Protein AF-0000000085374608 (afdb_homodimer)

Organism: NCBI:txid359342

Secondary structure (DSSP, 8-state):
-PPP-SPPPPPSEEE-BPPP-B-TTS-B-HHHHHHHHHHHHHTT-S-EEESSTTTTGGG--HHHHHHHHHHHHHHHHHHHHTSTTS-PPPEEEE---SSHHHHHHHHHHHHHHT-SEEEEPPP-TTGGG---HHHHHHHHHHHHHH-SSPEEEEE--TTSBSSS--SPPHHHHHHHHTSTTEEEEEE--S-HHHHHHHHHHHHTSPTT-EEEE--GGGHHHHHHHHHHSSS-EEEE-GGGGT-HHHHHHHHHHHHTT-HHHHHHHHHHHHHHGGGGGTTHHHHHHHHHHHHHS---PPPTT--PPPHHHHHHHHHHHHHHHHHHHHHH-/-PPP-SPPPPPSEEE-BPPP-B-TTS-B-HHHHHHHHHHHHHTT-S-EEESSTTTTGGG--HHHHHHHHHHHHHHHHHHHHTSTTS-PPPEEEE---SSHHHHHHHHHHHHHHT-SEEEEPPP-TTGGG---HHHHHHHHHHHHHH-SSPEEEEE--TTSBSSS--SPPHHHHHHHHTSTTEEEEEE--S-HHHHHHHHHHHHTSPTT-EEEE--GGGHHHHHHHHHHSSS-EEEE-GGGGT-HHHHHHHHHHHHTT-HHHHHHHHHHHHHHGGGGGTTHHHHHHHHHHHHHS---PPPTT--PPPHHHHHHHHHHHHHHHHHHHHHH-

Solvent-accessible surface area (backbone atoms only — not comparable to full-atom values): 33459 Å² total; per-residue (Å²): 125,76,74,52,58,91,61,83,72,66,60,49,38,38,25,27,43,37,67,64,39,27,41,94,87,62,41,81,28,63,67,59,40,42,55,51,49,51,54,37,52,74,40,59,42,33,25,38,31,37,45,36,78,65,17,44,37,74,61,49,51,72,68,54,48,38,52,50,39,33,49,50,36,51,47,46,52,59,62,28,67,74,39,85,86,50,78,62,49,49,36,32,30,48,20,55,36,60,14,39,66,50,21,33,50,38,28,45,46,36,42,77,26,50,32,56,29,25,30,36,41,73,58,53,87,61,34,75,51,54,76,42,61,67,41,56,41,47,34,50,49,59,31,41,73,67,33,88,42,38,31,27,37,38,37,56,45,58,65,49,55,48,38,67,66,70,33,67,48,69,67,44,47,53,57,48,51,67,38,41,37,34,44,29,45,34,40,46,41,90,40,57,69,55,46,49,52,47,51,53,49,47,64,73,41,67,90,60,38,28,43,22,40,46,42,73,83,34,59,66,63,46,46,60,53,30,73,66,34,92,20,39,39,27,31,35,21,62,62,27,73,74,32,27,39,45,52,40,46,35,51,54,27,44,76,69,64,38,51,71,63,24,49,57,55,45,50,28,49,52,48,33,52,52,34,56,77,49,30,40,55,48,40,52,32,50,50,34,25,71,74,69,69,50,70,46,61,65,62,45,47,51,62,79,73,51,73,68,55,46,51,51,45,54,60,36,35,45,62,35,51,54,52,23,56,62,59,71,98,124,74,75,51,58,92,60,84,71,65,61,49,36,39,24,27,43,38,67,63,38,26,42,95,86,62,41,81,27,63,68,60,41,43,55,52,50,52,54,37,52,72,40,59,42,36,26,38,29,38,44,37,76,64,17,44,38,74,62,49,51,73,67,54,49,38,51,50,39,32,50,50,36,51,46,46,52,60,62,28,66,75,39,85,85,49,78,63,49,49,37,30,29,48,19,54,36,60,14,40,67,51,22,34,49,38,30,45,47,35,42,76,27,49,31,56,30,26,29,36,42,72,60,54,89,60,35,76,49,55,76,42,62,66,42,55,40,47,34,51,49,58,32,40,74,66,32,85,39,39,31,27,35,38,38,56,43,58,66,46,51,51,38,66,66,71,33,66,48,68,68,44,46,52,57,48,52,65,39,42,37,33,45,29,45,35,41,48,41,90,40,58,69,56,47,48,52,45,52,53,51,46,64,74,40,68,89,60,38,30,43,22,40,48,43,71,82,33,58,65,62,47,47,62,54,28,73,66,38,92,19,39,38,27,32,34,19,63,62,28,71,71,32,27,39,45,50,40,46,35,52,53,27,44,76,69,65,38,51,70,64,25,48,56,55,45,52,27,49,51,47,33,53,52,33,55,78,49,31,41,56,48,40,52,31,49,51,34,25,71,73,70,71,49,70,46,60,66,61,44,47,50,61,80,73,48,73,70,54,47,51,52,45,54,59,37,36,44,61,35,50,55,53,24,55,62,59,73,98

Structure (mmCIF, N/CA/C/O backbone):
data_AF-0000000085374608-model_v1
#
loop_
_entity.id
_entity.type
_entity.pdbx_description
1 polymer 'Dihydrodipicolinate synthase'
#
loop_
_atom_site.group_PDB
_atom_site.id
_atom_site.type_symbol
_atom_site.label_atom_id
_atom_site.label_alt_id
_atom_site.label_comp_id
_atom_site.label_asym_id
_atom_site.label_entity_id
_atom_site.label_seq_id
_atom_site.pdbx_PDB_ins_code
_atom_site.Cartn_x
_atom_site.Cartn_y
_atom_site.Cartn_z
_atom_site.occupancy
_atom_site.B_iso_or_equiv
_atom_site.auth_seq_id
_atom_site.auth_comp_id
_atom_site.auth_asym_id
_atom_site.auth_atom_id
_atom_site.pdbx_PDB_model_num
ATOM 1 N N . GLY A 1 1 ? -30.375 16.906 11.797 1 30.14 1 GLY A N 1
ATOM 2 C CA . GLY A 1 1 ? -29.453 15.797 11.688 1 30.14 1 GLY A CA 1
ATOM 3 C C . GLY A 1 1 ? -28.891 15.352 13.023 1 30.14 1 GLY A C 1
ATOM 4 O O . GLY A 1 1 ? -29.031 16.047 14.031 1 30.14 1 GLY A O 1
ATOM 5 N N . ALA A 1 2 ? -28.641 14.023 13.164 1 39.88 2 ALA A N 1
ATOM 6 C CA . ALA A 1 2 ? -28.188 13.602 14.484 1 39.88 2 ALA A CA 1
ATOM 7 C C . ALA A 1 2 ? -27.031 14.469 14.977 1 39.88 2 ALA A C 1
ATOM 9 O O . ALA A 1 2 ? -26.156 14.836 14.195 1 39.88 2 ALA A O 1
ATOM 10 N N . PRO A 1 3 ? -27.125 14.969 16.078 1 40.34 3 PRO A N 1
ATOM 11 C CA . PRO A 1 3 ? -26.047 15.781 16.625 1 40.34 3 PRO A CA 1
ATOM 12 C C . PRO A 1 3 ? -24.672 15.109 16.484 1 40.34 3 PRO A C 1
ATOM 14 O O . PRO A 1 3 ? -24.578 13.883 16.562 1 40.34 3 PRO A O 1
ATOM 17 N N . LYS A 1 4 ? -23.703 15.82 15.68 1 49.25 4 LYS A N 1
ATOM 18 C CA . LYS A 1 4 ? -22.328 15.328 15.578 1 49.25 4 LYS A CA 1
ATOM 19 C C . LYS A 1 4 ? -21.734 15.078 16.953 1 49.25 4 LYS A C 1
ATOM 21 O O . LYS A 1 4 ? -22.156 15.68 17.938 1 49.25 4 LYS A O 1
ATOM 26 N N . ALA A 1 5 ? -21.141 13.961 17.25 1 47.59 5 ALA A N 1
ATOM 27 C CA . ALA A 1 5 ? -20.438 13.719 18.5 1 47.59 5 ALA A CA 1
ATOM 28 C C . ALA A 1 5 ? -19.828 15.016 19.031 1 47.59 5 ALA A C 1
ATOM 30 O O . ALA A 1 5 ? -19.453 15.898 18.266 1 47.59 5 ALA A O 1
ATOM 31 N N . THR A 1 6 ? -20.172 15.422 20.141 1 47.25 6 THR A N 1
ATOM 32 C CA . THR A 1 6 ? -19.594 16.578 20.828 1 47.25 6 THR A CA 1
ATOM 33 C C . THR A 1 6 ? -18.094 16.656 20.594 1 47.25 6 THR A C 1
ATOM 35 O O . THR A 1 6 ? -17.312 16.438 21.516 1 47.25 6 THR A O 1
ATOM 38 N N . HIS A 1 7 ? -17.516 16 19.609 1 54.22 7 HIS A N 1
ATOM 39 C CA . HIS A 1 7 ? -16.062 16.031 19.484 1 54.22 7 HIS A CA 1
ATOM 40 C C . HIS A 1 7 ? -15.562 17.422 19.109 1 54.22 7 HIS A C 1
ATOM 42 O O . HIS A 1 7 ? -16.281 18.172 18.438 1 54.22 7 HIS A O 1
ATOM 48 N N . PRO A 1 8 ? -14.5 17.812 19.797 1 57.34 8 PRO A N 1
ATOM 49 C CA . PRO A 1 8 ? -13.945 19.156 19.609 1 57.34 8 PRO A CA 1
ATOM 50 C C . PRO A 1 8 ? -13.719 19.484 18.141 1 57.34 8 PRO A C 1
ATOM 52 O O . PRO A 1 8 ? -13.266 18.641 17.359 1 57.34 8 PRO A O 1
ATOM 55 N N . ARG A 1 9 ? -14.258 20.484 17.688 1 67.62 9 ARG A N 1
ATOM 56 C CA . ARG A 1 9 ? -14.016 21.109 16.391 1 67.62 9 ARG A CA 1
ATOM 57 C C . ARG A 1 9 ? -12.531 21.391 16.172 1 67.62 9 ARG A C 1
ATOM 59 O O . ARG A 1 9 ? -11.82 21.734 17.125 1 67.62 9 ARG A O 1
ATOM 66 N N . LEU A 1 10 ? -12.039 21.031 15.023 1 80.25 10 LEU A N 1
ATOM 67 C CA . LEU A 1 10 ? -10.672 21.375 14.672 1 80.25 10 LEU A CA 1
ATOM 68 C C . LEU A 1 10 ? -10.547 22.875 14.391 1 80.25 10 LEU A C 1
ATOM 70 O O . LEU A 1 10 ? -11.281 23.406 13.562 1 80.25 10 LEU A O 1
ATOM 74 N N . PRO A 1 11 ? -9.758 23.469 15.148 1 80.94 11 PRO A N 1
ATOM 75 C CA . PRO A 1 11 ? -9.602 24.906 14.906 1 80.94 11 PRO A CA 1
ATOM 76 C C . PRO A 1 11 ? -8.992 25.203 13.539 1 80.94 11 PRO A C 1
ATOM 78 O O . PRO A 1 11 ? -8.266 24.375 12.984 1 80.94 11 PRO A O 1
ATOM 81 N N . GLY A 1 12 ? -9.32 26.391 13.039 1 80 12 GLY A N 1
ATOM 82 C CA . GLY A 1 12 ? -8.672 26.828 11.812 1 80 12 GLY A CA 1
ATOM 83 C C . GLY A 1 12 ? -7.203 27.156 12 1 80 12 GLY A C 1
ATOM 84 O O . GLY A 1 12 ? -6.812 27.703 13.031 1 80 12 GLY A O 1
ATOM 85 N N . GLY A 1 13 ? -6.406 26.891 11.008 1 85.44 13 GLY A N 1
ATOM 86 C CA . GLY A 1 13 ? -4.984 27.188 11.086 1 85.44 13 GLY A CA 1
ATOM 87 C C . GLY A 1 13 ? -4.133 26.219 10.281 1 85.44 13 GLY A C 1
ATOM 88 O O . GLY A 1 13 ? -4.598 25.641 9.297 1 85.44 13 GLY A O 1
ATOM 89 N N . ILE A 1 14 ? -2.895 26.219 10.664 1 89.12 14 ILE A N 1
ATOM 90 C CA . ILE A 1 14 ? -1.913 25.406 9.938 1 89.12 14 ILE A CA 1
ATOM 91 C C . ILE A 1 14 ? -1.762 24.047 10.609 1 89.12 14 ILE A C 1
ATOM 93 O O . ILE A 1 14 ? -1.585 23.969 11.828 1 89.12 14 ILE A O 1
ATOM 97 N N . TYR A 1 15 ? -1.862 23.016 9.828 1 90.56 15 TYR A N 1
ATOM 98 C CA . TYR A 1 15 ? -1.708 21.625 10.273 1 90.56 15 TYR A CA 1
ATOM 99 C C . TYR A 1 15 ? -0.542 20.953 9.555 1 90.56 15 TYR A C 1
ATOM 101 O O . TYR A 1 15 ? -0.708 20.406 8.461 1 90.56 15 TYR A O 1
ATOM 109 N N . PRO A 1 16 ? 0.639 20.984 10.133 1 93.25 16 PRO A N 1
ATOM 110 C CA . PRO A 1 16 ? 1.749 20.281 9.477 1 93.25 16 PRO A CA 1
ATOM 111 C C . PRO A 1 16 ? 1.625 18.766 9.57 1 93.25 16 PRO A C 1
ATOM 113 O O . PRO A 1 16 ? 1.433 18.219 10.656 1 93.25 16 PRO A O 1
ATOM 116 N N . PRO A 1 17 ? 1.667 18.078 8.453 1 93.31 17 PRO A N 1
ATOM 117 C CA . PRO A 1 17 ? 1.949 16.641 8.531 1 93.31 17 PRO A CA 1
ATOM 118 C C . PRO A 1 17 ? 3.393 16.344 8.938 1 93.31 17 PRO A C 1
ATOM 120 O O . PRO A 1 17 ? 4.316 16.562 8.148 1 93.31 17 PRO A O 1
ATOM 123 N N . THR A 1 18 ? 3.549 15.883 10.125 1 95.56 18 THR A N 1
ATOM 124 C CA . THR A 1 18 ? 4.887 15.789 10.695 1 95.56 18 THR A CA 1
ATOM 125 C C . THR A 1 18 ? 5.676 14.648 10.055 1 95.56 18 THR A C 1
ATOM 127 O O . THR A 1 18 ? 5.086 13.727 9.492 1 95.56 18 THR A O 1
ATOM 130 N N . LEU A 1 19 ? 6.98 14.688 10.18 1 95.94 19 LEU A N 1
ATOM 131 C CA . LEU A 1 19 ? 7.918 13.719 9.617 1 95.94 19 LEU A CA 1
ATOM 132 C C . LEU A 1 19 ? 8.156 12.57 10.594 1 95.94 19 LEU A C 1
ATOM 134 O O . LEU A 1 19 ? 7.918 12.711 11.797 1 95.94 19 LEU A O 1
ATOM 138 N N . ALA A 1 20 ? 8.578 11.492 10.023 1 96.81 20 ALA A N 1
ATOM 139 C CA . ALA A 1 20 ? 9.211 10.453 10.828 1 96.81 20 ALA A CA 1
ATOM 140 C C . ALA A 1 20 ? 10.727 10.602 10.82 1 96.81 20 ALA A C 1
ATOM 142 O O . ALA A 1 20 ? 11.32 10.938 9.797 1 96.81 20 ALA A O 1
ATOM 143 N N . PHE A 1 21 ? 11.305 10.391 11.992 1 97.19 21 PHE A N 1
ATOM 144 C CA . PHE A 1 21 ? 12.758 10.422 12.109 1 97.19 21 PHE A CA 1
ATOM 145 C C . PHE A 1 21 ? 13.297 9.062 12.539 1 97.19 21 PHE A C 1
ATOM 147 O O . PHE A 1 21 ? 12.648 8.352 13.312 1 97.19 21 PHE A O 1
ATOM 154 N N . PHE A 1 22 ? 14.469 8.75 12.016 1 96.94 22 PHE A N 1
ATOM 155 C CA . PHE A 1 22 ? 15.055 7.441 12.258 1 96.94 22 PHE A CA 1
ATOM 156 C C . PHE A 1 22 ? 16.5 7.578 12.711 1 96.94 22 PHE A C 1
ATOM 158 O O . PHE A 1 22 ? 17.188 8.539 12.352 1 96.94 22 PHE A O 1
ATOM 165 N N . THR A 1 23 ? 16.922 6.594 13.469 1 95.56 23 THR A N 1
ATOM 166 C CA . THR A 1 23 ? 18.328 6.473 13.797 1 95.56 23 THR A CA 1
ATOM 167 C C . THR A 1 23 ? 19.109 5.895 12.617 1 95.56 23 THR A C 1
ATOM 169 O O . THR A 1 23 ? 18.531 5.543 11.594 1 95.56 23 THR A O 1
ATOM 172 N N . GLU A 1 24 ? 20.391 5.773 12.844 1 91.88 24 GLU A N 1
ATOM 173 C CA . GLU A 1 24 ? 21.234 5.195 11.797 1 91.88 24 GLU A CA 1
ATOM 174 C C . GLU A 1 24 ? 20.859 3.742 11.531 1 91.88 24 GLU A C 1
ATOM 176 O O . GLU A 1 24 ? 21.016 3.254 10.406 1 91.88 24 GLU A O 1
ATOM 181 N N . SER A 1 25 ? 20.375 3.084 12.531 1 94.25 25 SER A N 1
ATOM 182 C CA . SER A 1 25 ? 19.938 1.696 12.398 1 94.25 25 SER A CA 1
ATOM 183 C C . SER A 1 25 ? 18.516 1.606 11.867 1 94.25 25 SER A C 1
ATOM 185 O O . SER A 1 25 ? 17.938 0.518 11.797 1 94.25 25 SER A O 1
ATOM 187 N N . GLU A 1 26 ? 17.844 2.785 11.523 1 95.19 26 GLU A N 1
ATOM 188 C CA . GLU A 1 26 ? 16.516 2.918 10.93 1 95.19 26 GLU A CA 1
ATOM 189 C C . GLU A 1 26 ? 15.414 2.623 11.953 1 95.19 26 GLU A C 1
ATOM 191 O O . GLU A 1 26 ? 14.305 2.252 11.578 1 95.19 26 GLU A O 1
ATOM 196 N N . ASP A 1 27 ? 15.852 2.686 13.258 1 96.69 27 ASP A N 1
ATOM 197 C CA . ASP A 1 27 ? 14.82 2.652 14.281 1 96.69 27 ASP A CA 1
ATOM 198 C C . ASP A 1 27 ? 14.172 4.023 14.461 1 96.69 27 ASP A C 1
ATOM 200 O O . ASP A 1 27 ? 14.773 5.047 14.117 1 96.69 27 ASP A O 1
ATOM 204 N N . ILE A 1 28 ? 12.953 4.004 14.992 1 97.31 28 ILE A N 1
ATOM 205 C CA . ILE A 1 28 ? 12.289 5.281 15.234 1 97.31 28 ILE A CA 1
ATOM 206 C C . ILE A 1 28 ? 13.117 6.117 16.203 1 97.31 28 ILE A C 1
ATOM 208 O O . ILE A 1 28 ? 13.531 5.625 17.266 1 97.31 28 ILE A O 1
ATOM 212 N N . ASP A 1 29 ? 13.336 7.352 15.883 1 97.62 29 ASP A N 1
ATOM 213 C CA . ASP A 1 29 ? 14.031 8.312 16.734 1 97.62 29 ASP A CA 1
ATOM 214 C C . ASP A 1 29 ? 13.047 9.266 17.406 1 97.62 29 ASP A C 1
ATOM 216 O O . ASP A 1 29 ? 12.828 10.383 16.938 1 97.62 29 ASP A O 1
ATOM 220 N N . THR A 1 30 ? 12.547 8.859 18.578 1 97.56 30 THR A N 1
ATOM 221 C CA . THR A 1 30 ? 11.523 9.633 19.266 1 97.56 30 THR A CA 1
ATOM 222 C C . THR A 1 30 ? 12.102 10.922 19.828 1 97.56 30 THR A C 1
ATOM 224 O O . THR A 1 30 ? 11.391 11.922 19.969 1 97.56 30 THR A O 1
ATOM 227 N N . ARG A 1 31 ? 13.375 10.938 20.156 1 96.81 31 ARG A N 1
ATOM 228 C CA . ARG A 1 31 ? 13.992 12.148 20.688 1 96.81 31 ARG A CA 1
ATOM 229 C C . ARG A 1 31 ? 13.969 13.266 19.656 1 96.81 31 ARG A C 1
ATOM 231 O O . ARG A 1 31 ? 13.594 14.398 19.969 1 96.81 31 ARG A O 1
ATOM 238 N N . THR A 1 32 ? 14.352 12.898 18.469 1 97.62 32 THR A N 1
ATOM 239 C CA . THR A 1 32 ? 14.328 13.891 17.391 1 97.62 32 THR A CA 1
ATOM 240 C C . THR A 1 32 ? 12.898 14.297 17.062 1 97.62 32 THR A C 1
ATOM 242 O O . THR A 1 32 ? 12.625 15.461 16.766 1 97.62 32 THR A O 1
ATOM 245 N N . LEU A 1 33 ? 12.016 13.359 17.078 1 97.81 33 LEU A N 1
ATOM 246 C CA . LEU A 1 33 ? 10.609 13.672 16.828 1 97.81 33 LEU A CA 1
ATOM 247 C C . LEU A 1 33 ? 10.094 14.672 17.859 1 97.81 33 LEU A C 1
ATOM 249 O O . LEU A 1 33 ? 9.422 15.641 17.5 1 97.81 33 LEU A O 1
ATOM 253 N N . GLU A 1 34 ? 10.422 14.469 19.094 1 97.56 34 GLU A N 1
ATOM 254 C CA . GLU A 1 34 ? 10.016 15.375 20.156 1 97.56 34 GLU A CA 1
ATOM 255 C C . GLU A 1 34 ? 10.547 16.781 19.922 1 97.56 34 GLU A C 1
ATOM 257 O O . GLU A 1 34 ? 9.82 17.766 20.078 1 97.56 34 GLU A O 1
ATOM 262 N N . THR A 1 35 ? 11.812 16.828 19.609 1 97.38 35 THR A N 1
ATOM 263 C CA . THR A 1 35 ? 12.445 18.109 19.328 1 97.38 35 THR A CA 1
ATOM 264 C C . THR A 1 35 ? 11.727 18.844 18.203 1 97.38 35 THR A C 1
ATOM 266 O O . THR A 1 35 ? 11.445 20.031 18.312 1 97.38 35 THR A O 1
ATOM 269 N N . HIS A 1 36 ? 11.422 18.125 17.203 1 97.62 36 HIS A N 1
ATOM 270 C CA . HIS A 1 36 ? 10.75 18.688 16.031 1 97.62 36 HIS A CA 1
ATOM 271 C C . HIS A 1 36 ? 9.352 19.172 16.375 1 97.62 36 HIS A C 1
ATOM 273 O O . HIS A 1 36 ? 8.961 20.281 16.016 1 97.62 36 HIS A O 1
ATOM 279 N N . LEU A 1 37 ? 8.633 18.344 17.078 1 97.38 37 LEU A N 1
ATOM 280 C CA . LEU A 1 37 ? 7.262 18.672 17.453 1 97.38 37 LEU A CA 1
ATOM 281 C C . LEU A 1 37 ? 7.234 19.891 18.375 1 97.38 37 LEU A C 1
ATOM 283 O O . LEU A 1 37 ? 6.367 20.766 18.234 1 97.38 37 LEU A O 1
ATOM 287 N N . THR A 1 38 ? 8.125 19.922 19.297 1 96.19 38 THR A N 1
ATOM 288 C CA . THR A 1 38 ? 8.203 21.078 20.172 1 96.19 38 THR A CA 1
ATOM 289 C C . THR A 1 38 ? 8.367 22.375 19.375 1 96.19 38 THR A C 1
ATOM 291 O O . THR A 1 38 ? 7.688 23.359 19.641 1 96.19 38 THR A O 1
ATOM 294 N N . ARG A 1 39 ? 9.234 22.297 18.422 1 95.12 39 ARG A N 1
ATOM 295 C CA . ARG A 1 39 ? 9.5 23.469 17.594 1 95.12 39 ARG A CA 1
ATOM 296 C C . ARG A 1 39 ? 8.242 23.906 16.844 1 95.12 39 ARG A C 1
ATOM 298 O O . ARG A 1 39 ? 7.906 25.094 16.844 1 95.12 39 ARG A O 1
ATOM 305 N N . ILE A 1 40 ? 7.516 22.969 16.266 1 95.5 40 ILE A N 1
ATOM 306 C CA . ILE A 1 40 ? 6.383 23.375 15.43 1 95.5 40 ILE A CA 1
ATOM 307 C C . ILE A 1 40 ? 5.203 23.766 16.312 1 95.5 40 ILE A C 1
ATOM 309 O O . ILE A 1 40 ? 4.43 24.656 15.969 1 95.5 40 ILE A O 1
ATOM 313 N N . ILE A 1 41 ? 5.062 23.156 17.484 1 95.12 41 ILE A N 1
ATOM 314 C CA . ILE A 1 41 ? 4.008 23.516 18.422 1 95.12 41 ILE A CA 1
ATOM 315 C C . ILE A 1 41 ? 4.227 24.938 18.938 1 95.12 41 ILE A C 1
ATOM 317 O O . ILE A 1 41 ? 3.285 25.734 19 1 95.12 41 ILE A O 1
ATOM 321 N N . LYS A 1 42 ? 5.445 25.281 19.25 1 93.44 42 LYS A N 1
ATOM 322 C CA . LYS A 1 42 ? 5.781 26.609 19.766 1 93.44 42 LYS A CA 1
ATOM 323 C C . LYS A 1 42 ? 5.48 27.703 18.75 1 93.44 42 LYS A C 1
ATOM 325 O O . LYS A 1 42 ? 5.195 28.844 19.109 1 93.44 42 LYS A O 1
ATOM 330 N N . ALA A 1 43 ? 5.484 27.312 17.5 1 94.62 43 ALA A N 1
ATOM 331 C CA . ALA A 1 43 ? 5.23 28.281 16.438 1 94.62 43 ALA A CA 1
ATOM 332 C C . ALA A 1 43 ? 3.742 28.609 16.328 1 94.62 43 ALA A C 1
ATOM 334 O O . ALA A 1 43 ? 3.348 29.5 15.586 1 94.62 43 ALA A O 1
ATOM 335 N N . GLY A 1 44 ? 2.879 27.812 17.031 1 93.31 44 GLY A N 1
ATOM 336 C CA . GLY A 1 44 ? 1.464 28.141 17.094 1 93.31 44 GLY A CA 1
ATOM 337 C C . GLY A 1 44 ? 0.638 27.422 16.047 1 93.31 44 GLY A C 1
ATOM 338 O O . GLY A 1 44 ? -0.378 27.953 15.586 1 93.31 44 GLY A O 1
ATOM 339 N N . VAL A 1 45 ? 1.058 26.266 15.609 1 92.81 45 VAL A N 1
ATOM 340 C CA . VAL A 1 45 ? 0.25 25.5 14.664 1 92.81 45 VAL A CA 1
ATOM 341 C C . VAL A 1 45 ? -1.065 25.094 15.32 1 92.81 45 VAL A C 1
ATOM 343 O O . VAL A 1 45 ? -1.146 24.984 16.547 1 92.81 45 VAL A O 1
ATOM 346 N N . ALA A 1 46 ? -2.102 24.922 14.508 1 90.06 46 ALA A N 1
ATOM 347 C CA . ALA A 1 46 ? -3.451 24.656 15 1 90.06 46 ALA A CA 1
ATOM 348 C C . ALA A 1 46 ? -3.619 23.188 15.367 1 90.06 46 ALA A C 1
ATOM 350 O O . ALA A 1 46 ? -4.504 22.844 16.156 1 90.06 46 ALA A O 1
ATOM 351 N N . GLY A 1 47 ? -2.822 22.359 14.828 1 92.5 47 GLY A N 1
ATOM 352 C CA . GLY A 1 47 ? -2.834 20.922 15.039 1 92.5 47 GLY A CA 1
ATOM 353 C C . GLY A 1 47 ? -1.69 20.203 14.344 1 92.5 47 GLY A C 1
ATOM 354 O O . GLY A 1 47 ? -0.876 20.844 13.672 1 92.5 47 GLY A O 1
ATOM 355 N N . ILE A 1 48 ? -1.625 18.938 14.617 1 95.06 48 ILE A N 1
ATOM 356 C CA . ILE A 1 48 ? -0.567 18.125 14.023 1 95.06 48 ILE A CA 1
ATOM 357 C C . ILE A 1 48 ? -1.173 16.891 13.352 1 95.06 48 ILE A C 1
ATOM 359 O O . ILE A 1 48 ? -2.057 16.234 13.922 1 95.06 48 ILE A O 1
ATOM 363 N N . VAL A 1 49 ? -0.768 16.672 12.141 1 94.56 49 VAL A N 1
ATOM 364 C CA . VAL A 1 49 ? -1.105 15.43 11.453 1 94.56 49 VAL A CA 1
ATOM 365 C C . VAL A 1 49 ? 0.098 14.484 11.461 1 94.56 49 VAL A C 1
ATOM 367 O O . VAL A 1 49 ? 1.226 14.906 11.195 1 94.56 49 VAL A O 1
ATOM 370 N N . ILE A 1 50 ? -0.138 13.242 11.859 1 97.19 50 ILE A N 1
ATOM 371 C CA . ILE A 1 50 ? 0.954 12.281 11.898 1 97.19 50 ILE A CA 1
ATOM 372 C C . ILE A 1 50 ? 0.618 11.078 11.016 1 97.19 50 ILE A C 1
ATOM 374 O O . ILE A 1 50 ? -0.553 10.727 10.859 1 97.19 50 ILE A O 1
ATOM 378 N N . HIS A 1 51 ? 1.625 10.5 10.336 1 95.88 51 HIS A N 1
ATOM 379 C CA . HIS A 1 51 ? 1.565 9.297 9.508 1 95.88 51 HIS A CA 1
ATOM 380 C C . HIS A 1 51 ? 0.965 9.602 8.141 1 95.88 51 HIS A C 1
ATOM 382 O O . HIS A 1 51 ? 0.27 8.766 7.559 1 95.88 51 HIS A O 1
ATOM 388 N N . SER A 1 52 ? 1.167 10.852 7.691 1 87.94 52 SER A N 1
ATOM 389 C CA . SER A 1 52 ? 0.904 11.133 6.281 1 87.94 52 SER A CA 1
ATOM 390 C C . SER A 1 52 ? 2.018 10.586 5.395 1 87.94 52 SER A C 1
ATOM 392 O O . SER A 1 52 ? 2.914 9.891 5.875 1 87.94 52 SER A O 1
ATOM 394 N N . SER A 1 53 ? 1.905 10.828 4.098 1 84.38 53 SER A N 1
ATOM 395 C CA . SER A 1 53 ? 2.916 10.32 3.174 1 84.38 53 SER A CA 1
ATOM 396 C C . SER A 1 53 ? 4.301 10.852 3.523 1 84.38 53 SER A C 1
ATOM 398 O O . SER A 1 53 ? 5.281 10.109 3.52 1 84.38 53 SER A O 1
ATOM 400 N N . ILE A 1 54 ? 4.395 12.125 3.914 1 88.19 54 ILE A N 1
ATOM 401 C CA . ILE A 1 54 ? 5.688 12.727 4.215 1 88.19 54 ILE A CA 1
ATOM 402 C C . ILE A 1 54 ? 6.227 12.164 5.527 1 88.19 54 ILE A C 1
ATOM 404 O O . ILE A 1 54 ? 7.426 12.25 5.805 1 88.19 54 ILE A O 1
ATOM 408 N N . GLY A 1 55 ? 5.316 11.641 6.336 1 92.56 55 GLY A N 1
ATOM 409 C CA . GLY A 1 55 ? 5.695 10.969 7.566 1 92.56 55 GLY A CA 1
ATOM 410 C C . GLY A 1 55 ? 6.125 9.531 7.355 1 92.56 55 GLY A C 1
ATOM 411 O O . GLY A 1 55 ? 6.332 8.789 8.32 1 92.56 55 GLY A O 1
ATOM 412 N N . GLU A 1 56 ? 6.18 9.062 6.109 1 93.5 56 GLU A N 1
ATOM 413 C CA . GLU A 1 56 ? 6.664 7.746 5.715 1 93.5 56 GLU A CA 1
ATOM 414 C C . GLU A 1 56 ? 5.836 6.637 6.363 1 93.5 56 GLU A C 1
ATOM 416 O O . GLU A 1 56 ? 6.383 5.633 6.824 1 93.5 56 GLU A O 1
ATOM 421 N N . ALA A 1 57 ? 4.547 6.84 6.414 1 93.62 57 ALA A N 1
ATOM 422 C CA . ALA A 1 57 ? 3.643 5.902 7.078 1 93.62 57 ALA A CA 1
ATOM 423 C C . ALA A 1 57 ? 3.781 4.5 6.492 1 93.62 57 ALA A C 1
ATOM 425 O O . ALA A 1 57 ? 3.709 3.508 7.223 1 93.62 57 ALA A O 1
ATOM 426 N N . GLU A 1 58 ? 4.039 4.375 5.238 1 91.31 58 GLU A N 1
ATOM 427 C CA . GLU A 1 58 ? 4.086 3.088 4.547 1 91.31 58 GLU A CA 1
ATOM 428 C C . GLU A 1 58 ? 5.34 2.307 4.918 1 91.31 58 GLU A C 1
ATOM 430 O O . GLU A 1 58 ? 5.445 1.113 4.629 1 91.31 58 GLU A O 1
ATOM 435 N N . HIS A 1 59 ? 6.301 2.965 5.547 1 95.06 59 HIS A N 1
ATOM 436 C CA . HIS A 1 59 ? 7.531 2.305 5.973 1 95.06 59 HIS A CA 1
ATOM 437 C C . HIS A 1 59 ? 7.43 1.824 7.414 1 95.06 59 HIS A C 1
ATOM 439 O O . HIS A 1 59 ? 8.305 1.107 7.898 1 95.06 59 HIS A O 1
ATOM 445 N N . LEU A 1 60 ? 6.332 2.156 8.039 1 96.44 60 LEU A N 1
ATOM 446 C CA . LEU A 1 60 ? 6.246 1.932 9.477 1 96.44 60 LEU A CA 1
ATOM 447 C C . LEU A 1 60 ? 5.406 0.696 9.789 1 96.44 60 LEU A C 1
ATOM 449 O O . LEU A 1 60 ? 4.406 0.437 9.117 1 96.44 60 LEU A O 1
ATOM 453 N N . THR A 1 61 ? 5.852 -0.029 10.852 1 94.62 61 THR A N 1
ATOM 454 C CA . THR A 1 61 ? 4.992 -1.058 11.43 1 94.62 61 THR A CA 1
ATOM 455 C C . THR A 1 61 ? 3.914 -0.431 12.305 1 94.62 61 THR A C 1
ATOM 457 O O . THR A 1 61 ? 4.012 0.741 12.68 1 94.62 61 THR A O 1
ATOM 460 N N . ARG A 1 62 ? 2.922 -1.213 12.586 1 95.12 62 ARG A N 1
ATOM 461 C CA . ARG A 1 62 ? 1.873 -0.74 13.484 1 95.12 62 ARG A CA 1
ATOM 462 C C . ARG A 1 62 ? 2.453 -0.31 14.828 1 95.12 62 ARG A C 1
ATOM 464 O O . ARG A 1 62 ? 2.049 0.712 15.383 1 95.12 62 ARG A O 1
ATOM 471 N N . GLU A 1 63 ? 3.352 -1.064 15.32 1 96.69 63 GLU A N 1
ATOM 472 C CA . GLU A 1 63 ? 3.98 -0.755 16.609 1 96.69 63 GLU A CA 1
ATOM 473 C C . GLU A 1 63 ? 4.746 0.565 16.531 1 96.69 63 GLU A C 1
ATOM 475 O O . GLU A 1 63 ? 4.688 1.368 17.469 1 96.69 63 GLU A O 1
ATOM 480 N N . GLU A 1 64 ? 5.438 0.736 15.477 1 97.75 64 GLU A N 1
ATOM 481 C CA . GLU A 1 64 ? 6.176 1.982 15.297 1 97.75 64 GLU A CA 1
ATOM 482 C C . GLU A 1 64 ? 5.23 3.178 15.203 1 97.75 64 GLU A C 1
ATOM 484 O O . GLU A 1 64 ? 5.504 4.234 15.781 1 97.75 64 GLU A O 1
ATOM 489 N N . ARG A 1 65 ? 4.121 3 14.438 1 98.31 65 ARG A N 1
ATOM 490 C CA . ARG A 1 65 ? 3.111 4.051 14.344 1 98.31 65 ARG A CA 1
ATOM 491 C C . ARG A 1 65 ? 2.596 4.441 15.727 1 98.31 65 ARG A C 1
ATOM 493 O O . ARG A 1 65 ? 2.525 5.625 16.062 1 98.31 65 ARG A O 1
ATOM 500 N N . ASN A 1 66 ? 2.291 3.418 16.5 1 98.56 66 ASN A N 1
ATOM 501 C CA . ASN A 1 66 ? 1.765 3.67 17.844 1 98.56 66 ASN A CA 1
ATOM 502 C C . ASN A 1 66 ? 2.775 4.414 18.719 1 98.56 66 ASN A C 1
ATOM 504 O O . ASN A 1 66 ? 2.41 5.336 19.453 1 98.56 66 ASN A O 1
ATOM 508 N N . THR A 1 67 ? 3.996 4.012 18.609 1 98.62 67 THR A N 1
ATOM 509 C CA . THR A 1 67 ? 5.062 4.66 19.375 1 98.62 67 THR A CA 1
ATOM 510 C C . THR A 1 67 ? 5.164 6.137 19 1 98.62 67 THR A C 1
ATOM 512 O O . THR A 1 67 ? 5.309 6.996 19.875 1 98.62 67 THR A O 1
ATOM 515 N N . MET A 1 68 ? 5.059 6.43 17.781 1 98.62 68 MET A N 1
ATOM 516 C CA . MET A 1 68 ? 5.176 7.805 17.312 1 98.62 68 MET A CA 1
ATOM 517 C C . MET A 1 68 ? 3.969 8.633 17.734 1 98.62 68 MET A C 1
ATOM 519 O O . MET A 1 68 ? 4.109 9.805 18.094 1 98.62 68 MET A O 1
ATOM 523 N N . ILE A 1 69 ? 2.779 8.031 17.688 1 98.69 69 ILE A N 1
ATOM 524 C CA . ILE A 1 69 ? 1.58 8.742 18.125 1 98.69 69 ILE A CA 1
ATOM 525 C C . ILE A 1 69 ? 1.69 9.07 19.609 1 98.69 69 ILE A C 1
ATOM 527 O O . ILE A 1 69 ? 1.39 10.195 20.031 1 98.69 69 ILE A O 1
ATOM 531 N N . ARG A 1 70 ? 2.162 8.133 20.406 1 98.62 70 ARG A N 1
ATOM 532 C CA . ARG A 1 70 ? 2.33 8.367 21.844 1 98.62 70 ARG A CA 1
ATOM 533 C C . ARG A 1 70 ? 3.33 9.492 22.094 1 98.62 70 ARG A C 1
ATOM 535 O O . ARG A 1 70 ? 3.094 10.359 22.938 1 98.62 70 ARG A O 1
ATOM 542 N N . CYS A 1 71 ? 4.391 9.422 21.391 1 98.5 71 CYS A N 1
ATOM 543 C CA . CYS A 1 71 ? 5.406 10.461 21.516 1 98.5 71 CYS A CA 1
ATOM 544 C C . CYS A 1 71 ? 4.816 11.828 21.203 1 98.5 71 CYS A C 1
ATOM 546 O O . CYS A 1 71 ? 5.062 12.797 21.938 1 98.5 71 CYS A O 1
ATOM 548 N N . ALA A 1 72 ? 4.059 11.891 20.125 1 98.31 72 ALA A N 1
ATOM 549 C CA . ALA A 1 72 ? 3.447 13.156 19.719 1 98.31 72 ALA A CA 1
ATOM 550 C C . ALA A 1 72 ? 2.445 13.633 20.766 1 98.31 72 ALA A C 1
ATOM 552 O O . ALA A 1 72 ? 2.447 14.812 21.141 1 98.31 72 ALA A O 1
ATOM 553 N N . ALA A 1 73 ? 1.617 12.75 21.219 1 97.38 73 ALA A N 1
ATOM 554 C CA . ALA A 1 73 ? 0.616 13.086 22.219 1 97.38 73 ALA A CA 1
ATOM 555 C C . ALA A 1 73 ? 1.275 13.609 23.5 1 97.38 73 ALA A C 1
ATOM 557 O O . ALA A 1 73 ? 0.856 14.625 24.047 1 97.38 73 ALA A O 1
ATOM 558 N N . ASP A 1 74 ? 2.285 12.922 23.906 1 97.19 74 ASP A N 1
ATOM 559 C CA . ASP A 1 74 ? 3.008 13.32 25.125 1 97.19 74 ASP A CA 1
ATOM 560 C C . ASP A 1 74 ? 3.658 14.688 24.938 1 97.19 74 ASP A C 1
ATOM 562 O O . ASP A 1 74 ? 3.641 15.508 25.859 1 97.19 74 ASP A O 1
ATOM 566 N N . THR A 1 75 ? 4.223 14.875 23.812 1 97.25 75 THR A N 1
ATOM 567 C CA . THR A 1 75 ? 4.883 16.141 23.531 1 97.25 75 THR A CA 1
ATOM 568 C C . THR A 1 75 ? 3.875 17.297 23.531 1 97.25 75 THR A C 1
ATOM 570 O O . THR A 1 75 ? 4.141 18.359 24.094 1 97.25 75 THR A O 1
ATOM 573 N N . ILE A 1 76 ? 2.73 17.062 22.906 1 95.56 76 ILE A N 1
ATOM 574 C CA . ILE A 1 76 ? 1.672 18.062 22.875 1 95.56 76 ILE A CA 1
ATOM 575 C C . ILE A 1 76 ? 1.222 18.375 24.297 1 95.56 76 ILE A C 1
ATOM 577 O O . ILE A 1 76 ? 1.079 19.547 24.656 1 95.56 76 ILE A O 1
ATOM 581 N N . HIS A 1 77 ? 1.047 17.375 25.094 1 93.19 77 HIS A N 1
ATOM 582 C CA . HIS A 1 77 ? 0.611 17.562 26.469 1 93.19 77 HIS A CA 1
ATOM 583 C C . HIS A 1 77 ? 1.635 18.359 27.281 1 93.19 77 HIS A C 1
ATOM 585 O O . HIS A 1 77 ? 1.268 19.234 28.062 1 93.19 77 HIS A O 1
ATOM 591 N N . ARG A 1 78 ? 2.809 18.078 27.094 1 92.75 78 ARG A N 1
ATOM 592 C CA . ARG A 1 78 ? 3.881 18.719 27.844 1 92.75 78 ARG A CA 1
ATOM 593 C C . ARG A 1 78 ? 4 20.203 27.453 1 92.75 78 ARG A C 1
ATOM 595 O O . ARG A 1 78 ? 4.156 21.062 28.312 1 92.75 78 ARG A O 1
ATOM 602 N N . GLU A 1 79 ? 3.918 20.469 26.188 1 90.25 79 GLU A N 1
ATOM 603 C CA . GLU A 1 79 ? 4.129 21.828 25.688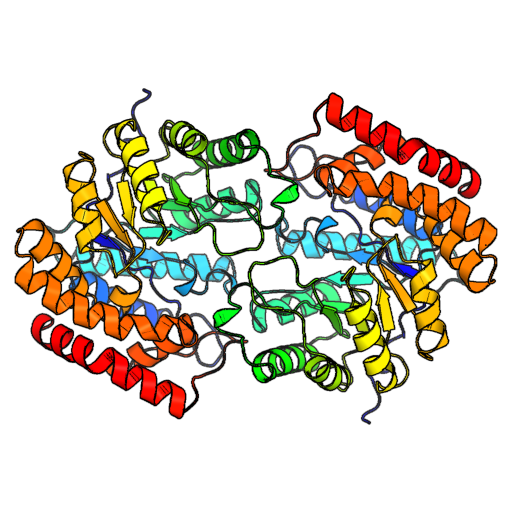 1 90.25 79 GLU A CA 1
ATOM 604 C C . GLU A 1 79 ? 2.922 22.719 25.984 1 90.25 79 GLU A C 1
ATOM 606 O O . GLU A 1 79 ? 3.066 23.938 26.156 1 90.25 79 GLU A O 1
ATOM 611 N N . CYS A 1 80 ? 1.747 22.266 25.938 1 79.12 80 CYS A N 1
ATOM 612 C CA . CYS A 1 80 ? 0.546 23.078 26.125 1 79.12 80 CYS A CA 1
ATOM 613 C C . CYS A 1 80 ? 0.213 23.219 27.609 1 79.12 80 CYS A C 1
ATOM 615 O O . CYS A 1 80 ? -0.442 24.172 28.016 1 79.12 80 CYS A O 1
ATOM 617 N N . HIS A 1 81 ? 0.355 22.312 28.5 1 65.12 81 HIS A N 1
ATOM 618 C CA . HIS A 1 81 ? 0.175 22.516 29.922 1 65.12 81 HIS A CA 1
ATOM 619 C C . HIS A 1 81 ? 1.009 23.688 30.422 1 65.12 81 HIS A C 1
ATOM 621 O O . HIS A 1 81 ? 0.67 24.312 31.438 1 65.12 81 HIS A O 1
ATOM 627 N N . THR A 1 82 ? 1.962 23.953 29.828 1 50.22 82 THR A N 1
ATOM 628 C CA . THR A 1 82 ? 2.791 25.062 30.281 1 50.22 82 THR A CA 1
ATOM 629 C C . THR A 1 82 ? 2.135 26.406 29.953 1 50.22 82 THR A C 1
ATOM 631 O O . THR A 1 82 ? 2.398 27.406 30.625 1 50.22 82 THR A O 1
ATOM 634 N N . ASP A 1 83 ? 1.263 26.391 28.906 1 48.5 83 ASP A N 1
ATOM 635 C CA . ASP A 1 83 ? 0.519 27.609 28.578 1 48.5 83 ASP A CA 1
ATOM 636 C C . ASP A 1 83 ? -0.986 27.375 28.688 1 48.5 83 ASP A C 1
ATOM 638 O O . ASP A 1 83 ? -1.576 26.688 27.859 1 48.5 83 ASP A O 1
ATOM 642 N N . PHE A 1 84 ? -1.622 27.609 29.984 1 43.62 84 PHE A N 1
ATOM 643 C CA . PHE A 1 84 ? -3.008 27.375 30.375 1 43.62 84 PHE A CA 1
ATOM 644 C C . PHE A 1 84 ? -3.967 27.922 29.312 1 43.62 84 PHE A C 1
ATOM 646 O O . PHE A 1 84 ? -5.16 27.609 29.344 1 43.62 84 PHE A O 1
ATOM 653 N N . SER A 1 85 ? -3.619 28.891 28.609 1 43.88 85 SER A N 1
ATOM 654 C CA . SER A 1 85 ? -4.551 29.594 27.734 1 43.88 85 SER A CA 1
ATOM 655 C C . SER A 1 85 ? -4.758 28.844 26.422 1 43.88 85 SER A C 1
ATOM 657 O O . SER A 1 85 ? -5.637 29.188 25.641 1 43.88 85 SER A O 1
ATOM 659 N N . SER A 1 86 ? -3.871 27.875 26.141 1 52.5 86 SER A N 1
ATOM 660 C CA . SER A 1 86 ? -3.773 27.469 24.734 1 52.5 86 SER A CA 1
ATOM 661 C C . SER A 1 86 ? -4.355 26.078 24.516 1 52.5 86 SER A C 1
ATOM 663 O O . SER A 1 86 ? -4.195 25.188 25.359 1 52.5 86 SER A O 1
ATOM 665 N N . HIS A 1 87 ? -5.43 25.969 23.844 1 61.69 87 HIS A N 1
ATOM 666 C CA . HIS A 1 87 ? -5.992 24.703 23.391 1 61.69 87 HIS A CA 1
ATOM 667 C C . HIS A 1 87 ? -4.91 23.781 22.844 1 61.69 87 HIS A C 1
ATOM 669 O O . HIS A 1 87 ? -3.973 24.25 22.188 1 61.69 87 HIS A O 1
ATOM 675 N N . ASN A 1 88 ? -4.773 22.609 23.422 1 80.69 88 ASN A N 1
ATOM 676 C CA . ASN A 1 88 ? -3.883 21.594 22.891 1 80.69 88 ASN A CA 1
ATOM 677 C C . ASN A 1 88 ? -4.176 21.312 21.422 1 80.69 88 ASN A C 1
ATOM 679 O O . ASN A 1 88 ? -5.309 20.984 21.062 1 80.69 88 ASN A O 1
ATOM 683 N N . PRO A 1 89 ? -3.143 21.641 20.609 1 89 89 PRO A N 1
ATOM 684 C CA . PRO A 1 89 ? -3.396 21.281 19.219 1 89 89 PRO A CA 1
ATOM 685 C C . PRO A 1 89 ? -3.812 19.828 19.047 1 89 89 PRO A C 1
ATOM 687 O O . PRO A 1 89 ? -3.174 18.922 19.609 1 89 89 PRO A O 1
ATOM 690 N N . PRO A 1 90 ? -4.887 19.641 18.438 1 91.75 90 PRO A N 1
ATOM 691 C CA . PRO A 1 90 ? -5.316 18.266 18.219 1 91.75 90 PRO A CA 1
ATOM 692 C C . PRO A 1 90 ? -4.309 17.453 17.422 1 91.75 90 PRO A C 1
ATOM 694 O O . PRO A 1 90 ? -3.676 17.984 16.5 1 91.75 90 PRO A O 1
ATOM 697 N N . LEU A 1 91 ? -4.172 16.219 17.844 1 95.44 91 LEU A N 1
ATOM 698 C CA . LEU A 1 91 ? -3.367 15.25 17.109 1 95.44 91 LEU A CA 1
ATOM 699 C C . LEU A 1 91 ? -4.242 14.398 16.203 1 95.44 91 LEU A C 1
ATOM 701 O O . LEU A 1 91 ? -5.141 13.695 16.672 1 95.44 91 LEU A O 1
ATOM 705 N N . ILE A 1 92 ? -4.016 14.523 14.914 1 94.56 92 ILE A N 1
ATOM 706 C CA . ILE A 1 92 ? -4.723 13.742 13.906 1 94.56 92 ILE A CA 1
ATOM 707 C C . ILE A 1 92 ? -3.801 12.648 13.367 1 94.56 92 ILE A C 1
ATOM 709 O O . ILE A 1 92 ? -2.705 12.938 12.875 1 94.56 92 ILE A O 1
ATOM 713 N N . ALA A 1 93 ? -4.227 11.422 13.477 1 97.06 93 ALA A N 1
ATOM 714 C CA . ALA A 1 93 ? -3.414 10.312 12.961 1 97.06 93 ALA A CA 1
ATOM 715 C C . ALA A 1 93 ? -4.02 9.734 11.688 1 97.06 93 ALA A C 1
ATOM 717 O O . ALA A 1 93 ? -5.223 9.461 11.633 1 97.06 93 ALA A O 1
ATOM 718 N N . ALA A 1 94 ? -3.178 9.609 10.68 1 95.62 94 ALA A N 1
ATOM 719 C CA . ALA A 1 94 ? -3.65 8.93 9.477 1 95.62 94 ALA A CA 1
ATOM 720 C C . ALA A 1 94 ? -3.82 7.43 9.719 1 95.62 94 ALA A C 1
ATOM 722 O O . ALA A 1 94 ? -2.883 6.754 10.148 1 95.62 94 ALA A O 1
ATOM 723 N N . CYS A 1 95 ? -4.977 6.965 9.398 1 96.25 95 CYS A N 1
ATOM 724 C CA . CYS A 1 95 ? -5.344 5.59 9.711 1 96.25 95 CYS A CA 1
ATOM 725 C C . CYS A 1 95 ? -5.867 4.867 8.477 1 96.25 95 CYS A C 1
ATOM 727 O O . CYS A 1 95 ? -6.613 3.893 8.594 1 96.25 95 CYS A O 1
ATOM 729 N N . GLY A 1 96 ? -5.516 5.32 7.395 1 90.56 96 GLY A N 1
ATOM 730 C CA . GLY A 1 96 ? -5.965 4.668 6.176 1 90.56 96 GLY A CA 1
ATOM 731 C C . GLY A 1 96 ? -5.367 3.287 5.984 1 90.56 96 GLY A C 1
ATOM 732 O O . GLY A 1 96 ? -4.203 3.059 6.312 1 90.56 96 GLY A O 1
ATOM 733 N N . ALA A 1 97 ? -6.145 2.363 5.535 1 91.94 97 ALA A N 1
ATOM 734 C CA . ALA A 1 97 ? -5.762 1.005 5.16 1 91.94 97 ALA A CA 1
ATOM 735 C C . ALA A 1 97 ? -6.566 0.522 3.955 1 91.94 97 ALA A C 1
ATOM 737 O O . ALA A 1 97 ? -7.449 1.231 3.467 1 91.94 97 ALA A O 1
ATOM 738 N N . GLN A 1 98 ? -6.211 -0.665 3.527 1 91.88 98 GLN A N 1
ATOM 739 C CA . GLN A 1 98 ? -6.848 -1.143 2.305 1 91.88 98 GLN A CA 1
ATOM 740 C C . GLN A 1 98 ? -8.078 -1.993 2.621 1 91.88 98 GLN A C 1
ATOM 742 O O . GLN A 1 98 ? -8.891 -2.271 1.738 1 91.88 98 GLN A O 1
ATOM 747 N N . SER A 1 99 ? -8.211 -2.381 3.873 1 95 99 SER A N 1
ATOM 748 C CA . SER A 1 99 ? -9.414 -3.078 4.312 1 95 99 SER A CA 1
ATOM 749 C C . SER A 1 99 ? -10.148 -2.291 5.395 1 95 99 SER A C 1
ATOM 751 O O . SER A 1 99 ? -9.531 -1.503 6.117 1 95 99 SER A O 1
ATOM 753 N N . THR A 1 100 ? -11.469 -2.5 5.469 1 96.56 100 THR A N 1
ATOM 754 C CA . THR A 1 100 ? -12.258 -1.866 6.516 1 96.56 100 THR A CA 1
ATOM 755 C C . THR A 1 100 ? -11.758 -2.279 7.895 1 96.56 100 THR A C 1
ATOM 757 O O . THR A 1 100 ? -11.578 -1.435 8.773 1 96.56 100 THR A O 1
ATOM 760 N N . ARG A 1 101 ? -11.5 -3.533 8.023 1 96.81 101 ARG A N 1
ATOM 761 C CA . ARG A 1 101 ? -10.977 -4.062 9.281 1 96.81 101 ARG A CA 1
ATOM 762 C C . ARG A 1 101 ? -9.641 -3.42 9.633 1 96.81 101 ARG A C 1
ATOM 764 O O . ARG A 1 101 ? -9.398 -3.076 10.789 1 96.81 101 ARG A O 1
ATOM 771 N N . GLY A 1 102 ? -8.805 -3.312 8.641 1 96.44 102 GLY A N 1
ATOM 772 C CA . GLY A 1 102 ? -7.508 -2.695 8.859 1 96.44 102 GLY A CA 1
ATOM 773 C C . GLY A 1 102 ? -7.598 -1.237 9.266 1 96.44 102 GLY A C 1
ATOM 774 O O . GLY A 1 102 ? -6.895 -0.796 10.172 1 96.44 102 GLY A O 1
ATOM 775 N N . ALA A 1 103 ? -8.438 -0.493 8.602 1 97 103 ALA A N 1
ATOM 776 C CA . ALA A 1 103 ? -8.633 0.917 8.922 1 97 103 ALA A CA 1
ATOM 777 C C . ALA A 1 103 ? -9.164 1.084 10.344 1 97 103 ALA A C 1
ATOM 779 O O . ALA A 1 103 ? -8.703 1.954 11.086 1 97 103 ALA A O 1
ATOM 780 N N . LEU A 1 104 ? -10.117 0.245 10.664 1 97.88 104 LEU A N 1
ATOM 781 C CA . LEU A 1 104 ? -10.703 0.31 12 1 97.88 104 LEU A CA 1
ATOM 782 C C . LEU A 1 104 ? -9.656 0.006 13.062 1 97.88 104 LEU A C 1
ATOM 784 O O . LEU A 1 104 ? -9.609 0.667 14.102 1 97.88 104 LEU A O 1
ATOM 788 N N . GLN A 1 105 ? -8.844 -0.957 12.805 1 97.88 105 GLN A N 1
ATOM 789 C CA . GLN A 1 105 ? -7.785 -1.294 13.758 1 97.88 105 GLN A CA 1
ATOM 790 C C . GLN A 1 105 ? -6.828 -0.122 13.953 1 97.88 105 GLN A C 1
ATOM 792 O O . GLN A 1 105 ? -6.418 0.17 15.078 1 97.88 105 GLN A O 1
ATOM 797 N N . LEU A 1 106 ? -6.488 0.501 12.898 1 98.12 106 LEU A N 1
ATOM 798 C CA . LEU A 1 106 ? -5.594 1.649 12.992 1 98.12 106 LEU A CA 1
ATOM 799 C C . LEU A 1 106 ? -6.254 2.787 13.766 1 98.12 106 LEU A C 1
ATOM 801 O O . LEU A 1 106 ? -5.582 3.5 14.516 1 98.12 106 LEU A O 1
ATOM 805 N N . CYS A 1 107 ? -7.527 2.996 13.562 1 97.94 107 CYS A N 1
ATOM 806 C CA . CYS A 1 107 ? -8.25 4.012 14.32 1 97.94 107 CYS A CA 1
ATOM 807 C C . CYS A 1 107 ? -8.211 3.707 15.82 1 97.94 107 CYS A C 1
ATOM 809 O O . CYS A 1 107 ? -7.992 4.605 16.625 1 97.94 107 CYS A O 1
ATOM 811 N N . LYS A 1 108 ? -8.43 2.439 16.172 1 98.44 108 LYS A N 1
ATOM 812 C CA . LYS A 1 108 ? -8.383 2.025 17.578 1 98.44 108 LYS A CA 1
ATOM 813 C C . LYS A 1 108 ? -6.992 2.23 18.156 1 98.44 108 LYS A C 1
ATOM 815 O O . LYS A 1 108 ? -6.852 2.75 19.266 1 98.44 108 LYS A O 1
ATOM 820 N N . ASP A 1 109 ? -5.984 1.844 17.391 1 98.44 109 ASP A N 1
ATOM 821 C CA . ASP A 1 109 ? -4.602 2.035 17.828 1 98.44 109 ASP A CA 1
ATOM 822 C C . ASP A 1 109 ? -4.297 3.512 18.047 1 98.44 109 ASP A C 1
ATOM 824 O O . ASP A 1 109 ? -3.66 3.873 19.047 1 98.44 109 ASP A O 1
ATOM 828 N N . ALA A 1 110 ? -4.738 4.293 17.109 1 98.38 110 ALA A N 1
ATOM 829 C CA . ALA A 1 110 ? -4.492 5.73 17.203 1 98.38 110 ALA A CA 1
ATOM 830 C C . ALA A 1 110 ? -5.137 6.328 18.453 1 98.38 110 ALA A C 1
ATOM 832 O O . ALA A 1 110 ? -4.504 7.098 19.172 1 98.38 110 ALA A O 1
ATOM 833 N N . ALA A 1 111 ? -6.352 5.953 18.688 1 98 111 ALA A N 1
ATOM 834 C CA . ALA A 1 111 ? -7.066 6.434 19.859 1 98 111 ALA A CA 1
ATOM 835 C C . ALA A 1 111 ? -6.344 6.027 21.141 1 98 111 ALA A C 1
ATOM 837 O O . ALA A 1 111 ? -6.125 6.859 22.031 1 98 111 ALA A O 1
ATOM 838 N N . GLU A 1 112 ? -5.957 4.801 21.203 1 98.31 112 GLU A N 1
ATOM 839 C CA . GLU A 1 112 ? -5.285 4.27 22.391 1 98.31 112 GLU A CA 1
ATOM 840 C C . GLU A 1 112 ? -3.93 4.941 22.594 1 98.31 112 GLU A C 1
ATOM 842 O O . GLU A 1 112 ? -3.457 5.051 23.734 1 98.31 112 GLU A O 1
ATOM 847 N N . SER A 1 113 ? -3.371 5.406 21.531 1 98.44 113 SER A N 1
ATOM 848 C CA . SER A 1 113 ? -2.031 5.984 21.594 1 98.44 113 SER A CA 1
ATOM 849 C C . SER A 1 113 ? -2.09 7.488 21.828 1 98.44 113 SER A C 1
ATOM 851 O O . SER A 1 113 ? -1.056 8.141 22 1 98.44 113 SER A O 1
ATOM 853 N N . GLY A 1 114 ? -3.262 8.117 21.719 1 97.19 114 GLY A N 1
ATOM 854 C CA . GLY A 1 114 ? -3.383 9.5 22.141 1 97.19 114 GLY A CA 1
ATOM 855 C C . GLY A 1 114 ? -3.854 10.43 21.031 1 97.19 114 GLY A C 1
ATOM 856 O O . GLY A 1 114 ? -3.936 11.641 21.234 1 97.19 114 GLY A O 1
ATOM 857 N N . ALA A 1 115 ? -4.223 9.883 19.844 1 96.56 115 ALA A N 1
ATOM 858 C CA . ALA A 1 115 ? -4.766 10.727 18.797 1 96.56 115 ALA A CA 1
ATOM 859 C C . ALA A 1 115 ? -6.211 11.117 19.094 1 96.56 115 ALA A C 1
ATOM 861 O O . ALA A 1 115 ? -6.957 10.344 19.703 1 96.56 115 ALA A O 1
ATOM 862 N N . TYR A 1 116 ? -6.551 12.266 18.594 1 93.06 116 TYR A N 1
ATOM 863 C CA . TYR A 1 116 ? -7.895 12.781 18.812 1 93.06 116 TYR A CA 1
ATOM 864 C C . TYR A 1 116 ? -8.781 12.539 17.594 1 93.06 116 TYR A C 1
ATOM 866 O O . TYR A 1 116 ? -10.008 12.477 17.703 1 93.06 116 TYR A O 1
ATOM 874 N N . HIS A 1 117 ? -8.211 12.516 16.5 1 93.31 117 HIS A N 1
ATOM 875 C CA . HIS A 1 117 ? -8.898 12.266 15.234 1 93.31 117 HIS A CA 1
ATOM 876 C C . HIS A 1 117 ? -8.133 11.266 14.375 1 93.31 117 HIS A C 1
ATOM 878 O O . HIS A 1 117 ? -6.918 11.117 14.516 1 93.31 117 HIS A O 1
ATOM 884 N N . ALA A 1 118 ? -8.922 10.555 13.562 1 95.12 118 ALA A N 1
ATOM 885 C CA . ALA A 1 118 ? -8.344 9.633 12.594 1 95.12 118 ALA A CA 1
ATOM 886 C C . ALA A 1 118 ? -8.594 10.109 11.164 1 95.12 118 ALA A C 1
ATOM 888 O O . ALA A 1 118 ? -9.742 10.344 10.773 1 95.12 118 ALA A O 1
ATOM 889 N N . LEU A 1 119 ? -7.531 10.359 10.492 1 93.12 119 LEU A N 1
ATOM 890 C CA . LEU A 1 119 ? -7.617 10.688 9.078 1 93.12 119 LEU A CA 1
ATOM 891 C C . LEU A 1 119 ? -7.652 9.422 8.227 1 93.12 119 LEU A C 1
ATOM 893 O O . LEU A 1 119 ? -6.75 8.594 8.305 1 93.12 119 LEU A O 1
ATOM 897 N N . VAL A 1 120 ? -8.688 9.258 7.438 1 92.19 120 VAL A N 1
ATOM 898 C CA . VAL A 1 120 ? -8.852 8.023 6.684 1 92.19 120 VAL A CA 1
ATOM 899 C C . VAL A 1 120 ? -9.008 8.336 5.195 1 92.19 120 VAL A C 1
ATOM 901 O O . VAL A 1 120 ? -9.867 9.125 4.809 1 92.19 120 VAL A O 1
ATOM 904 N N . LEU A 1 121 ? -8.156 7.734 4.383 1 88.31 121 LEU A N 1
ATOM 905 C CA . LEU A 1 121 ? -8.258 7.758 2.926 1 88.31 121 LEU A CA 1
ATOM 906 C C . LEU A 1 121 ? -9.07 6.574 2.418 1 88.31 121 LEU A C 1
ATOM 908 O O . LEU A 1 121 ? -9.078 5.508 3.041 1 88.31 121 LEU A O 1
ATOM 912 N N . PRO A 1 122 ? -9.75 6.816 1.312 1 87.25 122 PRO A N 1
ATOM 913 C CA . PRO A 1 122 ? -10.375 5.637 0.712 1 87.25 122 PRO A CA 1
ATOM 914 C C . PRO A 1 122 ? -9.359 4.582 0.287 1 87.25 122 PRO A C 1
ATOM 916 O O . PRO A 1 122 ? -8.281 4.922 -0.205 1 87.25 122 PRO A O 1
ATOM 919 N N . PRO A 1 123 ? -9.758 3.289 0.549 1 88.06 123 PRO A N 1
ATOM 920 C CA . PRO A 1 123 ? -8.898 2.256 -0.035 1 88.06 123 PRO A CA 1
ATOM 921 C C . PRO A 1 123 ? -8.789 2.365 -1.554 1 88.06 123 PRO A C 1
ATOM 923 O O . PRO A 1 123 ? -9.773 2.695 -2.223 1 88.06 123 PRO A O 1
ATOM 926 N N . SER A 1 124 ? -7.516 2.133 -2.066 1 79.69 124 SER A N 1
ATOM 927 C CA . SER A 1 124 ? -7.34 2.43 -3.484 1 79.69 124 SER A CA 1
ATOM 928 C C . SER A 1 124 ? -6.547 1.332 -4.184 1 79.69 124 SER A C 1
ATOM 930 O O . SER A 1 124 ? -6.461 1.308 -5.414 1 79.69 124 SER A O 1
ATOM 932 N N . TYR A 1 125 ? -6.016 0.438 -3.533 1 76.75 125 TYR A N 1
ATOM 933 C CA . TYR A 1 125 ? -5.164 -0.568 -4.156 1 76.75 125 TYR A CA 1
ATOM 934 C C . TYR A 1 125 ? -5.953 -1.414 -5.148 1 76.75 125 TYR A C 1
ATOM 936 O O . TYR A 1 125 ? -5.445 -1.761 -6.219 1 76.75 125 TYR A O 1
ATOM 944 N N . TYR A 1 126 ? -7.16 -1.756 -4.781 1 77.62 126 TYR A N 1
ATOM 945 C CA . TYR A 1 126 ? -8.031 -2.572 -5.625 1 77.62 126 TYR A CA 1
ATOM 946 C C . TYR A 1 126 ? -9.133 -1.73 -6.25 1 77.62 126 TYR A C 1
ATOM 948 O O . TYR A 1 126 ? -10.305 -2.109 -6.215 1 77.62 126 TYR A O 1
ATOM 956 N N . ALA A 1 127 ? -8.781 -0.637 -6.82 1 71.12 127 ALA A N 1
ATOM 957 C CA . ALA A 1 127 ? -9.711 0.398 -7.273 1 71.12 127 ALA A CA 1
ATOM 958 C C . ALA A 1 127 ? -10.727 -0.168 -8.258 1 71.12 127 ALA A C 1
ATOM 960 O O . ALA A 1 127 ? -11.906 0.202 -8.227 1 71.12 127 ALA A O 1
ATOM 961 N N . SER A 1 128 ? -10.328 -1.146 -9.094 1 70.25 128 SER A N 1
ATOM 962 C CA . SER A 1 128 ? -11.219 -1.704 -10.109 1 70.25 128 SER A CA 1
ATOM 963 C C . SER A 1 128 ? -12.375 -2.463 -9.469 1 70.25 128 SER A C 1
ATOM 965 O O . SER A 1 128 ? -13.445 -2.594 -10.07 1 70.25 128 SER A O 1
ATOM 967 N N . SER A 1 129 ? -12.148 -2.838 -8.258 1 74.19 129 SER A N 1
ATOM 968 C CA . SER A 1 129 ? -13.188 -3.592 -7.566 1 74.19 129 SER A CA 1
ATOM 969 C C . SER A 1 129 ? -14.023 -2.688 -6.664 1 74.19 129 SER A C 1
ATOM 971 O O . SER A 1 129 ? -14.984 -3.141 -6.039 1 74.19 129 SER A O 1
ATOM 973 N N . LEU A 1 130 ? -13.641 -1.423 -6.652 1 75 130 LEU A N 1
ATOM 974 C CA . LEU A 1 130 ? -14.297 -0.455 -5.777 1 75 130 LEU A CA 1
ATOM 975 C C . LEU A 1 130 ? -14.922 0.673 -6.59 1 75 130 LEU A C 1
ATOM 977 O O . LEU A 1 130 ? -14.922 1.828 -6.16 1 75 130 LEU A O 1
ATOM 981 N N . ASP A 1 131 ? -15.453 0.346 -7.711 1 72.94 131 ASP A N 1
ATOM 982 C CA . ASP A 1 131 ? -15.906 1.346 -8.672 1 72.94 131 ASP A CA 1
ATOM 983 C C . ASP A 1 131 ? -17.312 1.854 -8.32 1 72.94 131 ASP A C 1
ATOM 985 O O . ASP A 1 131 ? -17.828 2.754 -8.977 1 72.94 131 ASP A O 1
ATOM 989 N N . ASP A 1 132 ? -17.812 1.391 -7.305 1 81.38 132 ASP A N 1
ATOM 990 C CA . ASP A 1 132 ? -19.141 1.798 -6.824 1 81.38 132 ASP A CA 1
ATOM 991 C C . ASP A 1 132 ? -19.016 2.691 -5.594 1 81.38 132 ASP A C 1
ATOM 993 O O . ASP A 1 132 ? -18.516 2.266 -4.555 1 81.38 132 ASP A O 1
ATOM 997 N N . ASP A 1 133 ? -19.672 3.896 -5.719 1 86.19 133 ASP A N 1
ATOM 998 C CA . ASP A 1 133 ? -19.609 4.855 -4.617 1 86.19 133 ASP A CA 1
ATOM 999 C C . ASP A 1 133 ? -20.219 4.27 -3.344 1 86.19 133 ASP A C 1
ATOM 1001 O O . ASP A 1 133 ? -19.766 4.574 -2.238 1 86.19 133 ASP A O 1
ATOM 1005 N N . ASP A 1 134 ? -21.141 3.432 -3.576 1 91.25 134 ASP A N 1
ATOM 1006 C CA . ASP A 1 134 ? -21.844 2.879 -2.414 1 91.25 134 ASP A CA 1
ATOM 1007 C C . ASP A 1 134 ? -20.906 2.008 -1.581 1 91.25 134 ASP A C 1
ATOM 1009 O O . ASP A 1 134 ? -21.031 1.947 -0.356 1 91.25 134 ASP A O 1
ATOM 1013 N N . ILE A 1 135 ? -20.016 1.371 -2.219 1 90.94 135 ILE A N 1
ATOM 1014 C CA . ILE A 1 135 ? -19.062 0.511 -1.528 1 90.94 135 ILE A CA 1
ATOM 1015 C C . ILE A 1 135 ? -18.125 1.361 -0.667 1 90.94 135 ILE A C 1
ATOM 1017 O O . ILE A 1 135 ? -17.875 1.04 0.499 1 90.94 135 ILE A O 1
ATOM 1021 N N . ILE A 1 136 ? -17.688 2.428 -1.236 1 90.81 136 ILE A N 1
ATOM 1022 C CA . ILE A 1 136 ? -16.766 3.316 -0.542 1 90.81 136 ILE A CA 1
ATOM 1023 C C . ILE A 1 136 ? -17.484 4.02 0.605 1 90.81 136 ILE A C 1
ATOM 1025 O O . ILE A 1 136 ? -16.938 4.176 1.694 1 90.81 136 ILE A O 1
ATOM 1029 N N . ILE A 1 137 ? -18.734 4.465 0.358 1 92.56 137 ILE A N 1
ATOM 1030 C CA . ILE A 1 137 ? -19.531 5.109 1.393 1 92.56 137 ILE A CA 1
ATOM 1031 C C . ILE A 1 137 ? -19.734 4.152 2.564 1 92.56 137 ILE A C 1
ATOM 1033 O O . ILE A 1 137 ? -19.562 4.531 3.723 1 92.56 137 ILE A O 1
ATOM 1037 N N . GLN A 1 138 ? -20.047 2.926 2.227 1 94.81 138 GLN A N 1
ATOM 1038 C CA . GLN A 1 138 ? -20.266 1.935 3.273 1 94.81 138 GLN A CA 1
ATOM 1039 C C . GLN A 1 138 ? -18.984 1.673 4.062 1 94.81 138 GLN A C 1
ATOM 1041 O O . GLN A 1 138 ? -19.031 1.464 5.277 1 94.81 138 GLN A O 1
ATOM 1046 N N . HIS A 1 139 ? -17.875 1.654 3.379 1 94.88 139 HIS A N 1
ATOM 1047 C CA . HIS A 1 139 ? -16.594 1.537 4.051 1 94.88 139 HIS A CA 1
ATOM 1048 C C . HIS A 1 139 ? -16.422 2.615 5.113 1 94.88 139 HIS A C 1
ATOM 1050 O O . HIS A 1 139 ? -16.109 2.311 6.27 1 94.88 139 HIS A O 1
ATOM 1056 N N . PHE A 1 140 ? -16.719 3.832 4.801 1 94.44 140 PHE A N 1
ATOM 1057 C CA . PHE A 1 140 ? -16.562 4.945 5.73 1 94.44 140 PHE A CA 1
ATOM 1058 C C . PHE A 1 140 ? -17.578 4.852 6.859 1 94.44 140 PHE A C 1
ATOM 1060 O O . PHE A 1 140 ? -17.266 5.16 8.008 1 94.44 140 PHE A O 1
ATOM 1067 N N . TYR A 1 141 ? -18.75 4.422 6.539 1 96.12 141 TYR A N 1
ATOM 1068 C CA . TYR A 1 141 ? -19.75 4.238 7.578 1 96.12 141 TYR A CA 1
ATOM 1069 C C . TYR A 1 141 ? -19.312 3.17 8.578 1 96.12 141 TYR A C 1
ATOM 1071 O O . TYR A 1 141 ? -19.406 3.371 9.789 1 96.12 141 TYR A O 1
ATOM 1079 N N . ASP A 1 142 ? -18.828 2.043 8.047 1 97 142 ASP A N 1
ATOM 1080 C CA . ASP A 1 142 ? -18.375 0.946 8.906 1 97 142 ASP A CA 1
ATOM 1081 C C . ASP A 1 142 ? -17.266 1.397 9.852 1 97 142 ASP A C 1
ATOM 1083 O O . ASP A 1 142 ? -17.281 1.047 11.031 1 97 142 ASP A O 1
ATOM 1087 N N . VAL A 1 143 ? -16.344 2.168 9.359 1 97.44 143 VAL A N 1
ATOM 1088 C CA . VAL A 1 143 ? -15.227 2.643 10.172 1 97.44 143 VAL A CA 1
ATOM 1089 C C . VAL A 1 143 ? -15.719 3.688 11.164 1 97.44 143 VAL A C 1
ATOM 1091 O O . VAL A 1 143 ? -15.406 3.621 12.359 1 97.44 143 VAL A O 1
ATOM 1094 N N . ALA A 1 144 ? -16.547 4.648 10.688 1 95.44 144 ALA A N 1
ATOM 1095 C CA . ALA A 1 144 ? -17.031 5.738 11.531 1 95.44 144 ALA A CA 1
ATOM 1096 C C . ALA A 1 144 ? -17.891 5.211 12.672 1 95.44 144 ALA A C 1
ATOM 1098 O O . ALA A 1 144 ? -17.844 5.734 13.789 1 95.44 144 ALA A O 1
ATOM 1099 N N . ASP A 1 145 ? -18.656 4.172 12.383 1 96.88 145 ASP A N 1
ATOM 1100 C CA . ASP A 1 145 ? -19.562 3.6 13.375 1 96.88 145 ASP A CA 1
ATOM 1101 C C . ASP A 1 145 ? -18.781 3.037 14.562 1 96.88 145 ASP A C 1
ATOM 1103 O O . ASP A 1 145 ? -19.266 3.066 15.695 1 96.88 145 ASP A O 1
ATOM 1107 N N . LYS A 1 146 ? -17.625 2.557 14.281 1 97.5 146 LYS A N 1
ATOM 1108 C CA . LYS A 1 146 ? -16.938 1.774 15.312 1 97.5 146 LYS A CA 1
ATOM 1109 C C . LYS A 1 146 ? -15.688 2.492 15.797 1 97.5 146 LYS A C 1
ATOM 1111 O O . LYS A 1 146 ? -15.109 2.119 16.828 1 97.5 146 LYS A O 1
ATOM 1116 N N . SER A 1 147 ? -15.266 3.496 15.094 1 96.75 147 SER A N 1
ATOM 1117 C CA . SER A 1 147 ? -14.07 4.23 15.516 1 96.75 147 SER A CA 1
ATOM 1118 C C . SER A 1 147 ? -14.297 4.93 16.844 1 96.75 147 SER A C 1
ATOM 1120 O O . SER A 1 147 ? -15.32 5.598 17.047 1 96.75 147 SER A O 1
ATOM 1122 N N . PRO A 1 148 ? -13.375 4.84 17.781 1 96.81 148 PRO A N 1
ATOM 1123 C CA . PRO A 1 148 ? -13.492 5.535 19.062 1 96.81 148 PRO A CA 1
ATOM 1124 C C . PRO A 1 148 ? -13.25 7.035 18.953 1 96.81 148 PRO A C 1
ATOM 1126 O O . PRO A 1 148 ? -13.539 7.789 19.891 1 96.81 148 PRO A O 1
ATOM 1129 N N . ILE A 1 149 ? -12.656 7.465 17.859 1 94.12 149 ILE A N 1
ATOM 1130 C CA . ILE A 1 149 ? -12.406 8.883 17.641 1 94.12 149 ILE A CA 1
ATOM 1131 C C . ILE A 1 149 ? -12.992 9.305 16.297 1 94.12 149 ILE A C 1
ATOM 1133 O O . ILE A 1 149 ? -13.133 8.484 15.383 1 94.12 149 ILE A O 1
ATOM 1137 N N . PRO A 1 150 ? -13.289 10.578 16.094 1 92.12 150 PRO A N 1
ATOM 1138 C CA . PRO A 1 150 ? -13.922 11.047 14.859 1 92.12 150 PRO A CA 1
ATOM 1139 C C . PRO A 1 150 ? -13 10.914 13.648 1 92.12 150 PRO A C 1
ATOM 1141 O O . PRO A 1 150 ? -11.781 11 13.781 1 92.12 150 PRO A O 1
ATOM 1144 N N . LEU A 1 151 ? -13.672 10.805 12.492 1 91.88 151 LEU A N 1
ATOM 1145 C CA . LEU A 1 151 ? -12.945 10.617 11.242 1 91.88 151 LEU A CA 1
ATOM 1146 C C . LEU A 1 151 ? -12.805 11.938 10.492 1 91.88 151 LEU A C 1
ATOM 1148 O O . LEU A 1 151 ? -13.75 12.719 10.43 1 91.88 151 LEU A O 1
ATOM 1152 N N . VAL A 1 152 ? -11.602 12.109 10.023 1 87.38 152 VAL A N 1
ATOM 1153 C CA . VAL A 1 152 ? -11.328 13.094 8.992 1 87.38 152 VAL A CA 1
ATOM 1154 C C . VAL A 1 152 ? -11.148 12.398 7.645 1 87.38 152 VAL A C 1
ATOM 1156 O O . VAL A 1 152 ? -10.312 11.5 7.512 1 87.38 152 VAL A O 1
ATOM 1159 N N . ILE A 1 153 ? -11.922 12.805 6.656 1 84.44 153 ILE A N 1
ATOM 1160 C CA . ILE A 1 153 ? -11.812 12.172 5.344 1 84.44 153 ILE A CA 1
ATOM 1161 C C . ILE A 1 153 ? -10.797 12.93 4.488 1 84.44 153 ILE A C 1
ATOM 1163 O O . ILE A 1 153 ? -10.883 14.156 4.352 1 84.44 153 ILE A O 1
ATOM 1167 N N . GLN A 1 154 ? -9.898 12.18 4.047 1 79.81 154 GLN A N 1
ATOM 1168 C CA . GLN A 1 154 ? -8.945 12.75 3.104 1 79.81 154 GLN A CA 1
ATOM 1169 C C . GLN A 1 154 ? -9.188 12.227 1.691 1 79.81 154 GLN A C 1
ATOM 1171 O O . GLN A 1 154 ? -9.195 11.016 1.464 1 79.81 154 GLN A O 1
ATOM 1176 N N . ASN A 1 155 ? -9.453 13.172 0.813 1 71.25 155 ASN A N 1
ATOM 1177 C CA . ASN A 1 155 ? -9.617 12.828 -0.594 1 71.25 155 ASN A CA 1
ATOM 1178 C C . ASN A 1 155 ? -8.305 12.977 -1.365 1 71.25 155 ASN A C 1
ATOM 1180 O O . ASN A 1 155 ? -7.766 14.086 -1.467 1 71.25 155 ASN A O 1
ATOM 1184 N N . PRO A 1 156 ? -7.66 11.836 -1.724 1 60.59 156 PRO A N 1
ATOM 1185 C CA . PRO A 1 156 ? -6.398 11.984 -2.447 1 60.59 156 PRO A CA 1
ATOM 1186 C C . PRO A 1 156 ? -6.578 12.617 -3.824 1 60.59 156 PRO A C 1
ATOM 1188 O O . PRO A 1 156 ? -7.672 12.578 -4.391 1 60.59 156 PRO A O 1
ATOM 1191 N N . PRO A 1 157 ? -5.414 13.523 -4.199 1 51.94 157 PRO A N 1
ATOM 1192 C CA . PRO A 1 157 ? -5.535 14.055 -5.559 1 51.94 157 PRO A CA 1
ATOM 1193 C C . PRO A 1 157 ? -5.75 12.969 -6.605 1 51.94 157 PRO A C 1
ATOM 1195 O O . PRO A 1 157 ? -5.391 11.812 -6.379 1 51.94 157 PRO A O 1
ATOM 1198 N N . MET A 1 158 ? -6.59 13.312 -7.605 1 43.34 158 MET A N 1
ATOM 1199 C CA . MET A 1 158 ? -6.77 12.43 -8.758 1 43.34 158 MET A CA 1
ATOM 1200 C C . MET A 1 158 ? -5.438 11.844 -9.211 1 43.34 158 MET A C 1
ATOM 1202 O O . MET A 1 158 ? -5.402 10.922 -10.023 1 43.34 158 MET A O 1
ATOM 1206 N N . VAL A 1 159 ? -4.406 12.578 -9 1 37.06 159 VAL A N 1
ATOM 1207 C CA . VAL A 1 159 ? -3.25 12.148 -9.781 1 37.06 159 VAL A CA 1
ATOM 1208 C C . VAL A 1 159 ? -2.885 10.711 -9.422 1 37.06 159 VAL A C 1
ATOM 1210 O O . VAL A 1 159 ? -2.109 10.062 -10.125 1 37.06 159 VAL A O 1
ATOM 1213 N N . ALA A 1 160 ? -2.615 10.703 -8.219 1 34.56 160 ALA A N 1
ATOM 1214 C CA . ALA A 1 160 ? -1.64 9.656 -7.91 1 34.56 160 ALA A CA 1
ATOM 1215 C C . ALA A 1 160 ? -2.02 8.336 -8.57 1 34.56 160 ALA A C 1
ATOM 1217 O O . ALA A 1 160 ? -1.189 7.703 -9.227 1 34.56 160 ALA A O 1
ATOM 1218 N N . ALA A 1 161 ? -2.541 7.367 -7.762 1 33.16 161 ALA A N 1
ATOM 1219 C CA . ALA A 1 161 ? -2.434 5.98 -8.203 1 33.16 161 ALA A CA 1
ATOM 1220 C C . ALA A 1 161 ? -3.32 5.727 -9.422 1 33.16 161 ALA A C 1
ATOM 1222 O O . ALA A 1 161 ? -4.422 6.273 -9.516 1 33.16 161 ALA A O 1
ATOM 1223 N N . GLY A 1 162 ? -2.752 5.641 -10.703 1 33.06 162 GLY A N 1
ATOM 1224 C CA . GLY A 1 162 ? -3.4 5.031 -11.859 1 33.06 162 GLY A CA 1
ATOM 1225 C C . GLY A 1 162 ? -4.867 4.723 -11.617 1 33.06 162 GLY A C 1
ATOM 1226 O O . GLY A 1 162 ? -5.5 4.039 -12.422 1 33.06 162 GLY A O 1
ATOM 1227 N N . 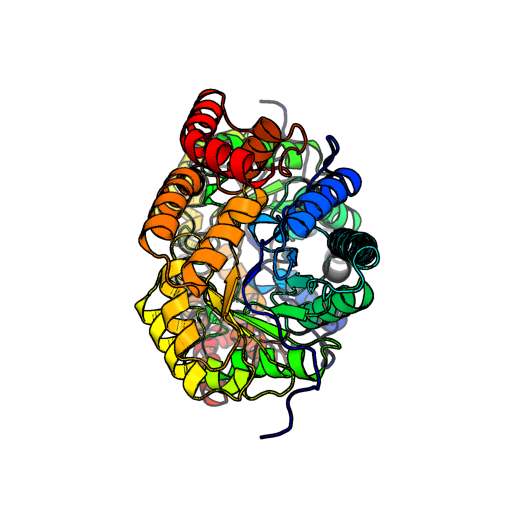LEU A 1 163 ? -5.168 4.648 -10.445 1 36.78 163 LEU A N 1
ATOM 1228 C CA . LEU A 1 163 ? -6.543 4.195 -10.266 1 36.78 163 LEU A CA 1
ATOM 1229 C C . LEU A 1 163 ? -7.531 5.246 -10.758 1 36.78 163 LEU A C 1
ATOM 1231 O O . LEU A 1 163 ? -7.227 6.441 -10.758 1 36.78 163 LEU A O 1
ATOM 1235 N N . LYS A 1 164 ? -8.5 4.984 -11.383 1 41.75 164 LYS A N 1
ATOM 1236 C CA . LYS A 1 164 ? -9.703 5.812 -11.461 1 41.75 164 LYS A CA 1
ATOM 1237 C C . LYS A 1 164 ? -9.742 6.836 -10.328 1 41.75 164 LYS A C 1
ATOM 1239 O O . LYS A 1 164 ? -9.148 6.621 -9.273 1 41.75 164 LYS A O 1
ATOM 1244 N N . PRO A 1 165 ? -10.25 8.117 -10.711 1 43.94 165 PRO A N 1
ATOM 1245 C CA . PRO A 1 165 ? -10.445 9.219 -9.766 1 43.94 165 PRO A CA 1
ATOM 1246 C C . PRO A 1 165 ? -10.836 8.734 -8.367 1 43.94 165 PRO A C 1
ATOM 1248 O O . PRO A 1 165 ? -11.938 8.211 -8.18 1 43.94 165 PRO A O 1
ATOM 1251 N N . THR A 1 166 ? -9.953 7.895 -7.727 1 53.38 166 THR A N 1
ATOM 1252 C CA . THR A 1 166 ? -10.336 7.449 -6.391 1 53.38 166 THR A CA 1
ATOM 1253 C C . THR A 1 166 ? -10.812 8.625 -5.543 1 53.38 166 THR A C 1
ATOM 1255 O O . THR A 1 166 ? -11.062 8.477 -4.348 1 53.38 166 THR A O 1
ATOM 1258 N N . ALA A 1 167 ? -10.859 9.625 -6.262 1 66.06 167 ALA A N 1
ATOM 1259 C CA . ALA A 1 167 ? -11.414 10.742 -5.504 1 66.06 167 ALA A CA 1
ATOM 1260 C C . ALA A 1 167 ? -12.906 10.547 -5.258 1 66.06 167 ALA A C 1
ATOM 1262 O O . ALA A 1 167 ? -13.625 10.047 -6.121 1 66.06 167 ALA A O 1
ATOM 1263 N N . LEU A 1 168 ? -13.164 10.688 -4.109 1 77.44 168 LEU A N 1
ATOM 1264 C CA . LEU A 1 168 ? -14.578 10.625 -3.748 1 77.44 168 LEU A CA 1
ATOM 1265 C C . LEU A 1 168 ? -15.398 11.617 -4.562 1 77.44 168 LEU A C 1
ATOM 1267 O O . LEU A 1 168 ? -14.961 12.758 -4.777 1 77.44 168 LEU A O 1
ATOM 1271 N N . THR A 1 169 ? -16.453 11.18 -5.094 1 77.44 169 THR A N 1
ATOM 1272 C CA . THR A 1 169 ? -17.375 12.102 -5.742 1 77.44 169 THR A CA 1
ATOM 1273 C C . THR A 1 169 ? -17.984 13.062 -4.727 1 77.44 169 THR A C 1
ATOM 1275 O O . THR A 1 169 ? -17.984 12.789 -3.525 1 77.44 169 THR A O 1
ATOM 1278 N N . SER A 1 170 ? -18.469 14.195 -5.25 1 75.44 170 SER A N 1
ATOM 1279 C CA . SER A 1 170 ? -19.141 15.148 -4.383 1 75.44 170 SER A CA 1
ATOM 1280 C C . SER A 1 170 ? -20.312 14.5 -3.656 1 75.44 170 SER A C 1
ATOM 1282 O O . SER A 1 170 ? -20.562 14.789 -2.482 1 75.44 170 SER A O 1
ATOM 1284 N N . ASP A 1 171 ? -21.016 13.68 -4.375 1 80.38 171 ASP A N 1
ATOM 1285 C CA . ASP A 1 171 ? -22.172 13.008 -3.783 1 80.38 171 ASP A CA 1
ATOM 1286 C C . ASP A 1 171 ? -21.734 12.055 -2.674 1 80.38 171 ASP A C 1
ATOM 1288 O O . ASP A 1 171 ? -22.344 12.016 -1.604 1 80.38 171 ASP A O 1
ATOM 1292 N N . ALA A 1 172 ? -20.688 11.312 -2.881 1 83.88 172 ALA A N 1
ATOM 1293 C CA . ALA A 1 172 ? -20.172 10.406 -1.862 1 83.88 172 ALA A CA 1
ATOM 1294 C C . ALA A 1 172 ? -19.719 11.172 -0.625 1 83.88 172 ALA A C 1
ATOM 1296 O O . ALA A 1 172 ? -20.016 10.773 0.504 1 83.88 172 ALA A O 1
ATOM 1297 N N . LEU A 1 173 ? -19.062 12.211 -0.909 1 80.44 173 LEU A N 1
ATOM 1298 C CA . LEU A 1 173 ? -18.578 13.031 0.192 1 80.44 173 LEU A CA 1
ATOM 1299 C C . LEU A 1 173 ? -19.719 13.586 1.021 1 80.44 173 LEU A C 1
ATOM 1301 O O . LEU A 1 173 ? -19.656 13.602 2.252 1 80.44 173 LEU A O 1
ATOM 1305 N N . ARG A 1 174 ? -20.703 14.055 0.361 1 80.12 174 ARG A N 1
ATOM 1306 C CA . ARG A 1 174 ? -21.875 14.602 1.047 1 80.12 174 ARG A CA 1
ATOM 1307 C C . ARG A 1 174 ? -22.547 13.539 1.922 1 80.12 174 ARG A C 1
ATOM 1309 O O . ARG A 1 174 ? -22.969 13.836 3.039 1 80.12 174 ARG A O 1
ATOM 1316 N N . ARG A 1 175 ? -22.625 12.438 1.438 1 86 175 ARG A N 1
ATOM 1317 C CA . ARG A 1 175 ? -23.266 11.352 2.18 1 86 175 ARG A CA 1
ATOM 1318 C C . ARG A 1 175 ? -22.422 10.945 3.385 1 86 175 ARG A C 1
ATOM 1320 O O . ARG A 1 175 ? -22.938 10.797 4.492 1 86 175 ARG A O 1
ATOM 1327 N N . ILE A 1 176 ? -21.172 10.82 3.176 1 87.94 176 ILE A N 1
ATOM 1328 C CA . ILE A 1 176 ? -20.266 10.43 4.25 1 87.94 176 ILE A CA 1
ATOM 1329 C C . ILE A 1 176 ? -20.266 11.5 5.34 1 87.94 176 ILE A C 1
ATOM 1331 O O . ILE A 1 176 ? -20.25 11.18 6.531 1 87.94 176 ILE A O 1
ATOM 1335 N N . ALA A 1 177 ? -20.312 12.711 4.922 1 80.38 177 ALA A N 1
ATOM 1336 C CA . ALA A 1 177 ? -20.203 13.844 5.836 1 80.38 177 ALA A CA 1
ATOM 1337 C C . ALA A 1 177 ? -21.406 13.898 6.777 1 80.38 177 ALA A C 1
ATOM 1339 O O . ALA A 1 177 ? -21.359 14.531 7.832 1 80.38 177 ALA A O 1
ATOM 1340 N N . LYS A 1 178 ? -22.469 13.273 6.398 1 82.44 178 LYS A N 1
ATOM 1341 C CA . LYS A 1 178 ? -23.688 13.289 7.219 1 82.44 178 LYS A CA 1
ATOM 1342 C C . LYS A 1 178 ? -23.516 12.383 8.438 1 82.44 178 LYS A C 1
ATOM 1344 O O . LYS A 1 178 ? -24.281 12.492 9.398 1 82.44 178 LYS A O 1
ATOM 1349 N N . HIS A 1 179 ? -22.594 11.516 8.391 1 88.12 179 HIS A N 1
ATOM 1350 C CA . HIS A 1 179 ? -22.375 10.641 9.531 1 88.12 179 HIS A CA 1
ATOM 1351 C C . HIS A 1 179 ? -21.906 11.422 10.75 1 88.12 179 HIS A C 1
ATOM 1353 O O . HIS A 1 179 ? -20.984 12.242 10.656 1 88.12 179 HIS A O 1
ATOM 1359 N N . PRO A 1 180 ? -22.391 11.25 11.875 1 84.69 180 PRO A N 1
ATOM 1360 C CA . PRO A 1 180 ? -22.078 12.07 13.047 1 84.69 180 PRO A CA 1
ATOM 1361 C C . PRO A 1 180 ? -20.625 11.953 13.484 1 84.69 180 PRO A C 1
ATOM 1363 O O . PRO A 1 180 ? -20.078 12.867 14.109 1 84.69 180 PRO A O 1
ATOM 1366 N N . ASN A 1 181 ? -19.984 10.883 13.125 1 89.44 181 ASN A N 1
ATOM 1367 C CA . ASN A 1 181 ? -18.594 10.672 13.547 1 89.44 181 ASN A CA 1
ATOM 1368 C C . ASN A 1 181 ? -17.609 11.117 12.469 1 89.44 181 ASN A C 1
ATOM 1370 O O . ASN A 1 181 ? -16.422 10.781 12.531 1 89.44 181 ASN A O 1
ATOM 1374 N N . VAL A 1 182 ? -18.125 11.812 11.492 1 86.25 182 VAL A N 1
ATOM 1375 C CA . VAL A 1 182 ? -17.266 12.352 10.438 1 86.25 182 VAL A CA 1
ATOM 1376 C C . VAL A 1 182 ? -17.219 13.875 10.531 1 86.25 182 VAL A C 1
ATOM 1378 O O . VAL A 1 182 ? -18.266 14.531 10.594 1 86.25 182 VAL A O 1
ATOM 1381 N N . VAL A 1 183 ? -16.125 14.461 10.594 1 72.38 183 VAL A N 1
ATOM 1382 C CA . VAL A 1 183 ? -16.062 15.898 10.844 1 72.38 183 VAL A CA 1
ATOM 1383 C C . VAL A 1 183 ? -15.398 16.594 9.664 1 72.38 183 VAL A C 1
ATOM 1385 O O . VAL A 1 183 ? -15.602 17.797 9.453 1 72.38 183 VAL A O 1
ATOM 1388 N N . VAL A 1 184 ? -14.359 15.906 8.969 1 62.69 184 VAL A N 1
ATOM 1389 C CA . VAL A 1 184 ? -13.445 16.734 8.18 1 62.69 184 VAL A CA 1
ATOM 1390 C C . VAL A 1 184 ? -13.195 16.078 6.824 1 62.69 184 VAL A C 1
ATOM 1392 O O . VAL A 1 184 ? -13.172 14.844 6.715 1 62.69 184 VAL A O 1
ATOM 1395 N N . VAL A 1 185 ? -13.203 17.141 5.785 1 59.66 185 VAL A N 1
ATOM 1396 C CA . VAL A 1 185 ? -12.68 16.672 4.504 1 59.66 185 VAL A CA 1
ATOM 1397 C C . VAL A 1 185 ? -11.422 17.453 4.137 1 59.66 185 VAL A C 1
ATOM 1399 O O . VAL A 1 185 ? -11.375 18.672 4.305 1 59.66 185 VAL A O 1
ATOM 1402 N N . THR A 1 186 ? -10.352 16.797 4.125 1 61.09 186 THR A N 1
ATOM 1403 C CA . THR A 1 186 ? -9.148 17.438 3.604 1 61.09 186 THR A CA 1
ATOM 1404 C C . THR A 1 186 ? -9.031 17.219 2.096 1 61.09 186 THR A C 1
ATOM 1406 O O . THR A 1 186 ? -9.203 16.094 1.608 1 61.09 186 THR A O 1
ATOM 1409 N N . LEU A 1 187 ? -8.977 18.375 1.438 1 55.5 187 LEU A N 1
ATOM 1410 C CA . LEU A 1 187 ? -8.867 18.344 -0.016 1 55.5 187 LEU A CA 1
ATOM 1411 C C . LEU A 1 187 ? -7.418 18.516 -0.458 1 55.5 187 LEU A 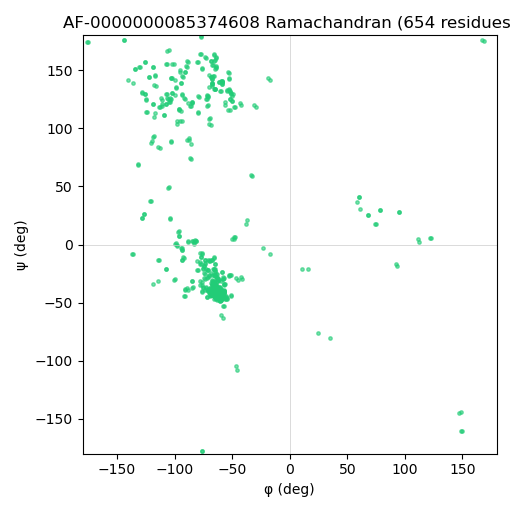C 1
ATOM 1413 O O . LEU A 1 187 ? -6.746 19.453 -0.023 1 55.5 187 LEU A O 1
ATOM 1417 N N . GLU A 1 188 ? -6.777 17.422 -0.867 1 51.03 188 GLU A N 1
ATOM 1418 C CA . GLU A 1 188 ? -5.371 17.516 -1.254 1 51.03 188 GLU A CA 1
ATOM 1419 C C . GLU A 1 188 ? -5.223 18.109 -2.652 1 51.03 188 GLU A C 1
ATOM 1421 O O . GLU A 1 188 ? -4.105 18.391 -3.098 1 51.03 188 GLU A O 1
ATOM 1426 N N . ASP A 1 189 ? -6.234 18.359 -3.453 1 51.66 189 ASP A N 1
ATOM 1427 C CA . ASP A 1 189 ? -5.844 18.469 -4.855 1 51.66 189 ASP A CA 1
ATOM 1428 C C . ASP A 1 189 ? -5.715 19.922 -5.281 1 51.66 189 ASP A C 1
ATOM 1430 O O . ASP A 1 189 ? -6.363 20.797 -4.707 1 51.66 189 ASP A O 1
ATOM 1434 N N . ASP A 1 190 ? -4.516 20.141 -5.875 1 48.88 190 ASP A N 1
ATOM 1435 C CA . ASP A 1 190 ? -4.281 21.344 -6.66 1 48.88 190 ASP A CA 1
ATOM 1436 C C . ASP A 1 190 ? -5.414 21.578 -7.656 1 48.88 190 ASP A C 1
ATOM 1438 O O . ASP A 1 190 ? -5.34 22.484 -8.484 1 48.88 190 ASP A O 1
ATOM 1442 N N . ASN A 1 191 ? -6.324 20.719 -7.473 1 52.22 191 ASN A N 1
ATOM 1443 C CA . ASN A 1 191 ? -7.41 20.922 -8.422 1 52.22 191 ASN A CA 1
ATOM 1444 C C . ASN A 1 191 ? -8.453 21.891 -7.879 1 52.22 191 ASN A C 1
ATOM 1446 O O . ASN A 1 191 ? -9.406 21.469 -7.219 1 52.22 191 ASN A O 1
ATOM 1450 N N . LEU A 1 192 ? -8.195 23.109 -8.188 1 54.88 192 LEU A N 1
ATOM 1451 C CA . LEU A 1 192 ? -9.023 24.203 -7.695 1 54.88 192 LEU A CA 1
ATOM 1452 C C . LEU A 1 192 ? -10.5 23.938 -7.969 1 54.88 192 LEU A C 1
ATOM 1454 O O . LEU A 1 192 ? -11.344 24.141 -7.09 1 54.88 192 LEU A O 1
ATOM 1458 N N . PRO A 1 193 ? -10.766 23.453 -9.203 1 56.88 193 PRO A N 1
ATOM 1459 C CA . PRO A 1 193 ? -12.188 23.203 -9.453 1 56.88 193 PRO A CA 1
ATOM 1460 C C . PRO A 1 193 ? -12.781 22.156 -8.508 1 56.88 193 PRO A C 1
ATOM 1462 O O . PRO A 1 193 ? -13.914 22.312 -8.047 1 56.88 193 PRO A O 1
ATOM 1465 N N . TYR A 1 194 ? -11.938 21.266 -8.289 1 59.78 194 TYR A N 1
ATOM 1466 C CA . TYR A 1 194 ? -12.43 20.219 -7.406 1 59.78 194 TYR A CA 1
ATOM 1467 C C . TYR A 1 194 ? -12.562 20.734 -5.977 1 59.78 194 TYR A C 1
ATOM 1469 O O . TYR A 1 194 ? -13.555 20.438 -5.301 1 59.78 194 TYR A O 1
ATOM 1477 N N . THR A 1 195 ? -11.625 21.5 -5.629 1 59.56 195 THR A N 1
ATOM 1478 C CA . THR A 1 195 ? -11.664 22.078 -4.293 1 59.56 195 THR A CA 1
ATOM 1479 C C . THR A 1 195 ? -12.906 22.953 -4.129 1 59.56 195 THR A C 1
ATOM 1481 O O . THR A 1 195 ? -13.539 22.938 -3.074 1 59.56 195 THR A O 1
ATOM 1484 N N . CYS A 1 196 ? -13.188 23.594 -5.184 1 59.81 196 CYS A N 1
ATOM 1485 C CA . CYS A 1 196 ? -14.359 24.469 -5.145 1 59.81 196 CYS A CA 1
ATOM 1486 C C . CYS A 1 196 ? -15.641 23.656 -5.047 1 59.81 196 CYS A C 1
ATOM 1488 O O . CYS A 1 196 ? -16.578 24.031 -4.336 1 59.81 196 CYS A O 1
ATOM 1490 N N . THR A 1 197 ? -15.602 22.656 -5.785 1 62.25 197 THR A N 1
ATOM 1491 C CA . THR A 1 197 ? -16.781 21.797 -5.785 1 62.25 197 THR A CA 1
ATOM 1492 C C . THR A 1 197 ? -17 21.188 -4.402 1 62.25 197 THR A C 1
ATOM 1494 O O . THR A 1 197 ? -18.141 21.156 -3.916 1 62.25 197 THR A O 1
ATOM 1497 N N . ILE A 1 198 ? -15.961 20.859 -3.848 1 61.28 198 ILE A N 1
ATOM 1498 C CA . ILE A 1 198 ? -16.062 20.234 -2.529 1 61.28 198 ILE A CA 1
ATOM 1499 C C . ILE A 1 198 ? -16.438 21.297 -1.494 1 61.28 198 ILE A C 1
ATOM 1501 O O . ILE A 1 198 ? -17.25 21.047 -0.599 1 61.28 198 ILE A O 1
ATOM 1505 N N . ALA A 1 199 ? -15.867 22.453 -1.723 1 60.19 199 ALA A N 1
ATOM 1506 C CA . ALA A 1 199 ? -16.203 23.562 -0.821 1 60.19 199 ALA A CA 1
ATOM 1507 C C . ALA A 1 199 ? -17.688 23.891 -0.88 1 60.19 199 ALA A C 1
ATOM 1509 O O . ALA A 1 199 ? -18.312 24.172 0.148 1 60.19 199 ALA A O 1
ATOM 1510 N N . ARG A 1 200 ? -18.188 23.797 -2.029 1 62.03 200 ARG A N 1
ATOM 1511 C CA . ARG A 1 200 ? -19.609 24.047 -2.195 1 62.03 200 ARG A CA 1
ATOM 1512 C C . ARG A 1 200 ? -20.453 22.969 -1.531 1 62.03 200 ARG A C 1
ATOM 1514 O O . ARG A 1 200 ? -21.484 23.25 -0.931 1 62.03 200 ARG A O 1
ATOM 1521 N N . ALA A 1 201 ? -19.938 21.797 -1.749 1 61.31 201 ALA A N 1
ATOM 1522 C CA . ALA A 1 201 ? -20.641 20.688 -1.116 1 61.31 201 ALA A CA 1
ATOM 1523 C C . ALA A 1 201 ? -20.625 20.828 0.404 1 61.31 201 ALA A C 1
ATOM 1525 O O . ALA A 1 201 ? -21.578 20.422 1.078 1 61.31 201 ALA A O 1
ATOM 1526 N N . ALA A 1 202 ? -19.594 21.422 0.799 1 58.12 202 ALA A N 1
ATOM 1527 C CA . ALA A 1 202 ? -19.438 21.625 2.238 1 58.12 202 ALA A CA 1
ATOM 1528 C C . ALA A 1 202 ? -20.484 22.609 2.768 1 58.12 202 ALA A C 1
ATOM 1530 O O . ALA A 1 202 ? -20.859 22.547 3.943 1 58.12 202 ALA A O 1
ATOM 1531 N N . TYR A 1 203 ? -20.922 23.453 1.862 1 58.94 203 TYR A N 1
ATOM 1532 C CA . TYR A 1 203 ? -21.953 24.406 2.27 1 58.94 203 TYR A CA 1
ATOM 1533 C C . TYR A 1 203 ? -23.234 23.672 2.668 1 58.94 203 TYR A C 1
ATOM 1535 O O . TYR A 1 203 ? -24 24.172 3.496 1 58.94 203 TYR A O 1
ATOM 1543 N N . ASP A 1 204 ? -23.266 22.578 2.012 1 61.59 204 ASP A N 1
ATOM 1544 C CA . ASP A 1 204 ? -24.469 21.812 2.311 1 61.59 204 ASP A CA 1
ATOM 1545 C C . ASP A 1 204 ? -24.25 20.891 3.504 1 61.59 204 ASP A C 1
ATOM 1547 O O . ASP A 1 204 ? -25.172 20.172 3.912 1 61.59 204 ASP A O 1
ATOM 1551 N N . LEU A 1 205 ? -23.047 21.062 3.975 1 61 205 LEU A N 1
ATOM 1552 C CA . LEU A 1 205 ? -22.703 20.141 5.066 1 61 205 LEU A CA 1
ATOM 1553 C C . LEU A 1 205 ? -23.094 20.75 6.41 1 61 205 LEU A C 1
ATOM 1555 O O . LEU A 1 205 ? -23.266 21.969 6.527 1 61 205 LEU A O 1
ATOM 1559 N N . PRO A 1 206 ? -23.359 19.859 7.391 1 59.5 206 PRO A N 1
ATOM 1560 C CA . PRO A 1 206 ? -23.672 20.359 8.734 1 59.5 206 PRO A CA 1
ATOM 1561 C C . PRO A 1 206 ? -22.609 21.312 9.266 1 59.5 206 PRO A C 1
ATOM 1563 O O . PRO A 1 206 ? -21.469 21.297 8.812 1 59.5 206 PRO A O 1
ATOM 1566 N N . LYS A 1 207 ? -23.047 22.25 10.055 1 59.59 207 LYS A N 1
ATOM 1567 C CA . LYS A 1 207 ? -22.141 23.172 10.727 1 59.59 207 LYS A CA 1
ATOM 1568 C C . LYS A 1 207 ? -21.047 22.422 11.469 1 59.59 207 LYS A C 1
ATOM 1570 O O . LYS A 1 207 ? -21.281 21.359 12.047 1 59.59 207 LYS A O 1
ATOM 1575 N N . GLY A 1 208 ? -19.797 22.844 11.273 1 60.31 208 GLY A N 1
ATOM 1576 C CA . GLY A 1 208 ? -18.703 22.25 12.031 1 60.31 208 GLY A CA 1
ATOM 1577 C C . GLY A 1 208 ? -17.766 21.438 11.18 1 60.31 208 GLY A C 1
ATOM 1578 O O . GLY A 1 208 ? -16.812 20.844 11.688 1 60.31 208 GLY A O 1
ATOM 1579 N N . PHE A 1 209 ? -18 21.406 9.938 1 64.69 209 PHE A N 1
ATOM 1580 C CA . PHE A 1 209 ? -17.109 20.625 9.078 1 64.69 209 PHE A CA 1
ATOM 1581 C C . PHE A 1 209 ? -15.82 21.391 8.805 1 64.69 209 PHE A C 1
ATOM 1583 O O . PHE A 1 209 ? -15.844 22.594 8.547 1 64.69 209 PHE A O 1
ATOM 1590 N N . PHE A 1 210 ? -14.789 20.688 9.094 1 68.69 210 PHE A N 1
ATOM 1591 C CA . PHE A 1 210 ? -13.445 21.203 8.844 1 68.69 210 PHE A CA 1
ATOM 1592 C C . PHE A 1 210 ? -13.016 20.906 7.414 1 68.69 210 PHE A C 1
ATOM 1594 O O . PHE A 1 210 ? -13.133 19.766 6.949 1 68.69 210 PHE A O 1
ATOM 1601 N N . VAL A 1 211 ? -12.758 21.969 6.719 1 68.31 211 VAL A N 1
ATOM 1602 C CA . VAL A 1 211 ? -12.195 21.797 5.379 1 68.31 211 VAL A CA 1
ATOM 1603 C C . VAL A 1 211 ? -10.75 22.281 5.352 1 68.31 211 VAL A C 1
ATOM 1605 O O . VAL A 1 211 ? -10.453 23.391 5.793 1 68.31 211 VAL A O 1
ATOM 1608 N N . ALA A 1 212 ? -9.93 21.344 5.031 1 70.25 212 ALA A N 1
ATOM 1609 C CA . ALA A 1 212 ? -8.516 21.703 4.969 1 70.25 212 ALA A CA 1
ATOM 1610 C C . ALA A 1 212 ? -7.965 21.547 3.555 1 70.25 212 ALA A C 1
ATOM 1612 O O . ALA A 1 212 ? -8.328 20.609 2.848 1 70.25 212 ALA A O 1
ATOM 1613 N N . SER A 1 213 ? -7.203 22.531 3.178 1 66.62 213 SER A N 1
ATOM 1614 C CA . SER A 1 213 ? -6.477 22.422 1.916 1 66.62 213 SER A CA 1
ATOM 1615 C C . SER A 1 213 ? -5.055 21.922 2.139 1 66.62 213 SER A C 1
ATOM 1617 O O . SER A 1 213 ? -4.492 22.094 3.223 1 66.62 213 SER A O 1
ATOM 1619 N N . SER A 1 214 ? -4.469 21.141 1.131 1 62.88 214 SER A N 1
ATOM 1620 C CA . SER A 1 214 ? -3.148 20.547 1.323 1 62.88 214 SER A CA 1
ATOM 1621 C C . SER A 1 214 ? -2.08 21.297 0.549 1 62.88 214 SER A C 1
ATOM 1623 O O . SER A 1 214 ? -0.969 20.797 0.357 1 62.88 214 SER A O 1
ATOM 1625 N N . SER A 1 215 ? -2.297 22.562 0.202 1 59.34 215 SER A N 1
ATOM 1626 C CA . SER A 1 215 ? -1.195 23.188 -0.526 1 59.34 215 SER A CA 1
ATOM 1627 C C . SER A 1 215 ? -0.751 24.484 0.145 1 59.34 215 SER A C 1
ATOM 1629 O O . SER A 1 215 ? -1.584 25.281 0.582 1 59.34 215 SER A O 1
ATOM 1631 N N . ALA A 1 216 ? 0.636 24.406 0.285 1 56.69 216 ALA A N 1
ATOM 1632 C CA . ALA A 1 216 ? 1.224 25.641 0.815 1 56.69 216 ALA A CA 1
ATOM 1633 C C . ALA A 1 216 ? 0.907 26.828 -0.082 1 56.69 216 ALA A C 1
ATOM 1635 O O . ALA A 1 216 ? 0.88 27.969 0.381 1 56.69 216 ALA A O 1
ATOM 1636 N N . ARG A 1 217 ? 0.638 26.438 -1.31 1 58.34 217 ARG A N 1
ATOM 1637 C CA . ARG A 1 217 ? 0.455 27.484 -2.301 1 58.34 217 ARG A CA 1
ATOM 1638 C C . ARG A 1 217 ? -0.913 28.141 -2.154 1 58.34 217 ARG A C 1
ATOM 1640 O O . ARG A 1 217 ? -1.15 29.219 -2.697 1 58.34 217 ARG A O 1
ATOM 1647 N N . TYR A 1 218 ? -1.577 27.5 -1.312 1 60 218 TYR A N 1
ATOM 1648 C CA . TYR A 1 218 ? -2.943 28.016 -1.353 1 60 218 TYR A CA 1
ATOM 1649 C C . TYR A 1 218 ? -3.414 28.422 0.038 1 60 218 TYR A C 1
ATOM 1651 O O . TYR A 1 218 ? -4.613 28.406 0.322 1 60 218 TYR A O 1
ATOM 1659 N N . ILE A 1 219 ? -2.502 28.734 0.79 1 60.62 219 ILE A N 1
ATOM 1660 C CA . ILE A 1 219 ? -2.896 29.141 2.133 1 60.62 219 ILE A CA 1
ATOM 1661 C C . ILE A 1 219 ? -3.82 30.344 2.053 1 60.62 219 ILE A C 1
ATOM 1663 O O . ILE A 1 219 ? -4.828 30.422 2.764 1 60.62 219 ILE A O 1
ATOM 1667 N N . LEU A 1 220 ? -3.459 31.188 1.109 1 60.78 220 LEU A N 1
ATOM 1668 C CA . LEU A 1 220 ? -4.254 32.406 0.949 1 60.78 220 LEU A CA 1
ATOM 1669 C C . LEU A 1 220 ? -5.57 32.094 0.243 1 60.78 220 LEU A C 1
ATOM 1671 O O . LEU A 1 220 ? -6.613 32.625 0.607 1 60.78 220 LEU A O 1
ATOM 1675 N N . GLN A 1 221 ? -5.453 31.234 -0.733 1 57.12 221 GLN A N 1
ATOM 1676 C CA . GLN A 1 221 ? -6.625 30.969 -1.562 1 57.12 221 GLN A CA 1
ATOM 1677 C C . GLN A 1 221 ? -7.711 30.266 -0.763 1 57.12 221 GLN A C 1
ATOM 1679 O O . GLN A 1 221 ? -8.906 30.453 -1.025 1 57.12 221 GLN A O 1
ATOM 1684 N N . HIS A 1 222 ? -7.254 29.562 0.094 1 56.72 222 HIS A N 1
ATOM 1685 C CA . HIS A 1 222 ? -8.234 28.781 0.825 1 56.72 222 HIS A CA 1
ATOM 1686 C C . HIS A 1 222 ? -9.008 29.641 1.817 1 56.72 222 HIS A C 1
ATOM 1688 O O . HIS A 1 222 ? -10.102 29.25 2.256 1 56.72 222 HIS A O 1
ATOM 1694 N N . GLN A 1 223 ? -8.445 30.75 2.158 1 52.84 223 GLN A N 1
ATOM 1695 C CA . GLN A 1 223 ? -9.18 31.656 3.027 1 52.84 223 GLN A CA 1
ATOM 1696 C C . GLN A 1 223 ? -10.508 32.062 2.406 1 52.84 223 GLN A C 1
ATOM 1698 O O . GLN A 1 223 ? -11.484 32.312 3.119 1 52.84 223 GLN A O 1
ATOM 1703 N N . VAL A 1 224 ? -10.422 32.062 1.175 1 46.72 224 VAL A N 1
ATOM 1704 C CA . VAL A 1 224 ? -11.648 32.438 0.501 1 46.72 224 VAL A CA 1
ATOM 1705 C C . VAL A 1 224 ? -12.742 31.422 0.769 1 46.72 224 VAL A C 1
ATOM 1707 O O . VAL A 1 224 ? -13.914 31.781 0.944 1 46.72 224 VAL A O 1
ATOM 1710 N N . PHE A 1 225 ? -12.266 30.234 0.848 1 50.44 225 PHE A N 1
ATOM 1711 C CA . PHE A 1 225 ? -13.258 29.203 1.118 1 50.44 225 PHE A CA 1
ATOM 1712 C C . PHE A 1 225 ? -13.734 29.266 2.564 1 50.44 225 PHE A C 1
ATOM 1714 O O . PHE A 1 225 ? -14.883 28.938 2.863 1 50.44 225 PHE A O 1
ATOM 1721 N N . GLU A 1 226 ? -12.828 29.734 3.424 1 52.03 226 GLU A N 1
ATOM 1722 C CA . GLU A 1 226 ? -13.133 29.891 4.84 1 52.03 226 GLU A CA 1
ATOM 1723 C C . GLU A 1 226 ? -14.312 30.844 5.047 1 52.03 226 GLU A C 1
ATOM 1725 O O . GLU A 1 226 ? -15.133 30.641 5.938 1 52.03 226 GLU A O 1
ATOM 1730 N N . ALA A 1 227 ? -14.188 31.875 4.359 1 47.19 227 ALA A N 1
ATOM 1731 C CA . ALA A 1 227 ? -15.203 32.906 4.539 1 47.19 227 ALA A CA 1
ATOM 1732 C C . ALA A 1 227 ? -16.594 32.375 4.258 1 47.19 227 ALA A C 1
ATOM 1734 O O . ALA A 1 227 ? -17.594 32.875 4.812 1 47.19 227 ALA A O 1
ATOM 1735 N N . LYS A 1 228 ? -16.547 31.469 3.457 1 47.16 228 LYS A N 1
ATOM 1736 C CA . LYS A 1 228 ? -17.891 31.031 3.092 1 47.16 228 LYS A CA 1
ATOM 1737 C C . LYS A 1 228 ? -18.375 29.906 4.012 1 47.16 228 LYS A C 1
ATOM 1739 O O . LYS A 1 228 ? -19.562 29.781 4.281 1 47.16 228 LYS A O 1
ATOM 1744 N N . ALA A 1 229 ? -17.438 29.016 4.34 1 48.56 229 ALA A N 1
ATOM 1745 C CA . ALA A 1 229 ? -17.906 27.875 5.121 1 48.56 229 ALA A CA 1
ATOM 1746 C C . ALA A 1 229 ? -17.875 28.188 6.613 1 48.56 229 ALA A C 1
ATOM 1748 O O . ALA A 1 229 ? -17.016 28.938 7.086 1 48.56 229 ALA A O 1
ATOM 1749 N N . ASP A 1 230 ? -18.891 28.688 7.277 1 47.28 230 ASP A N 1
ATOM 1750 C CA . ASP A 1 230 ? -18.953 28.844 8.727 1 47.28 230 ASP A CA 1
ATOM 1751 C C . ASP A 1 230 ? -18 27.891 9.43 1 47.28 230 ASP A C 1
ATOM 1753 O O . ASP A 1 230 ? -17.984 27.812 10.664 1 47.28 230 ASP A O 1
ATOM 1757 N N . GLY A 1 231 ? -17.312 27.047 8.727 1 50.56 231 GLY A N 1
ATOM 1758 C CA . GLY A 1 231 ? -16.422 26.109 9.391 1 50.56 231 GLY A CA 1
ATOM 1759 C C . GLY A 1 231 ? -14.961 26.5 9.32 1 50.56 231 GLY A C 1
ATOM 1760 O O . GLY A 1 231 ? -14.594 27.406 8.562 1 50.56 231 GLY A O 1
ATOM 1761 N N . SER A 1 232 ? -14.273 26.188 10.508 1 55.53 232 SER A N 1
ATOM 1762 C CA . SER A 1 232 ? -12.852 26.5 10.578 1 55.53 232 SER A CA 1
ATOM 1763 C C . SER A 1 232 ? -12.086 25.828 9.445 1 55.53 232 SER A C 1
ATOM 1765 O O . SER A 1 232 ? -12.43 24.719 9.023 1 55.53 232 SER A O 1
ATOM 1767 N N . ASN A 1 233 ? -11.359 26.531 8.578 1 66.88 233 ASN A N 1
ATOM 1768 C CA . ASN A 1 233 ? -10.57 26.016 7.465 1 66.88 233 ASN A CA 1
ATOM 1769 C C . ASN A 1 233 ? -9.102 25.859 7.852 1 66.88 233 ASN A C 1
ATOM 1771 O O . ASN A 1 233 ? -8.539 26.688 8.562 1 66.88 233 ASN A O 1
ATOM 1775 N N . GLY A 1 234 ? -8.68 24.703 7.852 1 75.94 234 GLY A N 1
ATOM 1776 C CA . GLY A 1 234 ? -7.262 24.438 8.062 1 75.94 234 GLY A CA 1
ATOM 1777 C C . GLY A 1 234 ? -6.516 24.125 6.781 1 75.94 234 GLY A C 1
ATOM 1778 O O . GLY A 1 234 ? -7.121 24.047 5.711 1 75.94 234 GLY A O 1
ATOM 1779 N N . SER A 1 235 ? -5.254 24.391 6.859 1 79.25 235 SER A N 1
ATOM 1780 C CA . SER A 1 235 ? -4.375 23.984 5.766 1 79.25 235 SER A CA 1
ATOM 1781 C C . SER A 1 235 ? -3.312 23 6.234 1 79.25 235 SER A C 1
ATOM 1783 O O . SER A 1 235 ? -2.602 23.266 7.207 1 79.25 235 SER A O 1
ATOM 1785 N N . THR A 1 236 ? -3.373 21.875 5.602 1 84.38 236 THR A N 1
ATOM 1786 C CA . THR A 1 236 ? -2.252 20.969 5.82 1 84.38 236 THR A CA 1
ATOM 1787 C C . THR A 1 236 ? -1.052 21.375 4.973 1 84.38 236 THR A C 1
ATOM 1789 O O . THR A 1 236 ? -1.104 21.328 3.74 1 84.38 236 THR A O 1
ATOM 1792 N N . VAL A 1 237 ? -0.015 21.797 5.625 1 85.38 237 VAL A N 1
ATOM 1793 C CA . VAL A 1 237 ? 1.132 22.359 4.922 1 85.38 237 VAL A CA 1
ATOM 1794 C C . VAL A 1 237 ? 2.398 21.594 5.301 1 85.38 237 VAL A C 1
ATOM 1796 O O . VAL A 1 237 ? 2.891 21.719 6.426 1 85.38 237 VAL A O 1
ATOM 1799 N N . GLU A 1 238 ? 2.955 20.938 4.398 1 88.44 238 GLU A N 1
ATOM 1800 C CA . GLU A 1 238 ? 4.168 20.156 4.645 1 88.44 238 GLU A CA 1
ATOM 1801 C C . GLU A 1 238 ? 5.344 21.078 4.992 1 88.44 238 GLU A C 1
ATOM 1803 O O . GLU A 1 238 ? 6.184 20.719 5.824 1 88.44 238 GLU A O 1
ATOM 1808 N N . LEU A 1 239 ? 5.387 22.266 4.398 1 90.75 239 LEU A N 1
ATOM 1809 C CA . LEU A 1 239 ? 6.516 23.172 4.574 1 90.75 239 LEU A CA 1
ATOM 1810 C C . LEU A 1 239 ? 6.527 23.75 5.984 1 90.75 239 LEU A C 1
ATOM 1812 O O . LEU A 1 239 ? 7.523 24.328 6.414 1 90.75 239 LEU A O 1
ATOM 1816 N N . ALA A 1 240 ? 5.438 23.578 6.66 1 92.62 240 ALA A N 1
ATOM 1817 C CA . ALA A 1 240 ? 5.387 24.031 8.047 1 92.62 240 ALA A CA 1
ATOM 1818 C C . ALA A 1 240 ? 6.305 23.203 8.938 1 92.62 240 ALA A C 1
ATOM 1820 O O . ALA A 1 240 ? 6.59 23.578 10.078 1 92.62 240 ALA A O 1
ATOM 1821 N N . ASN A 1 241 ? 6.789 22.078 8.438 1 94.5 241 ASN A N 1
ATOM 1822 C CA . ASN A 1 241 ? 7.828 21.344 9.148 1 94.5 241 ASN A CA 1
ATOM 1823 C C . ASN A 1 241 ? 9.148 22.094 9.164 1 94.5 241 ASN A C 1
ATOM 1825 O O . ASN A 1 241 ? 9.922 21.984 10.117 1 94.5 241 ASN A O 1
ATOM 1829 N N . LEU A 1 242 ? 9.383 22.797 8.109 1 93.75 242 LEU A N 1
ATOM 1830 C CA . LEU A 1 242 ? 10.617 23.562 7.957 1 93.75 242 LEU A CA 1
ATOM 1831 C C . LEU A 1 242 ? 10.453 24.984 8.484 1 93.75 242 LEU A C 1
ATOM 1833 O O . LEU A 1 242 ? 11.312 25.484 9.211 1 93.75 242 LEU A O 1
ATOM 1837 N N . ALA A 1 243 ? 9.289 25.594 8.109 1 94.31 243 ALA A N 1
ATOM 1838 C CA . ALA A 1 243 ? 9.078 27 8.438 1 94.31 243 ALA A CA 1
ATOM 1839 C C . ALA A 1 243 ? 7.699 27.219 9.055 1 94.31 243 ALA A C 1
ATOM 1841 O O . ALA A 1 243 ? 6.867 27.938 8.5 1 94.31 243 ALA A O 1
ATOM 1842 N N . PRO A 1 244 ? 7.566 26.688 10.266 1 95 244 PRO A N 1
ATOM 1843 C CA . PRO A 1 244 ? 6.25 26.781 10.898 1 95 244 PRO A CA 1
ATOM 1844 C C . PRO A 1 244 ? 5.863 28.234 11.219 1 95 244 PRO A C 1
ATOM 1846 O O . PRO A 1 244 ? 4.699 28.609 11.07 1 95 244 PRO A O 1
ATOM 1849 N N . TYR A 1 245 ? 6.762 29.094 11.625 1 95.31 245 TYR A N 1
ATOM 1850 C CA . TYR A 1 245 ? 6.445 30.469 11.961 1 95.31 245 TYR A CA 1
ATOM 1851 C C . TYR A 1 245 ? 5.973 31.234 10.727 1 95.31 245 TYR A C 1
ATOM 1853 O O . TYR A 1 245 ? 4.992 31.984 10.789 1 95.31 245 TYR A O 1
ATOM 1861 N N . THR A 1 246 ? 6.656 31.016 9.641 1 93.88 246 THR A N 1
ATOM 1862 C CA . THR A 1 246 ? 6.293 31.703 8.406 1 93.88 246 THR A CA 1
ATOM 1863 C C . THR A 1 246 ? 4.906 31.281 7.938 1 93.88 246 THR A C 1
ATOM 1865 O O . THR A 1 246 ? 4.094 32.125 7.539 1 93.88 246 THR A O 1
ATOM 1868 N N . CYS A 1 247 ? 4.648 30 7.996 1 91.62 247 CYS A N 1
ATOM 1869 C CA . CYS A 1 247 ? 3.357 29.484 7.559 1 91.62 247 CYS A CA 1
ATOM 1870 C C . CYS A 1 247 ? 2.229 30 8.445 1 91.62 247 CYS A C 1
ATOM 1872 O O . CYS A 1 247 ? 1.179 30.406 7.941 1 91.62 247 CYS A O 1
ATOM 1874 N N . VAL A 1 248 ? 2.426 29.984 9.719 1 91.81 248 VAL A N 1
ATOM 1875 C CA . VAL A 1 248 ? 1.431 30.5 10.656 1 91.81 248 VAL A CA 1
ATOM 1876 C C . VAL A 1 248 ? 1.217 31.984 10.422 1 91.81 248 VAL A C 1
ATOM 1878 O O . VAL A 1 248 ? 0.082 32.469 10.438 1 91.81 248 VAL A O 1
ATOM 1881 N N . ARG A 1 249 ? 2.289 32.719 10.141 1 92.19 249 ARG A N 1
ATOM 1882 C CA . ARG A 1 249 ? 2.203 34.156 9.906 1 92.19 249 ARG A CA 1
ATOM 1883 C C . ARG A 1 249 ? 1.386 34.469 8.656 1 92.19 249 ARG A C 1
ATOM 1885 O O . ARG A 1 249 ? 0.596 35.406 8.633 1 92.19 249 ARG A O 1
ATOM 1892 N N . VAL A 1 250 ? 1.621 33.719 7.645 1 88.69 250 VAL A N 1
ATOM 1893 C CA . VAL A 1 250 ? 0.863 33.906 6.414 1 88.69 250 VAL A CA 1
ATOM 1894 C C . VAL A 1 250 ? -0.629 33.75 6.695 1 88.69 250 VAL A C 1
ATOM 1896 O O . VAL A 1 250 ? -1.443 34.531 6.211 1 88.69 250 VAL A O 1
ATOM 1899 N N . ARG A 1 251 ? -0.896 32.781 7.445 1 86.19 251 ARG A N 1
ATOM 1900 C CA . ARG A 1 251 ? -2.289 32.562 7.812 1 86.19 251 ARG A CA 1
ATOM 1901 C C . ARG A 1 251 ? -2.838 33.719 8.633 1 86.19 251 ARG A C 1
ATOM 1903 O O . ARG A 1 251 ? -3.961 34.156 8.398 1 86.19 251 ARG A O 1
ATOM 1910 N N . GLU A 1 252 ? -2.129 34.188 9.562 1 87 252 GLU A N 1
ATOM 1911 C CA . GLU A 1 252 ? -2.541 35.312 10.398 1 87 252 GLU A CA 1
ATOM 1912 C C . GLU A 1 252 ? -2.77 36.562 9.562 1 87 252 GLU A C 1
ATOM 1914 O O . GLU A 1 252 ? -3.768 37.25 9.742 1 87 252 GLU A O 1
ATOM 1919 N N . LEU A 1 253 ? -1.834 36.812 8.703 1 87 253 LEU A N 1
ATOM 1920 C CA . LEU A 1 253 ? -1.927 37.969 7.836 1 87 253 LEU A CA 1
ATOM 1921 C C . LEU A 1 253 ? -3.146 37.875 6.926 1 87 253 LEU A C 1
ATOM 1923 O O . LEU A 1 253 ? -3.84 38.875 6.703 1 87 253 LEU A O 1
ATOM 1927 N N . SER A 1 254 ? -3.34 36.688 6.445 1 81.44 254 SER A N 1
ATOM 1928 C CA . SER A 1 254 ? -4.5 36.469 5.586 1 81.44 254 SER A CA 1
ATOM 1929 C C . SER A 1 254 ? -5.801 36.719 6.34 1 81.44 254 SER A C 1
ATOM 1931 O O . SER A 1 254 ? -6.738 37.281 5.797 1 81.44 254 SER A O 1
ATOM 1933 N N . CYS A 1 255 ? -5.891 36.281 7.559 1 79.12 255 CYS A N 1
ATOM 1934 C CA . CYS A 1 255 ? -7.078 36.469 8.383 1 79.1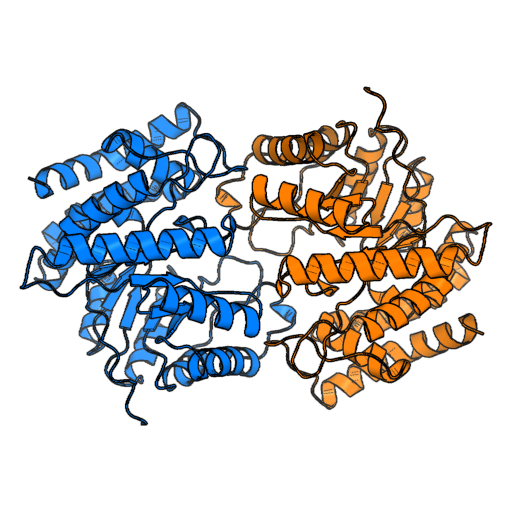2 255 CYS A CA 1
ATOM 1935 C C . CYS A 1 255 ? -7.312 37.938 8.672 1 79.12 255 CYS A C 1
ATOM 1937 O O . CYS A 1 255 ? -8.453 38.375 8.789 1 79.12 255 CYS A O 1
ATOM 1939 N N . ARG A 1 256 ? -6.258 38.688 8.641 1 83.75 256 ARG A N 1
ATOM 1940 C CA . ARG A 1 256 ? -6.34 40.125 8.891 1 83.75 256 ARG A CA 1
ATOM 1941 C C . ARG A 1 256 ? -6.473 40.906 7.582 1 83.75 256 ARG A C 1
ATOM 1943 O O . ARG A 1 256 ? -6.465 42.125 7.582 1 83.75 256 ARG A O 1
ATOM 1950 N N . ARG A 1 257 ? -6.43 40.156 6.516 1 81.56 257 ARG A N 1
ATOM 1951 C CA . ARG A 1 257 ? -6.586 40.719 5.172 1 81.56 257 ARG A CA 1
ATOM 1952 C C . ARG A 1 257 ? -5.398 41.594 4.797 1 81.56 257 ARG A C 1
ATOM 1954 O O . ARG A 1 257 ? -5.559 42.594 4.094 1 81.56 257 ARG A O 1
ATOM 1961 N N . GLU A 1 258 ? -4.367 41.312 5.387 1 86.81 258 GLU A N 1
ATOM 1962 C CA . GLU A 1 258 ? -3.107 41.938 4.996 1 86.81 258 GLU A CA 1
ATOM 1963 C C . GLU A 1 258 ? -2.434 41.156 3.867 1 86.81 258 GLU A C 1
ATOM 1965 O O . GLU A 1 258 ? -1.346 40.625 4.047 1 86.81 258 GLU A O 1
ATOM 1970 N N . PHE A 1 259 ? -2.943 41.281 2.746 1 83.88 259 PHE A N 1
ATOM 1971 C CA . PHE A 1 259 ? -2.645 40.375 1.638 1 83.88 259 PHE A CA 1
ATOM 1972 C C . PHE A 1 259 ? -1.288 40.719 1.024 1 83.88 259 PHE A C 1
ATOM 1974 O O . PHE A 1 259 ? -0.584 39.812 0.548 1 83.88 259 PHE A O 1
ATOM 1981 N N . SER A 1 260 ? -0.937 41.938 0.988 1 86.94 260 SER A N 1
ATOM 1982 C CA . SER A 1 260 ? 0.338 42.312 0.382 1 86.94 260 SER A CA 1
ATOM 1983 C C . SER A 1 260 ? 1.507 41.656 1.107 1 86.94 260 SER A C 1
ATOM 1985 O O . SER A 1 260 ? 2.377 41.062 0.475 1 86.94 260 SER A O 1
ATOM 1987 N N . GLU A 1 261 ? 1.461 41.781 2.389 1 87.31 261 GLU A N 1
ATOM 1988 C CA . GLU A 1 261 ? 2.525 41.156 3.172 1 87.31 261 GLU A CA 1
ATOM 1989 C C . GLU A 1 261 ? 2.436 39.625 3.113 1 87.31 261 GLU A C 1
ATOM 1991 O O . GLU A 1 261 ? 3.461 38.938 3.061 1 87.31 261 GLU A O 1
ATOM 1996 N N . ALA A 1 262 ? 1.277 39.156 3.193 1 87.56 262 ALA A N 1
ATOM 1997 C CA . ALA A 1 262 ? 1.062 37.719 3.094 1 87.56 262 ALA A CA 1
ATOM 1998 C C . ALA A 1 262 ? 1.618 37.156 1.781 1 87.56 262 ALA A C 1
ATOM 2000 O O . ALA A 1 262 ? 2.232 36.094 1.759 1 87.56 262 ALA A O 1
ATOM 2001 N N . ALA A 1 263 ? 1.447 37.875 0.757 1 85.12 263 ALA A N 1
ATOM 2002 C CA . ALA A 1 263 ? 1.887 37.438 -0.571 1 85.12 263 ALA A CA 1
ATOM 2003 C C . ALA A 1 263 ? 3.41 37.375 -0.646 1 85.12 263 ALA A C 1
ATOM 2005 O O . ALA A 1 263 ? 3.961 36.5 -1.315 1 85.12 263 ALA A O 1
ATOM 2006 N N . ARG A 1 264 ? 4 38.281 -0.058 1 87.69 264 ARG A N 1
ATOM 2007 C CA . ARG A 1 264 ? 5.461 38.281 -0.043 1 87.69 264 ARG A CA 1
ATOM 2008 C C . ARG A 1 264 ? 5.996 37 0.622 1 87.69 264 ARG A C 1
ATOM 2010 O O . ARG A 1 264 ? 6.891 36.344 0.087 1 87.69 264 ARG A O 1
ATOM 2017 N N . LEU A 1 265 ? 5.465 36.656 1.755 1 88.12 265 LEU A N 1
ATOM 2018 C CA . LEU A 1 265 ? 5.879 35.469 2.463 1 88.12 265 LEU A CA 1
ATOM 2019 C C . LEU A 1 265 ? 5.52 34.219 1.664 1 88.12 265 LEU A C 1
ATOM 2021 O O . LEU A 1 265 ? 6.273 33.25 1.659 1 88.12 265 LEU A O 1
ATOM 2025 N N . GLU A 1 266 ? 4.461 34.25 0.995 1 84.56 266 GLU A N 1
ATOM 2026 C CA . GLU A 1 266 ? 4.004 33.125 0.19 1 84.56 266 GLU A CA 1
ATOM 2027 C C . GLU A 1 266 ? 4.953 32.844 -0.973 1 84.56 266 GLU A C 1
ATOM 2029 O O . GLU A 1 266 ? 5.137 31.703 -1.378 1 84.56 266 GLU A O 1
ATOM 2034 N N . GLU A 1 267 ? 5.496 33.906 -1.497 1 85.5 267 GLU A N 1
ATOM 2035 C CA . GLU A 1 267 ? 6.48 33.719 -2.564 1 85.5 267 GLU A CA 1
ATOM 2036 C C . GLU A 1 267 ? 7.676 32.906 -2.084 1 85.5 267 GLU A C 1
ATOM 2038 O O . GLU A 1 267 ? 8.195 32.062 -2.822 1 85.5 267 GLU A O 1
ATOM 2043 N N . ASP A 1 268 ? 8.109 33.188 -0.899 1 87.56 268 ASP A N 1
ATOM 2044 C CA . ASP A 1 268 ? 9.195 32.438 -0.313 1 87.56 268 ASP A CA 1
ATOM 2045 C C . ASP A 1 268 ? 8.789 30.969 -0.117 1 87.56 268 ASP A C 1
ATOM 2047 O O . ASP A 1 268 ? 9.594 30.062 -0.354 1 87.56 268 ASP A O 1
ATOM 2051 N N . ILE A 1 269 ? 7.629 30.812 0.302 1 86.88 269 ILE A N 1
ATOM 2052 C CA . ILE A 1 269 ? 7.086 29.469 0.512 1 86.88 269 ILE A CA 1
ATOM 2053 C C . ILE A 1 269 ? 7.008 28.734 -0.821 1 86.88 269 ILE A C 1
ATOM 2055 O O . ILE A 1 269 ? 7.434 27.578 -0.922 1 86.88 269 ILE A O 1
ATOM 2059 N N . ALA A 1 270 ? 6.551 29.375 -1.823 1 83.19 270 ALA A N 1
ATOM 2060 C CA . ALA A 1 270 ? 6.398 28.781 -3.148 1 83.19 270 ALA A CA 1
ATOM 2061 C C . ALA A 1 270 ? 7.75 28.375 -3.727 1 83.19 270 ALA A C 1
ATOM 2063 O O . ALA A 1 270 ? 7.875 27.312 -4.355 1 83.19 270 ALA A O 1
ATOM 2064 N N . THR A 1 271 ? 8.695 29.188 -3.555 1 86.12 271 THR A N 1
ATOM 2065 C CA . THR A 1 271 ? 10.039 28.891 -4.043 1 86.12 271 THR A CA 1
ATOM 2066 C C . THR A 1 271 ? 10.617 27.672 -3.322 1 86.12 271 THR A C 1
ATOM 2068 O O . THR A 1 271 ? 11.195 26.797 -3.955 1 86.12 271 THR A O 1
ATOM 2071 N N . ALA A 1 272 ? 10.406 27.641 -2.049 1 87.31 272 ALA A N 1
ATOM 2072 C CA . ALA A 1 272 ? 10.93 26.531 -1.253 1 87.31 272 ALA A CA 1
ATOM 2073 C C . ALA A 1 272 ? 10.227 25.234 -1.606 1 87.31 272 ALA A C 1
ATOM 2075 O O . ALA A 1 272 ? 10.836 24.156 -1.552 1 87.31 272 ALA A O 1
ATOM 2076 N N . ASP A 1 273 ? 9.008 25.312 -1.979 1 80.06 273 ASP A N 1
ATOM 2077 C CA . ASP A 1 273 ? 8.203 24.141 -2.293 1 80.06 273 ASP A CA 1
ATOM 2078 C C . ASP A 1 273 ? 8.734 23.422 -3.533 1 80.06 273 ASP A C 1
ATOM 2080 O O . ASP A 1 273 ? 8.375 22.266 -3.789 1 80.06 273 ASP A O 1
ATOM 2084 N N . LEU A 1 274 ? 9.609 23.984 -4.266 1 75.69 274 LEU A N 1
ATOM 2085 C CA . LEU A 1 274 ? 10.195 23.391 -5.465 1 75.69 274 LEU A CA 1
ATOM 2086 C C . LEU A 1 274 ? 11 22.156 -5.125 1 75.69 274 LEU A C 1
ATOM 2088 O O . LEU A 1 274 ? 11.281 21.328 -6 1 75.69 274 LEU A O 1
ATOM 2092 N N . PHE A 1 275 ? 11.281 22.094 -3.896 1 75.31 275 PHE A N 1
ATOM 2093 C CA . PHE A 1 275 ? 12.086 20.922 -3.574 1 75.31 275 PHE A CA 1
ATOM 2094 C C . PHE A 1 275 ? 11.25 19.656 -3.689 1 75.31 275 PHE A C 1
ATOM 2096 O O . PHE A 1 275 ? 11.797 18.547 -3.816 1 75.31 275 PHE A O 1
ATOM 2103 N N . GLY A 1 276 ? 9.906 19.828 -3.602 1 68.38 276 GLY A N 1
ATOM 2104 C CA . GLY A 1 276 ? 9.023 18.703 -3.871 1 68.38 276 GLY A CA 1
ATOM 2105 C C . GLY A 1 276 ? 9.32 18.016 -5.191 1 68.38 276 GLY A C 1
ATOM 2106 O O . GLY A 1 276 ? 9.078 16.812 -5.344 1 68.38 276 GLY A O 1
ATOM 2107 N N . SER A 1 277 ? 9.852 18.781 -6.004 1 62.19 277 SER A N 1
ATOM 2108 C CA . SER A 1 277 ? 10.227 18.25 -7.312 1 62.19 277 SER A CA 1
ATOM 2109 C C . SER A 1 277 ? 11.508 17.438 -7.238 1 62.19 277 SER A C 1
ATOM 2111 O O . SER A 1 277 ? 11.836 16.688 -8.164 1 62.19 277 SER A O 1
ATOM 2113 N N . VAL A 1 278 ? 12.148 17.641 -6.227 1 67.06 278 VAL A N 1
ATOM 2114 C CA . VAL A 1 278 ? 13.398 16.922 -6.012 1 67.06 278 VAL A CA 1
ATOM 2115 C C . VAL A 1 278 ? 13.25 15.961 -4.836 1 67.06 278 VAL A C 1
ATOM 2117 O O . VAL A 1 278 ? 13.773 16.219 -3.75 1 67.06 278 VAL A O 1
ATOM 2120 N N . LYS A 1 279 ? 12.727 14.781 -4.934 1 76.31 279 LYS A N 1
ATOM 2121 C CA . LYS A 1 279 ? 12.617 13.625 -4.047 1 76.31 279 LYS A CA 1
ATOM 2122 C C . LYS A 1 279 ? 11.844 13.977 -2.777 1 76.31 279 LYS A C 1
ATOM 2124 O O . LYS A 1 279 ? 12.18 13.5 -1.69 1 76.31 279 LYS A O 1
ATOM 2129 N N . GLY A 1 280 ? 10.945 14.828 -2.693 1 82.44 280 GLY A N 1
ATOM 2130 C CA . GLY A 1 280 ? 9.93 15.203 -1.715 1 82.44 280 GLY A CA 1
ATOM 2131 C C . GLY A 1 280 ? 10.398 15.039 -0.281 1 82.44 280 GLY A C 1
ATOM 2132 O O . GLY A 1 280 ? 11.039 15.938 0.276 1 82.44 280 GLY A O 1
ATOM 2133 N N . ILE A 1 281 ? 10.391 13.805 0.306 1 88.38 281 ILE A N 1
ATOM 2134 C CA . ILE A 1 281 ? 10.664 13.484 1.703 1 88.38 281 ILE A CA 1
ATOM 2135 C C . ILE A 1 281 ? 12.156 13.648 1.993 1 88.38 281 ILE A C 1
ATOM 2137 O O . ILE A 1 281 ? 12.531 14.203 3.025 1 88.38 281 ILE A O 1
ATOM 2141 N N . VAL A 1 282 ? 12.953 13.266 1.073 1 90.56 282 VAL A N 1
ATOM 2142 C CA . VAL A 1 282 ? 14.398 13.305 1.259 1 90.56 282 VAL A CA 1
ATOM 2143 C C . VAL A 1 282 ? 14.875 14.75 1.326 1 90.56 282 VAL A C 1
ATOM 2145 O O . VAL A 1 282 ? 15.68 15.109 2.188 1 90.56 282 VAL A O 1
ATOM 2148 N N . SER A 1 283 ? 14.344 15.547 0.445 1 91.5 283 SER A N 1
ATOM 2149 C CA . SER A 1 283 ? 14.711 16.953 0.403 1 91.5 283 SER A CA 1
ATOM 2150 C C . SER A 1 283 ? 14.25 17.688 1.662 1 91.5 283 SER A C 1
ATOM 2152 O O . SER A 1 283 ? 14.969 18.531 2.189 1 91.5 283 SER A O 1
ATOM 2154 N N . MET A 1 284 ? 13.109 17.422 2.127 1 91.94 284 MET A N 1
ATOM 2155 C CA . MET A 1 284 ? 12.578 18.047 3.342 1 91.94 284 MET A CA 1
ATOM 2156 C C . MET A 1 284 ? 13.461 17.719 4.543 1 91.94 284 MET A C 1
ATOM 2158 O O . MET A 1 284 ? 13.82 18.609 5.316 1 91.94 284 MET A O 1
ATOM 2162 N N . LYS A 1 285 ? 13.781 16.484 4.668 1 92.81 285 LYS A N 1
ATOM 2163 C CA . LYS A 1 285 ? 14.617 16.078 5.793 1 92.81 285 LYS A CA 1
ATOM 2164 C C . LYS A 1 285 ? 16.016 16.688 5.695 1 92.81 285 LYS A C 1
ATOM 2166 O O . LYS A 1 285 ? 16.609 17.062 6.711 1 92.81 285 LYS A O 1
ATOM 2171 N N . ALA A 1 286 ? 16.516 16.75 4.5 1 91.88 286 ALA A N 1
ATOM 2172 C CA . ALA A 1 286 ? 17.812 17.391 4.297 1 91.88 286 ALA A CA 1
ATOM 2173 C C . ALA A 1 286 ? 17.75 18.875 4.66 1 91.88 286 ALA A C 1
ATOM 2175 O O . ALA A 1 286 ? 18.672 19.406 5.277 1 91.88 286 ALA A O 1
ATOM 2176 N N . ALA A 1 287 ? 16.703 19.516 4.258 1 92.88 287 ALA A N 1
ATOM 2177 C CA . ALA A 1 287 ? 16.531 20.938 4.551 1 92.88 287 ALA A CA 1
ATOM 2178 C C . ALA A 1 287 ? 16.453 21.188 6.059 1 92.88 287 ALA A C 1
ATOM 2180 O O . ALA A 1 287 ? 17.078 22.109 6.574 1 92.88 287 ALA A O 1
ATOM 2181 N N . ILE A 1 288 ? 15.727 20.375 6.727 1 93.81 288 ILE A N 1
ATOM 2182 C CA . ILE A 1 288 ? 15.578 20.516 8.172 1 93.81 288 ILE A CA 1
ATOM 2183 C C . ILE A 1 288 ? 16.938 20.312 8.852 1 93.81 288 ILE A C 1
ATOM 2185 O O . ILE A 1 288 ? 17.312 21.094 9.734 1 93.81 288 ILE A O 1
ATOM 2189 N N . ARG A 1 289 ? 17.625 19.312 8.438 1 92.62 289 ARG A N 1
ATOM 2190 C CA . ARG A 1 289 ? 18.938 19.062 9.008 1 92.62 289 ARG A CA 1
ATOM 2191 C C . ARG A 1 289 ? 19.875 20.25 8.766 1 92.62 289 ARG A C 1
ATOM 2193 O O . ARG A 1 289 ? 20.625 20.641 9.664 1 92.62 289 ARG A O 1
ATOM 2200 N N . TYR A 1 290 ? 19.859 20.719 7.645 1 90.31 290 TYR A N 1
ATOM 2201 C CA . TYR A 1 290 ? 20.719 21.844 7.262 1 90.31 290 TYR A CA 1
ATOM 2202 C C . TYR A 1 290 ? 20.406 23.062 8.109 1 90.31 290 TYR A C 1
ATOM 2204 O O . TYR A 1 290 ? 21.328 23.75 8.57 1 90.31 290 TYR A O 1
ATOM 2212 N N . TRP A 1 291 ? 19.188 23.266 8.336 1 90.38 291 TRP A N 1
ATOM 2213 C CA . TRP A 1 291 ? 18.797 24.516 8.969 1 90.38 291 TRP A CA 1
ATOM 2214 C C . TRP A 1 291 ? 18.797 24.391 10.492 1 90.38 291 TRP A C 1
ATOM 2216 O O . TRP A 1 291 ? 19.156 25.328 11.195 1 90.38 291 TRP A O 1
ATOM 2226 N N . THR A 1 292 ? 18.375 23.219 10.984 1 91.25 292 THR A N 1
ATOM 2227 C CA . THR A 1 292 ? 18.125 23.109 12.422 1 91.25 292 THR A CA 1
ATOM 2228 C C . THR A 1 292 ? 19.219 22.281 13.094 1 91.25 292 THR A C 1
ATOM 2230 O O . THR A 1 292 ? 19.375 22.328 14.312 1 91.25 292 THR A O 1
ATOM 2233 N N . GLY A 1 293 ? 19.859 21.531 12.359 1 91.12 293 GLY A N 1
ATOM 2234 C CA . GLY A 1 293 ? 20.938 20.703 12.891 1 91.12 293 GLY A CA 1
ATOM 2235 C C . GLY A 1 293 ? 20.469 19.312 13.289 1 91.12 293 GLY A C 1
ATOM 2236 O O . GLY A 1 293 ? 21.281 18.406 13.484 1 91.12 293 GLY A O 1
ATOM 2237 N N . TYR A 1 294 ? 19.125 19.234 13.453 1 92.75 294 TYR A N 1
ATOM 2238 C CA . TYR A 1 294 ? 18.625 17.891 13.734 1 92.75 294 TYR A CA 1
ATOM 2239 C C . TYR A 1 294 ? 17.938 17.297 12.516 1 92.75 294 TYR A C 1
ATOM 2241 O O . TYR A 1 294 ? 17.688 18 11.531 1 92.75 294 TYR A O 1
ATOM 2249 N N . GLY A 1 295 ? 17.688 16.109 12.539 1 87.25 295 GLY A N 1
ATOM 2250 C CA . GLY A 1 295 ? 17.031 15.398 11.461 1 87.25 295 GLY A CA 1
ATOM 2251 C C . GLY A 1 295 ? 17.5 13.969 11.305 1 87.25 295 GLY A C 1
ATOM 2252 O O . GLY A 1 295 ? 17.812 13.305 12.297 1 87.25 295 GLY A O 1
ATOM 2253 N N . GLY A 1 296 ? 17.547 13.523 10.125 1 79.62 296 GLY A N 1
ATOM 2254 C CA . GLY A 1 296 ? 17.922 12.156 9.812 1 79.62 296 GLY A CA 1
ATOM 2255 C C . GLY A 1 296 ? 17.609 11.766 8.383 1 79.62 296 GLY A C 1
ATOM 2256 O O . GLY A 1 296 ? 17.094 12.578 7.609 1 79.62 296 GLY A O 1
ATOM 2257 N N . VAL A 1 297 ? 18.031 10.586 8.102 1 83.69 297 VAL A N 1
ATOM 2258 C CA . VAL A 1 297 ? 17.828 10.062 6.754 1 83.69 297 VAL A CA 1
ATOM 2259 C C . VAL A 1 297 ? 16.516 9.266 6.703 1 83.69 297 VAL A C 1
ATOM 2261 O O . VAL A 1 297 ? 16.109 8.68 7.707 1 83.69 297 VAL A O 1
ATOM 2264 N N . PRO A 1 298 ? 15.875 9.391 5.551 1 91.12 298 PRO A N 1
ATOM 2265 C CA . PRO A 1 298 ? 14.695 8.539 5.398 1 91.12 298 PRO A CA 1
ATOM 2266 C C . PRO A 1 298 ? 15.039 7.051 5.402 1 91.12 298 PRO A C 1
ATOM 2268 O O . PRO A 1 298 ? 16.203 6.684 5.273 1 91.12 298 PRO A O 1
ATOM 2271 N N . ARG A 1 299 ? 14.117 6.242 5.648 1 94 299 ARG A N 1
ATOM 2272 C CA . ARG A 1 299 ? 14.32 4.801 5.582 1 94 299 ARG A CA 1
ATOM 2273 C C . ARG A 1 299 ? 14.578 4.348 4.148 1 94 299 ARG A C 1
ATOM 2275 O O . ARG A 1 299 ? 13.977 4.867 3.209 1 94 299 ARG A O 1
ATOM 2282 N N . LYS A 1 300 ? 15.438 3.381 4.113 1 94.12 300 LYS A N 1
ATOM 2283 C CA . LYS A 1 300 ? 15.656 2.756 2.812 1 94.12 300 LYS A CA 1
ATOM 2284 C C . LYS A 1 300 ? 14.359 2.184 2.25 1 94.12 300 LYS A C 1
ATOM 2286 O O . LYS A 1 300 ? 13.516 1.688 3 1 94.12 300 LYS A O 1
ATOM 2291 N N . PRO A 1 301 ? 14.188 2.369 0.909 1 92.75 301 PRO A N 1
ATOM 2292 C CA . PRO A 1 301 ? 15.25 2.471 -0.099 1 92.75 301 PRO A CA 1
ATOM 2293 C C . PRO A 1 301 ? 15.609 3.916 -0.434 1 92.75 301 PRO A C 1
ATOM 2295 O O . PRO A 1 301 ? 16.422 4.16 -1.322 1 92.75 301 PRO A O 1
ATOM 2298 N N . TYR A 1 302 ? 15.062 4.855 0.306 1 90.31 302 TYR A N 1
ATOM 2299 C CA . TYR A 1 302 ? 15.414 6.238 0.01 1 90.31 302 TYR A CA 1
ATOM 2300 C C . TYR A 1 302 ? 16.922 6.461 0.129 1 90.31 302 TYR A C 1
ATOM 2302 O O . TYR A 1 302 ? 17.562 5.934 1.041 1 90.31 302 TYR A O 1
ATOM 2310 N N . ALA A 1 303 ? 17.328 7.188 -0.811 1 87.12 303 ALA A N 1
ATOM 2311 C CA . ALA A 1 303 ? 18.75 7.539 -0.781 1 87.12 303 ALA A CA 1
ATOM 2312 C C . ALA A 1 303 ? 18.938 9.008 -0.403 1 87.12 303 ALA A C 1
ATOM 2314 O O . ALA A 1 303 ? 18.047 9.836 -0.618 1 87.12 303 ALA A O 1
ATOM 2315 N N . GLU A 1 304 ? 20.078 9.203 0.109 1 87.12 304 GLU A N 1
ATOM 2316 C CA . GLU A 1 304 ? 20.422 10.594 0.422 1 87.12 304 GLU A CA 1
ATOM 2317 C C . GLU A 1 304 ? 20.594 11.414 -0.848 1 87.12 304 GLU A C 1
ATOM 2319 O O . GLU A 1 304 ? 20.859 10.867 -1.921 1 87.12 304 GLU A O 1
ATOM 2324 N N . LEU A 1 305 ? 20.438 12.711 -0.664 1 89.25 305 LEU A N 1
ATOM 2325 C CA . LEU A 1 305 ? 20.625 13.625 -1.787 1 89.25 305 LEU A CA 1
ATOM 2326 C C . LEU A 1 305 ? 22.094 13.648 -2.221 1 89.25 305 LEU A C 1
ATOM 2328 O O . LEU A 1 305 ? 22.984 13.594 -1.381 1 89.25 305 LEU A O 1
ATOM 2332 N N . SER A 1 306 ? 22.203 13.734 -3.52 1 88.69 306 SER A N 1
ATOM 2333 C CA . SER A 1 306 ? 23.547 14.039 -4.004 1 88.69 306 SER A CA 1
ATOM 2334 C C . SER A 1 306 ? 23.984 15.438 -3.578 1 88.69 306 SER A C 1
ATOM 2336 O O . SER A 1 306 ? 23.156 16.266 -3.205 1 88.69 306 SER A O 1
ATOM 2338 N N . PRO A 1 307 ? 25.281 15.672 -3.666 1 92.81 307 PRO A N 1
ATOM 2339 C CA . PRO A 1 307 ? 25.75 17.016 -3.334 1 92.81 307 PRO A CA 1
ATOM 2340 C C . PRO A 1 307 ? 25.078 18.094 -4.184 1 92.81 307 PRO A C 1
ATOM 2342 O O . PRO A 1 307 ? 24.75 19.172 -3.672 1 92.81 307 PRO A O 1
ATOM 2345 N N . LYS A 1 308 ? 24.922 17.797 -5.418 1 92.69 308 LYS A N 1
ATOM 2346 C CA . LYS A 1 308 ? 24.297 18.75 -6.32 1 92.69 308 LYS A CA 1
ATOM 2347 C C . LYS A 1 308 ? 22.828 18.984 -5.93 1 92.69 308 LYS A C 1
ATOM 2349 O O . LYS A 1 308 ? 22.359 20.125 -5.938 1 92.69 308 LYS A O 1
ATOM 2354 N N . GLU A 1 309 ? 22.109 17.969 -5.598 1 89.19 309 GLU A N 1
ATOM 2355 C CA . GLU A 1 309 ? 20.719 18.078 -5.16 1 89.19 309 GLU A CA 1
ATOM 2356 C C . GLU A 1 309 ? 20.609 18.875 -3.861 1 89.19 309 GLU A C 1
ATOM 2358 O O . GLU A 1 309 ? 19.703 19.688 -3.699 1 89.19 309 GLU A O 1
ATOM 2363 N N . LEU A 1 310 ? 21.562 18.578 -2.982 1 91.31 310 LEU A N 1
ATOM 2364 C CA . LEU A 1 310 ? 21.578 19.281 -1.701 1 91.31 310 LEU A CA 1
ATOM 2365 C C . LEU A 1 310 ? 21.797 20.781 -1.899 1 91.31 310 LEU A C 1
ATOM 2367 O O . LEU A 1 310 ? 21.156 21.594 -1.235 1 91.31 310 LEU A O 1
ATOM 2371 N N . GLN A 1 311 ? 22.609 21.109 -2.766 1 93.12 311 GLN A N 1
ATOM 2372 C CA . GLN A 1 311 ? 22.875 22.5 -3.068 1 93.12 311 GLN A CA 1
ATOM 2373 C C . GLN A 1 311 ? 21.609 23.188 -3.609 1 93.12 311 GLN A C 1
ATOM 2375 O O . GLN A 1 311 ? 21.312 24.328 -3.238 1 93.12 311 GLN A O 1
ATOM 2380 N N . SER A 1 312 ? 20.938 22.5 -4.445 1 91.12 312 SER A N 1
ATOM 2381 C CA . SER A 1 312 ? 19.703 23.047 -4.988 1 91.12 312 SER A CA 1
ATOM 2382 C C . SER A 1 312 ? 18.672 23.297 -3.887 1 91.12 312 SER A C 1
ATOM 2384 O O . SER A 1 312 ? 18.016 24.344 -3.869 1 91.12 312 SER A O 1
ATOM 2386 N N . VAL A 1 313 ? 18.578 22.359 -3.01 1 91 313 VAL A N 1
ATOM 2387 C CA . VAL A 1 313 ? 17.625 22.469 -1.91 1 91 313 VAL A CA 1
ATOM 2388 C C . VAL A 1 313 ? 17.984 23.672 -1.041 1 91 313 VAL A C 1
ATOM 2390 O O . VAL A 1 313 ? 17.125 24.469 -0.681 1 91 313 VAL A O 1
ATOM 2393 N N . GLU A 1 314 ? 19.203 23.859 -0.776 1 91.44 314 GLU A N 1
ATOM 2394 C CA . GLU A 1 314 ? 19.672 24.969 0.053 1 91.44 314 GLU A CA 1
ATOM 2395 C C . GLU A 1 314 ? 19.359 26.312 -0.6 1 91.44 314 GLU A C 1
ATOM 2397 O O . GLU A 1 314 ? 19 27.266 0.084 1 91.44 314 GLU A O 1
ATOM 2402 N N . GLU A 1 315 ? 19.484 26.328 -1.857 1 91.75 315 GLU A N 1
ATOM 2403 C CA . GLU A 1 315 ? 19.203 27.562 -2.6 1 91.75 315 GLU A CA 1
ATOM 2404 C C . GLU A 1 315 ? 17.719 27.891 -2.574 1 91.75 315 GLU A C 1
ATOM 2406 O O . GLU A 1 315 ? 17.328 29.047 -2.377 1 91.75 315 GLU A O 1
ATOM 2411 N N . TRP A 1 316 ? 16.938 26.875 -2.723 1 90.69 316 TRP A N 1
ATOM 2412 C CA . TRP A 1 316 ? 15.5 27.078 -2.811 1 90.69 316 TRP A CA 1
ATOM 2413 C C . TRP A 1 316 ? 14.93 27.516 -1.467 1 90.69 316 TRP A C 1
ATOM 2415 O O . TRP A 1 316 ? 13.969 28.297 -1.417 1 90.69 316 TRP A O 1
ATOM 2425 N N . ILE A 1 317 ? 15.594 27.141 -0.385 1 92.19 317 ILE A N 1
ATOM 2426 C CA . ILE A 1 317 ? 14.977 27.391 0.91 1 92.19 317 ILE A CA 1
ATOM 2427 C C . ILE A 1 317 ? 15.578 28.656 1.529 1 92.19 317 ILE A C 1
ATOM 2429 O O . ILE A 1 317 ? 15.164 29.078 2.611 1 92.19 317 ILE A O 1
ATOM 2433 N N . GLY A 1 318 ? 16.516 29.312 0.825 1 91.06 318 GLY A N 1
ATOM 2434 C CA . GLY A 1 318 ? 17.219 30.453 1.371 1 91.06 318 GLY A CA 1
ATOM 2435 C C . GLY A 1 318 ? 16.312 31.578 1.81 1 91.06 318 GLY A C 1
ATOM 2436 O O . GLY A 1 318 ? 16.391 32.062 2.945 1 91.06 318 GLY A O 1
ATOM 2437 N N . GLY A 1 319 ? 15.453 32.031 0.949 1 89.19 319 GLY A N 1
ATOM 2438 C CA . GLY A 1 319 ? 14.516 33.094 1.284 1 89.19 319 GLY A CA 1
ATOM 2439 C C . GLY A 1 319 ? 13.602 32.719 2.439 1 89.19 319 GLY A C 1
ATOM 2440 O O . GLY A 1 319 ? 13.352 33.562 3.322 1 89.19 319 GLY A O 1
ATOM 2441 N N . LEU A 1 320 ? 13.148 31.578 2.453 1 91.25 320 LEU A N 1
ATOM 2442 C CA . LEU A 1 320 ? 12.25 31.109 3.504 1 91.25 320 LEU A CA 1
ATOM 2443 C C . LEU A 1 320 ? 12.969 31.047 4.848 1 91.25 320 LEU A C 1
ATOM 2445 O O . LEU A 1 320 ? 12.383 31.391 5.883 1 91.25 320 LEU A O 1
ATOM 2449 N N . ASN A 1 321 ? 14.172 30.594 4.762 1 90.19 321 ASN A N 1
ATOM 2450 C CA . ASN A 1 321 ? 14.977 30.547 5.977 1 90.19 321 ASN A CA 1
ATOM 2451 C C . ASN A 1 321 ? 15.125 31.922 6.613 1 90.19 321 ASN A C 1
ATOM 2453 O O . ASN A 1 321 ? 15.039 32.062 7.832 1 90.19 321 ASN A O 1
ATOM 2457 N N . GLN A 1 322 ? 15.305 32.906 5.82 1 90.62 322 GLN A N 1
ATOM 2458 C CA . GLN A 1 322 ? 15.445 34.281 6.32 1 90.62 322 GLN A CA 1
ATOM 2459 C C . GLN A 1 322 ? 14.141 34.75 6.957 1 90.62 322 GLN A C 1
ATOM 2461 O O . GLN A 1 322 ? 14.156 35.344 8.047 1 90.62 322 GLN A O 1
ATOM 2466 N N . ALA A 1 323 ? 13.125 34.469 6.305 1 91.62 323 ALA A N 1
ATOM 2467 C CA . ALA A 1 323 ? 11.82 34.875 6.832 1 91.62 323 ALA A CA 1
ATOM 2468 C C . ALA A 1 323 ? 11.531 34.188 8.156 1 91.62 323 ALA A C 1
ATOM 2470 O O . ALA A 1 323 ? 11.055 34.812 9.109 1 91.62 323 ALA A O 1
ATOM 2471 N N . GLU A 1 324 ? 11.797 32.938 8.211 1 94.12 324 GLU A N 1
ATOM 2472 C CA . GLU A 1 324 ? 11.539 32.125 9.391 1 94.12 324 GLU A CA 1
ATOM 2473 C C . GLU A 1 324 ? 12.367 32.594 10.586 1 94.12 324 GLU A C 1
ATOM 2475 O O . GLU A 1 324 ? 11.859 32.656 11.703 1 94.12 324 GLU A O 1
ATOM 2480 N N . ARG A 1 325 ? 13.57 32.969 10.367 1 91.06 325 ARG A N 1
ATOM 2481 C CA . ARG A 1 325 ? 14.461 33.406 11.438 1 91.06 325 ARG A CA 1
ATOM 2482 C C . ARG A 1 325 ? 13.977 34.719 12.039 1 91.06 325 ARG A C 1
ATOM 2484 O O . ARG A 1 325 ? 14.086 34.938 13.25 1 91.06 325 ARG A O 1
ATOM 2491 N N . VAL A 1 326 ? 13.477 35.562 11.234 1 89.06 326 VAL A N 1
ATOM 2492 C CA . VAL A 1 326 ? 13 36.844 11.688 1 89.06 326 VAL A CA 1
ATOM 2493 C C . VAL A 1 326 ? 11.766 36.656 12.578 1 89.06 326 VAL A C 1
ATOM 2495 O O . VAL A 1 326 ? 11.602 37.375 13.578 1 89.06 326 VAL A O 1
ATOM 2498 N N . LEU A 1 327 ? 10.992 35.656 12.227 1 87.31 327 LEU A N 1
ATOM 2499 C CA . LEU A 1 327 ? 9.734 35.469 12.93 1 87.31 327 LEU A CA 1
ATOM 2500 C C . LEU A 1 327 ? 9.945 34.656 14.211 1 87.31 327 LEU A C 1
ATOM 2502 O O . LEU A 1 327 ? 9.156 34.75 15.148 1 87.31 327 LEU A O 1
ATOM 2506 N N . ASP A 1 328 ? 10.883 33.781 14.219 1 81.06 328 ASP A N 1
ATOM 2507 C CA . ASP A 1 328 ? 11.195 32.969 15.391 1 81.06 328 ASP A CA 1
ATOM 2508 C C . ASP A 1 328 ? 11.812 33.812 16.5 1 81.06 328 ASP A C 1
ATOM 2510 O O . ASP A 1 328 ? 11.734 33.438 17.672 1 81.06 328 ASP A O 1
ATOM 2514 N N . LEU A 1 329 ? 12.242 35.031 16.188 1 66.25 329 LEU A N 1
ATOM 2515 C CA . LEU A 1 329 ? 12.812 35.969 17.172 1 66.25 329 LEU A CA 1
ATOM 2516 C C . LEU A 1 329 ? 11.711 36.719 17.922 1 66.25 329 LEU A C 1
ATOM 2518 O O . LEU A 1 329 ? 10.672 37.031 17.344 1 66.25 329 LEU A O 1
ATOM 2522 N N . GLY B 1 1 ? 30.344 -15.828 -13.062 1 30.78 1 GLY B N 1
ATOM 2523 C CA . GLY B 1 1 ? 29.547 -15.195 -12.023 1 30.78 1 GLY B CA 1
ATOM 2524 C C . GLY B 1 1 ? 29.406 -16.062 -10.781 1 30.78 1 GLY B C 1
ATOM 2525 O O . GLY B 1 1 ? 29.703 -17.25 -10.812 1 30.78 1 GLY B O 1
ATOM 2526 N N . ALA B 1 2 ? 29.391 -15.406 -9.617 1 40.12 2 ALA B N 1
ATOM 2527 C CA . ALA B 1 2 ? 29.344 -16.25 -8.43 1 40.12 2 ALA B CA 1
ATOM 2528 C C . ALA B 1 2 ? 28.234 -17.297 -8.555 1 40.12 2 ALA B C 1
ATOM 2530 O O . ALA B 1 2 ? 27.156 -17.016 -9.086 1 40.12 2 ALA B O 1
ATOM 2531 N N . PRO B 1 3 ? 28.531 -18.453 -8.328 1 40.78 3 PRO B N 1
ATOM 2532 C CA . PRO B 1 3 ? 27.516 -19.516 -8.398 1 40.78 3 PRO B CA 1
ATOM 2533 C C . PRO B 1 3 ? 26.234 -19.156 -7.645 1 40.78 3 PRO B C 1
ATOM 2535 O O . PRO B 1 3 ? 26.297 -18.469 -6.613 1 40.78 3 PRO B O 1
ATOM 2538 N N . LYS B 1 4 ? 25.047 -19.078 -8.453 1 49.5 4 LYS B N 1
ATOM 2539 C CA . LYS B 1 4 ? 23.75 -18.859 -7.805 1 49.5 4 LYS B CA 1
ATOM 2540 C C . LYS B 1 4 ? 23.531 -19.844 -6.664 1 49.5 4 LYS B C 1
ATOM 2542 O O . LYS B 1 4 ? 24.109 -20.938 -6.66 1 49.5 4 LYS B O 1
ATOM 2547 N N . ALA B 1 5 ? 23.172 -19.438 -5.473 1 47.62 5 ALA B N 1
ATOM 2548 C CA . ALA B 1 5 ? 22.797 -20.344 -4.391 1 47.62 5 ALA B CA 1
ATOM 2549 C C . ALA B 1 5 ? 22.188 -21.625 -4.938 1 47.62 5 ALA B C 1
ATOM 2551 O O . ALA B 1 5 ? 21.531 -21.609 -5.98 1 47.62 5 ALA B O 1
ATOM 2552 N N . THR B 1 6 ? 22.75 -22.719 -4.719 1 47.03 6 THR B N 1
ATOM 2553 C CA . THR B 1 6 ? 22.234 -24.031 -5.086 1 47.03 6 THR B CA 1
ATOM 2554 C C . THR B 1 6 ? 20.719 -24.078 -4.918 1 47.03 6 THR B C 1
ATOM 2556 O O . THR B 1 6 ? 20.219 -24.703 -3.98 1 47.03 6 THR B O 1
ATOM 2559 N N . HIS B 1 7 ? 19.984 -22.953 -4.898 1 54.47 7 HIS B N 1
ATOM 2560 C CA . HIS B 1 7 ? 18.547 -23.062 -4.648 1 54.47 7 HIS B CA 1
ATOM 2561 C C . HIS B 1 7 ? 17.828 -23.703 -5.832 1 54.47 7 HIS B C 1
ATOM 2563 O O . HIS B 1 7 ? 18.281 -23.578 -6.977 1 54.47 7 HIS B O 1
ATOM 2569 N N . PRO B 1 8 ? 16.938 -24.625 -5.469 1 57.53 8 PRO B N 1
ATOM 2570 C CA . PRO B 1 8 ? 16.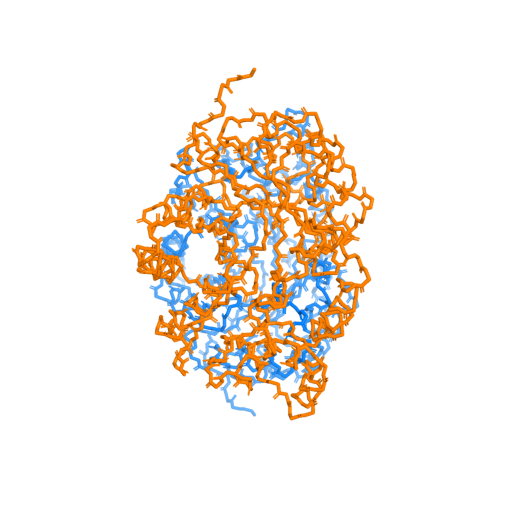219 -25.391 -6.492 1 57.53 8 PRO B CA 1
ATOM 2571 C C . PRO B 1 8 ? 15.594 -24.484 -7.559 1 57.53 8 PRO B C 1
ATOM 2573 O O . PRO B 1 8 ? 15.07 -23.406 -7.238 1 57.53 8 PRO B O 1
ATOM 2576 N N . ARG B 1 9 ? 15.898 -24.688 -8.727 1 67.12 9 ARG B N 1
ATOM 2577 C CA . ARG B 1 9 ? 15.281 -24.094 -9.906 1 67.12 9 ARG B CA 1
ATOM 2578 C C . ARG B 1 9 ? 13.766 -24.281 -9.891 1 67.12 9 ARG B C 1
ATOM 2580 O O . ARG B 1 9 ? 13.273 -25.312 -9.445 1 67.12 9 ARG B O 1
ATOM 2587 N N . LEU B 1 10 ? 13.062 -23.219 -10.172 1 79.62 10 LEU B N 1
ATOM 2588 C CA . LEU B 1 10 ? 11.617 -23.344 -10.328 1 79.62 10 LEU B CA 1
ATOM 2589 C C . LEU B 1 10 ? 11.258 -24.078 -11.609 1 79.62 10 LEU B C 1
ATOM 2591 O O . LEU B 1 10 ? 11.727 -23.703 -12.695 1 79.62 10 LEU B O 1
ATOM 2595 N N . PRO B 1 11 ? 10.602 -25.125 -11.438 1 80.81 11 PRO B N 1
ATOM 2596 C CA . PRO B 1 11 ? 10.219 -25.844 -12.656 1 80.81 11 PRO B CA 1
ATOM 2597 C C . PRO B 1 11 ? 9.281 -25.047 -13.547 1 80.81 11 PRO B C 1
ATOM 2599 O O . PRO B 1 11 ? 8.547 -24.172 -13.062 1 80.81 11 PRO B O 1
ATOM 2602 N N . GLY B 1 12 ? 9.352 -25.359 -14.828 1 79.75 12 GLY B N 1
ATOM 2603 C CA . GLY B 1 12 ? 8.391 -24.766 -15.75 1 79.75 12 GLY B CA 1
ATOM 2604 C C . GLY B 1 12 ? 6.977 -25.266 -15.555 1 79.75 12 GLY B C 1
ATOM 2605 O O . GLY B 1 12 ? 6.773 -26.453 -15.266 1 79.75 12 GLY B O 1
ATOM 2606 N N . GLY B 1 13 ? 6.008 -24.422 -15.734 1 85.19 13 GLY B N 1
ATOM 2607 C CA . GLY B 1 13 ? 4.617 -24.828 -15.594 1 85.19 13 GLY B CA 1
ATOM 2608 C C . GLY B 1 13 ? 3.715 -23.703 -15.117 1 85.19 13 GLY B C 1
ATOM 2609 O O . GLY B 1 13 ? 4.004 -22.531 -15.352 1 85.19 13 GLY B O 1
ATOM 2610 N N . ILE B 1 14 ? 2.6 -24.125 -14.609 1 88.94 14 ILE B N 1
ATOM 2611 C CA . ILE B 1 14 ? 1.574 -23.172 -14.188 1 88.94 14 ILE B CA 1
ATOM 2612 C C . ILE B 1 14 ? 1.741 -22.859 -12.703 1 88.94 14 ILE B C 1
ATOM 2614 O O . ILE B 1 14 ? 1.862 -23.766 -11.875 1 88.94 14 ILE B O 1
ATOM 2618 N N . TYR B 1 15 ? 1.779 -21.594 -12.391 1 90.44 15 TYR B N 1
ATOM 2619 C CA . TYR B 1 15 ? 1.889 -21.094 -11.031 1 90.44 15 TYR B CA 1
ATOM 2620 C C . TYR B 1 15 ? 0.673 -20.266 -10.656 1 90.44 15 TYR B C 1
ATOM 2622 O O . TYR B 1 15 ? 0.639 -19.047 -10.922 1 90.44 15 TYR B O 1
ATOM 2630 N N . PRO B 1 16 ? -0.341 -20.844 -10.055 1 93.12 16 PRO B N 1
ATOM 2631 C CA . PRO B 1 16 ? -1.487 -20.031 -9.648 1 93.12 16 PRO B CA 1
ATOM 2632 C C . PRO B 1 16 ? -1.178 -19.141 -8.453 1 93.12 16 PRO B C 1
ATOM 2634 O O . PRO B 1 16 ? -0.68 -19.609 -7.426 1 93.12 16 PRO B O 1
ATOM 2637 N N . PRO B 1 17 ? -1.387 -17.844 -8.562 1 93.31 17 PRO B N 1
ATOM 2638 C CA . PRO B 1 17 ? -1.484 -17.047 -7.344 1 93.31 17 PRO B CA 1
ATOM 2639 C C . PRO B 1 17 ? -2.75 -17.344 -6.543 1 93.31 17 PRO B C 1
ATOM 2641 O O . PRO B 1 17 ? -3.852 -16.984 -6.965 1 93.31 17 PRO B O 1
ATOM 2644 N N . THR B 1 18 ? -2.578 -17.984 -5.441 1 95.5 18 THR B N 1
ATOM 2645 C CA . THR B 1 18 ? -3.727 -18.531 -4.723 1 95.5 18 THR B CA 1
ATOM 2646 C C . THR B 1 18 ? -4.508 -17.406 -4.035 1 95.5 18 THR B C 1
ATOM 2648 O O . THR B 1 18 ? -3.969 -16.328 -3.781 1 95.5 18 THR B O 1
ATOM 2651 N N . LEU B 1 19 ? -5.746 -17.672 -3.686 1 96 19 LEU B N 1
ATOM 2652 C CA . LEU B 1 19 ? -6.672 -16.75 -3.045 1 96 19 LEU B CA 1
ATOM 2653 C C . LEU B 1 19 ? -6.543 -16.812 -1.526 1 96 19 LEU B C 1
ATOM 2655 O O . LEU B 1 19 ? -6.047 -17.797 -0.984 1 96 19 LEU B O 1
ATOM 2659 N N . ALA B 1 20 ? -6.949 -15.742 -0.93 1 96.88 20 ALA B N 1
ATOM 2660 C CA . ALA B 1 20 ? -7.254 -15.789 0.498 1 96.88 20 ALA B CA 1
ATOM 2661 C C . ALA B 1 20 ? -8.742 -16.047 0.733 1 96.88 20 ALA B C 1
ATOM 2663 O O . ALA B 1 20 ? -9.586 -15.523 0.005 1 96.88 20 ALA B O 1
ATOM 2664 N N . PHE B 1 21 ? -9 -16.891 1.718 1 97.25 21 PHE B N 1
ATOM 2665 C CA . PHE B 1 21 ? -10.383 -17.156 2.104 1 97.25 21 PHE B CA 1
ATOM 2666 C C . PHE B 1 21 ? -10.641 -16.703 3.533 1 97.25 21 PHE B C 1
ATOM 2668 O O . PHE B 1 21 ? -9.766 -16.781 4.391 1 97.25 21 PHE B O 1
ATOM 2675 N N . PHE B 1 22 ? -11.867 -16.234 3.73 1 96.94 22 PHE B N 1
ATOM 2676 C CA . PHE B 1 22 ? -12.227 -15.68 5.027 1 96.94 22 PHE B CA 1
ATOM 2677 C C . PHE B 1 22 ? -13.539 -16.281 5.531 1 96.94 22 PHE B C 1
ATOM 2679 O O . PHE B 1 22 ? -14.391 -16.672 4.738 1 96.94 22 PHE B O 1
ATOM 2686 N N . THR B 1 23 ? -13.648 -16.297 6.836 1 95.62 23 THR B N 1
ATOM 2687 C CA . THR B 1 23 ? -14.93 -16.625 7.453 1 95.62 23 THR B CA 1
ATOM 2688 C C . THR B 1 23 ? -15.891 -15.445 7.391 1 95.62 23 THR B C 1
ATOM 2690 O O . THR B 1 23 ? -15.516 -14.367 6.918 1 95.62 23 THR B O 1
ATOM 2693 N N . GLU B 1 24 ? -17.062 -15.695 7.91 1 91.81 24 GLU B N 1
ATOM 2694 C CA . GLU B 1 24 ? -18.047 -14.625 7.938 1 91.81 24 GLU B CA 1
ATOM 2695 C C . GLU B 1 24 ? -17.578 -13.469 8.812 1 91.81 24 GLU B C 1
ATOM 2697 O O . GLU B 1 24 ? -17.953 -12.312 8.562 1 91.81 24 GLU B O 1
ATOM 2702 N N . SER B 1 25 ? -16.797 -13.766 9.789 1 94.25 25 SER B N 1
ATOM 2703 C CA . SER B 1 25 ? -16.266 -12.75 10.688 1 94.25 25 SER B CA 1
ATOM 2704 C C . SER B 1 25 ? -15 -12.125 10.109 1 94.25 25 SER B C 1
ATOM 2706 O O . SER B 1 25 ? -14.336 -11.328 10.781 1 94.25 25 SER B O 1
ATOM 2708 N N . GLU B 1 26 ? -14.555 -12.516 8.844 1 95.25 26 GLU B N 1
ATOM 2709 C CA . GLU B 1 26 ? -13.43 -11.984 8.078 1 95.25 26 GLU B CA 1
ATOM 2710 C C . GLU B 1 26 ? -12.094 -12.469 8.648 1 95.25 26 GLU B C 1
ATOM 2712 O O . GLU B 1 26 ? -11.062 -11.836 8.453 1 95.25 26 GLU B O 1
ATOM 2717 N N . ASP B 1 27 ? -12.227 -13.578 9.484 1 96.69 27 ASP B N 1
ATOM 2718 C CA . ASP B 1 27 ? -10.984 -14.234 9.875 1 96.69 27 ASP B CA 1
ATOM 2719 C C . ASP B 1 27 ? -10.477 -15.156 8.758 1 96.69 27 ASP B C 1
ATOM 2721 O O . ASP B 1 27 ? -11.25 -15.586 7.906 1 96.69 27 ASP B O 1
ATOM 2725 N N . ILE B 1 28 ? -9.172 -15.414 8.805 1 97.38 28 ILE B N 1
ATOM 2726 C CA . ILE B 1 28 ? -8.617 -16.328 7.805 1 97.38 28 ILE B CA 1
ATOM 2727 C C . ILE B 1 28 ? -9.289 -17.688 7.922 1 97.38 28 ILE B C 1
ATOM 2729 O O . ILE B 1 28 ? -9.383 -18.25 9.016 1 97.38 28 ILE B O 1
ATOM 2733 N N . ASP B 1 29 ? -9.711 -18.234 6.836 1 97.69 29 ASP B N 1
ATOM 2734 C CA . ASP B 1 29 ? -10.297 -19.562 6.75 1 97.69 29 ASP B CA 1
ATOM 2735 C C . ASP B 1 29 ? -9.297 -20.562 6.188 1 97.69 29 ASP B C 1
ATOM 2737 O O . ASP B 1 29 ? -9.328 -20.875 4.992 1 97.69 29 ASP B O 1
ATOM 2741 N N . THR B 1 30 ? -8.508 -21.172 7.074 1 97.62 30 THR B N 1
ATOM 2742 C CA . THR B 1 30 ? -7.438 -22.062 6.645 1 97.62 30 THR B CA 1
ATOM 2743 C C . THR B 1 30 ? -8.016 -23.375 6.109 1 97.62 30 THR B C 1
ATOM 2745 O O . THR B 1 30 ? -7.406 -24.031 5.254 1 97.62 30 THR B O 1
ATOM 2748 N N . ARG B 1 31 ? -9.164 -23.781 6.59 1 96.94 31 ARG B N 1
ATOM 2749 C CA . ARG B 1 31 ? -9.781 -25.016 6.109 1 96.94 31 ARG B CA 1
ATOM 2750 C C . ARG B 1 31 ? -10.117 -24.906 4.625 1 96.94 31 ARG B C 1
ATOM 2752 O O . ARG B 1 31 ? -9.812 -25.812 3.852 1 96.94 31 ARG B O 1
ATOM 2759 N N . THR B 1 32 ? -10.727 -23.812 4.305 1 97.69 32 THR B N 1
ATOM 2760 C CA . THR B 1 32 ? -11.07 -23.594 2.9 1 97.69 32 THR B CA 1
ATOM 2761 C C . THR B 1 32 ? -9.805 -23.422 2.059 1 97.69 32 THR B C 1
ATOM 2763 O O . THR B 1 32 ? -9.742 -23.906 0.922 1 97.69 32 THR B O 1
ATOM 2766 N N . LEU B 1 33 ? -8.844 -22.75 2.588 1 97.88 33 LEU B N 1
ATOM 2767 C CA . LEU B 1 33 ? -7.578 -22.609 1.879 1 97.88 33 LEU B CA 1
ATOM 2768 C C . LEU B 1 33 ? -6.949 -23.969 1.59 1 97.88 33 LEU B C 1
ATOM 2770 O O . LEU B 1 33 ? -6.496 -24.219 0.472 1 97.88 33 LEU B O 1
ATOM 2774 N N . GLU B 1 34 ? -6.969 -24.812 2.551 1 97.56 34 GLU B N 1
ATOM 2775 C CA . GLU B 1 34 ? -6.43 -26.172 2.385 1 97.56 34 GLU B CA 1
ATOM 2776 C C . GLU B 1 34 ? -7.164 -26.922 1.281 1 97.56 34 GLU B C 1
ATOM 2778 O O . GLU B 1 34 ? -6.535 -27.578 0.448 1 97.56 34 GLU B O 1
ATOM 2783 N N . THR B 1 35 ? -8.453 -26.844 1.358 1 97.44 35 THR B N 1
ATOM 2784 C CA . THR B 1 35 ? -9.273 -27.516 0.351 1 97.44 35 THR B CA 1
ATOM 2785 C C . THR B 1 35 ? -8.922 -27.016 -1.048 1 97.44 35 THR B C 1
ATOM 2787 O O . THR B 1 35 ? -8.758 -27.812 -1.973 1 97.44 35 THR B O 1
ATOM 2790 N N . HIS B 1 36 ? -8.789 -25.75 -1.157 1 97.62 36 HIS B N 1
ATOM 2791 C CA . HIS B 1 36 ? -8.477 -25.125 -2.434 1 97.62 36 HIS B CA 1
ATOM 2792 C C . HIS B 1 36 ? -7.098 -25.531 -2.932 1 97.62 36 HIS B C 1
ATOM 2794 O O . HIS B 1 36 ? -6.938 -25.906 -4.098 1 97.62 36 HIS B O 1
ATOM 2800 N N . LEU B 1 37 ? -6.145 -25.484 -2.049 1 97.31 37 LEU B N 1
ATOM 2801 C CA . LEU B 1 37 ? -4.773 -25.828 -2.402 1 97.31 37 LEU B CA 1
ATOM 2802 C C . LEU B 1 37 ? -4.672 -27.297 -2.812 1 97.31 37 LEU B C 1
ATOM 2804 O O . LEU B 1 37 ? -3.967 -27.625 -3.77 1 97.31 37 LEU B O 1
ATOM 2808 N N . THR B 1 38 ? -5.316 -28.125 -2.082 1 96.25 38 THR B N 1
ATOM 2809 C CA . THR B 1 38 ? -5.32 -29.531 -2.432 1 96.25 38 THR B CA 1
ATOM 2810 C C . THR B 1 38 ? -5.812 -29.734 -3.861 1 96.25 38 THR B C 1
ATOM 2812 O O . THR B 1 38 ? -5.203 -30.484 -4.633 1 96.25 38 THR B O 1
ATOM 2815 N N . ARG B 1 39 ? -6.855 -29.062 -4.172 1 95.12 39 ARG B N 1
ATOM 2816 C CA . ARG B 1 39 ? -7.441 -29.172 -5.504 1 95.12 39 ARG B CA 1
ATOM 2817 C C . ARG B 1 39 ? -6.449 -28.734 -6.574 1 95.12 39 ARG B C 1
ATOM 2819 O O . ARG B 1 39 ? -6.258 -29.438 -7.574 1 95.12 39 ARG B O 1
ATOM 2826 N N . ILE B 1 40 ? -5.785 -27.609 -6.375 1 95.44 40 ILE B N 1
ATOM 2827 C CA . ILE B 1 40 ? -4.93 -27.078 -7.434 1 95.44 40 ILE B CA 1
ATOM 2828 C C . ILE B 1 40 ? -3.633 -27.891 -7.492 1 95.44 40 ILE B C 1
ATOM 2830 O O . ILE B 1 40 ? -3.07 -28.094 -8.57 1 95.44 40 ILE B O 1
ATOM 2834 N N . ILE B 1 41 ? -3.148 -28.406 -6.367 1 95.12 41 ILE B N 1
ATOM 2835 C CA . ILE B 1 41 ? -1.947 -29.234 -6.336 1 95.12 41 ILE B CA 1
ATOM 2836 C C . ILE B 1 41 ? -2.201 -30.531 -7.082 1 95.12 41 ILE B C 1
ATOM 2838 O O . ILE B 1 41 ? -1.368 -30.969 -7.879 1 95.12 41 ILE B O 1
ATOM 2842 N N . LYS B 1 42 ? -3.357 -31.125 -6.891 1 93.44 42 LYS B N 1
ATOM 2843 C CA . LYS B 1 42 ? -3.709 -32.375 -7.523 1 93.44 42 LYS B CA 1
ATOM 2844 C C . LYS B 1 42 ? -3.779 -32.25 -9.039 1 93.44 42 LYS B C 1
ATOM 2846 O O . LYS B 1 42 ? -3.555 -33.219 -9.773 1 93.44 42 LYS B O 1
ATOM 2851 N N . ALA B 1 43 ? -4.031 -31.047 -9.477 1 94.62 43 ALA B N 1
ATOM 2852 C CA . ALA B 1 43 ? -4.145 -30.797 -10.914 1 94.62 43 ALA B CA 1
ATOM 2853 C C . ALA B 1 43 ? -2.771 -30.75 -11.57 1 94.62 43 ALA B C 1
ATOM 2855 O O . ALA B 1 43 ? -2.666 -30.688 -12.805 1 94.62 43 ALA B O 1
ATOM 2856 N N . GLY B 1 44 ? -1.679 -30.703 -10.75 1 93.25 44 GLY B N 1
ATOM 2857 C CA . GLY B 1 44 ? -0.333 -30.797 -11.297 1 93.25 44 GLY B CA 1
ATOM 2858 C C . GLY B 1 44 ? 0.302 -29.453 -11.555 1 93.25 44 GLY B C 1
ATOM 2859 O O . GLY B 1 44 ? 1.114 -29.312 -12.477 1 93.25 44 GLY B O 1
ATOM 2860 N N . VAL B 1 45 ? -0.072 -28.438 -10.82 1 92.69 45 VAL B N 1
ATOM 2861 C CA . VAL B 1 45 ? 0.577 -27.141 -10.977 1 92.69 45 VAL B CA 1
ATOM 2862 C C . VAL B 1 45 ? 2.047 -27.234 -10.57 1 92.69 45 VAL B C 1
ATOM 2864 O O . VAL B 1 45 ? 2.42 -28.109 -9.781 1 92.69 45 VAL B O 1
ATOM 2867 N N . ALA B 1 46 ? 2.877 -26.391 -11.172 1 90 46 ALA B N 1
ATOM 2868 C CA . ALA B 1 46 ? 4.324 -26.453 -10.984 1 90 46 ALA B CA 1
ATOM 2869 C C . ALA B 1 46 ? 4.738 -25.797 -9.672 1 90 46 ALA B C 1
ATOM 2871 O O . ALA B 1 46 ? 5.816 -26.078 -9.141 1 90 46 ALA B O 1
ATOM 2872 N N . GLY B 1 47 ? 3.936 -24.953 -9.156 1 92.38 47 GLY B N 1
ATOM 2873 C CA . GLY B 1 47 ? 4.16 -24.219 -7.926 1 92.38 47 GLY B CA 1
ATOM 2874 C C . GLY B 1 47 ? 2.977 -23.359 -7.516 1 92.38 47 GLY B C 1
ATOM 2875 O O . GLY B 1 47 ? 1.961 -23.312 -8.211 1 92.38 47 GLY B O 1
ATOM 2876 N N . ILE B 1 48 ? 3.123 -22.781 -6.355 1 94.81 48 ILE B N 1
ATOM 2877 C CA . ILE B 1 48 ? 2.055 -21.938 -5.832 1 94.81 48 ILE B CA 1
ATOM 2878 C C . ILE B 1 48 ? 2.623 -20.578 -5.414 1 94.81 48 ILE B C 1
ATOM 2880 O O . ILE B 1 48 ? 3.682 -20.516 -4.785 1 94.81 48 ILE B O 1
ATOM 2884 N N . VAL B 1 49 ? 1.973 -19.562 -5.863 1 94.38 49 VAL B N 1
ATOM 2885 C CA . VAL B 1 49 ? 2.279 -18.203 -5.387 1 94.38 49 VAL B CA 1
ATOM 2886 C C . VAL B 1 49 ? 1.227 -17.766 -4.375 1 94.38 49 VAL B C 1
ATOM 2888 O O . VAL B 1 49 ? 0.027 -17.953 -4.598 1 94.38 49 VAL B O 1
ATOM 2891 N N . ILE B 1 50 ? 1.69 -17.266 -3.232 1 97.06 50 ILE B N 1
ATOM 2892 C CA . ILE B 1 50 ? 0.755 -16.812 -2.207 1 97.06 50 ILE B CA 1
ATOM 2893 C C . ILE B 1 50 ? 1.009 -15.344 -1.884 1 97.06 50 ILE B C 1
ATOM 2895 O O . ILE B 1 50 ? 2.145 -14.875 -1.974 1 97.06 50 ILE B O 1
ATOM 2899 N N . HIS B 1 51 ? -0.055 -14.57 -1.604 1 95.88 51 HIS B N 1
ATOM 2900 C CA . HIS B 1 51 ? -0.054 -13.172 -1.184 1 95.88 51 HIS B CA 1
ATOM 2901 C C . HIS B 1 51 ? 0.176 -12.242 -2.369 1 95.88 51 HIS B C 1
ATOM 2903 O O . HIS B 1 51 ? 0.811 -11.195 -2.227 1 95.88 51 HIS B O 1
ATOM 2909 N N . SER B 1 52 ? -0.273 -12.695 -3.553 1 88 52 SER B N 1
ATOM 2910 C CA . SER B 1 52 ? -0.38 -11.75 -4.66 1 88 52 SER B CA 1
ATOM 2911 C C . SER B 1 52 ? -1.599 -10.852 -4.5 1 88 52 SER B C 1
ATOM 2913 O O . SER B 1 52 ? -2.271 -10.883 -3.467 1 88 52 SER B O 1
ATOM 2915 N N . SER B 1 53 ? -1.812 -9.984 -5.477 1 84.25 53 SER B N 1
ATOM 2916 C CA . SER B 1 53 ? -2.947 -9.07 -5.402 1 84.25 53 SER B CA 1
ATOM 2917 C C . SER B 1 53 ? -4.262 -9.828 -5.281 1 84.25 53 SER B C 1
ATOM 2919 O O . SER B 1 53 ? -5.125 -9.469 -4.477 1 84.25 53 SER B O 1
ATOM 2921 N N . ILE B 1 54 ? -4.414 -10.938 -6.004 1 88.25 54 ILE B N 1
ATOM 2922 C CA . ILE B 1 54 ? -5.664 -11.695 -5.988 1 88.25 54 ILE B CA 1
ATOM 2923 C C . ILE B 1 54 ? -5.809 -12.422 -4.652 1 88.25 54 ILE B C 1
ATOM 2925 O O . ILE B 1 54 ? -6.914 -12.828 -4.281 1 88.25 54 ILE B O 1
ATOM 2929 N N . GLY B 1 55 ? -4.691 -12.609 -3.988 1 92.62 55 GLY B N 1
ATOM 2930 C CA . GLY B 1 55 ? -4.695 -13.188 -2.652 1 92.62 55 GLY B CA 1
ATOM 2931 C C . GLY B 1 55 ? -5 -12.172 -1.566 1 92.62 55 GLY B C 1
ATOM 2932 O O . GLY B 1 55 ? -4.887 -12.477 -0.377 1 92.62 55 GLY B O 1
ATOM 2933 N N . GLU B 1 56 ? -5.297 -10.93 -1.927 1 93.56 56 GLU B N 1
ATOM 2934 C CA . GLU B 1 56 ? -5.707 -9.859 -1.026 1 93.56 56 GLU B CA 1
ATOM 2935 C C . GLU B 1 56 ? -4.633 -9.57 0.016 1 93.56 56 GLU B C 1
ATOM 2937 O O . GLU B 1 56 ? -4.938 -9.367 1.191 1 93.56 56 GLU B O 1
ATOM 2942 N N . ALA B 1 57 ? -3.391 -9.578 -0.408 1 93.69 57 ALA B N 1
ATOM 2943 C CA . ALA B 1 57 ? -2.254 -9.406 0.493 1 93.69 57 ALA B CA 1
ATOM 2944 C C . ALA B 1 57 ? -2.363 -8.094 1.266 1 93.69 57 ALA B C 1
ATOM 2946 O O . ALA B 1 57 ? -2.012 -8.031 2.445 1 93.69 57 ALA B O 1
ATOM 2947 N N . GLU B 1 58 ? -2.895 -7.074 0.686 1 91.31 58 GLU B N 1
ATOM 2948 C CA . GLU B 1 58 ? -2.951 -5.742 1.284 1 91.31 58 GLU B CA 1
ATOM 2949 C C . GLU B 1 58 ? -3.99 -5.684 2.402 1 91.31 58 GLU B C 1
ATOM 2951 O O . GLU B 1 58 ? -4.02 -4.727 3.178 1 91.31 58 GLU B O 1
ATOM 2956 N N . HIS B 1 59 ? -4.844 -6.695 2.488 1 95.19 59 HIS B N 1
ATOM 2957 C CA . HIS B 1 59 ? -5.855 -6.754 3.535 1 95.19 59 HIS B CA 1
ATOM 2958 C C . HIS B 1 59 ? -5.363 -7.555 4.738 1 95.19 59 HIS B C 1
ATOM 2960 O O . HIS B 1 59 ? -6.016 -7.574 5.785 1 95.19 59 HIS B O 1
ATOM 2966 N N . LEU B 1 60 ? -4.191 -8.117 4.59 1 96.44 60 LEU B N 1
ATOM 2967 C CA . LEU B 1 60 ? -3.746 -9.078 5.594 1 96.44 60 LEU B CA 1
ATOM 2968 C C . LEU B 1 60 ? -2.725 -8.453 6.535 1 96.44 60 LEU B C 1
ATOM 2970 O O . LEU B 1 60 ? -1.883 -7.656 6.109 1 96.44 60 LEU B O 1
ATOM 2974 N N . THR B 1 61 ? -2.828 -8.875 7.832 1 94.62 61 THR B N 1
ATOM 2975 C CA . THR B 1 61 ? -1.747 -8.578 8.766 1 94.62 61 THR B CA 1
ATOM 2976 C C . THR B 1 61 ? -0.571 -9.523 8.547 1 94.62 61 THR B C 1
ATOM 2978 O O . THR B 1 61 ? -0.71 -10.555 7.879 1 94.62 61 THR B O 1
ATOM 2981 N N . ARG B 1 62 ? 0.535 -9.141 9.078 1 95.19 62 ARG B N 1
ATOM 2982 C CA . ARG B 1 62 ? 1.703 -10.016 8.992 1 95.19 62 ARG B CA 1
ATOM 2983 C C . ARG B 1 62 ? 1.409 -11.383 9.586 1 95.19 62 ARG B C 1
ATOM 2985 O O . ARG B 1 62 ? 1.809 -12.406 9.031 1 95.19 62 ARG B O 1
ATOM 2992 N N . GLU B 1 63 ? 0.739 -11.398 10.68 1 96.69 63 GLU B N 1
ATOM 2993 C CA . GLU B 1 63 ? 0.397 -12.648 11.344 1 96.69 63 GLU B CA 1
ATOM 2994 C C . GLU B 1 63 ? -0.504 -13.516 10.461 1 96.69 63 GLU B C 1
ATOM 2996 O O . GLU B 1 63 ? -0.32 -14.727 10.375 1 96.69 63 GLU B O 1
ATOM 3001 N N . GLU B 1 64 ? -1.438 -12.875 9.867 1 97.75 64 GLU B N 1
ATOM 3002 C CA . GLU B 1 64 ? -2.336 -13.602 8.969 1 97.75 64 GLU B CA 1
ATOM 3003 C C . GLU B 1 64 ? -1.577 -14.172 7.773 1 97.75 64 GLU B C 1
ATOM 3005 O O . GLU B 1 64 ? -1.825 -15.305 7.359 1 97.75 64 GLU B O 1
ATOM 3010 N N . ARG B 1 65 ? -0.669 -13.344 7.195 1 98.31 65 ARG B N 1
ATOM 3011 C CA . ARG B 1 65 ? 0.165 -13.82 6.094 1 98.31 65 ARG B CA 1
ATOM 3012 C C . ARG B 1 65 ? 0.94 -15.07 6.492 1 98.31 65 ARG B C 1
ATOM 3014 O O . ARG B 1 65 ? 0.953 -16.062 5.754 1 98.31 65 ARG B O 1
ATOM 3021 N N . ASN B 1 66 ? 1.539 -15 7.676 1 98.56 66 ASN B N 1
ATOM 3022 C CA . ASN B 1 66 ? 2.328 -16.125 8.148 1 98.56 66 ASN B CA 1
ATOM 3023 C C . ASN B 1 66 ? 1.472 -17.375 8.32 1 98.56 66 ASN B C 1
ATOM 3025 O O . ASN B 1 66 ? 1.891 -18.484 7.949 1 98.56 66 ASN B O 1
ATOM 3029 N N . THR B 1 67 ? 0.317 -17.188 8.852 1 98.62 67 THR B N 1
ATOM 3030 C CA . THR B 1 67 ? -0.61 -18.297 9.047 1 98.62 67 THR B CA 1
ATOM 3031 C C . THR B 1 67 ? -0.962 -18.953 7.707 1 98.62 67 THR B C 1
ATOM 3033 O O . THR B 1 67 ? -0.988 -20.172 7.594 1 98.62 67 THR B O 1
ATOM 3036 N N . MET B 1 68 ? -1.175 -18.188 6.742 1 98.62 68 MET B N 1
ATOM 3037 C CA . MET B 1 68 ? -1.554 -18.688 5.426 1 98.62 68 MET B CA 1
ATOM 3038 C C . MET B 1 68 ? -0.382 -19.391 4.758 1 98.62 68 MET B C 1
ATOM 3040 O O . MET B 1 68 ? -0.568 -20.422 4.098 1 98.62 68 MET B O 1
ATOM 3044 N N . ILE B 1 69 ? 0.822 -18.859 4.922 1 98.69 69 ILE B N 1
ATOM 3045 C CA . ILE B 1 69 ? 2.002 -19.5 4.352 1 98.69 69 ILE B CA 1
ATOM 3046 C C . ILE B 1 69 ? 2.207 -20.859 4.996 1 98.69 69 ILE B C 1
ATOM 3048 O O . ILE B 1 69 ? 2.469 -21.859 4.305 1 98.69 69 ILE B O 1
ATOM 3052 N N . ARG B 1 70 ? 2.041 -20.938 6.309 1 98.62 70 ARG B N 1
ATOM 3053 C CA . ARG B 1 70 ? 2.186 -22.219 7.008 1 98.62 70 ARG B CA 1
ATOM 3054 C C . ARG B 1 70 ? 1.153 -23.234 6.523 1 98.62 70 ARG B C 1
ATOM 3056 O O . ARG B 1 70 ? 1.48 -24.391 6.293 1 98.62 70 ARG B O 1
ATOM 3063 N N . CYS B 1 71 ? -0.023 -22.75 6.406 1 98.5 71 CYS B N 1
ATOM 3064 C CA . CYS B 1 71 ? -1.095 -23.609 5.91 1 98.5 71 CYS B CA 1
ATOM 3065 C C . CYS B 1 71 ? -0.757 -24.156 4.527 1 98.5 71 CYS B C 1
ATOM 3067 O O . CYS B 1 71 ? -0.933 -25.344 4.27 1 98.5 71 CYS B O 1
ATOM 3069 N N . ALA B 1 72 ? -0.288 -23.281 3.664 1 98.31 72 ALA B N 1
ATOM 3070 C CA . ALA B 1 72 ? 0.066 -23.688 2.309 1 98.31 72 ALA B CA 1
ATOM 3071 C C . ALA B 1 72 ? 1.223 -24.688 2.32 1 98.31 72 ALA B C 1
ATOM 3073 O O . ALA B 1 72 ? 1.175 -25.719 1.639 1 98.31 72 ALA B O 1
ATOM 3074 N N . ALA B 1 73 ? 2.232 -24.391 3.078 1 97.31 73 ALA B N 1
ATOM 3075 C CA . ALA B 1 73 ? 3.396 -25.266 3.18 1 97.31 73 ALA B CA 1
ATOM 3076 C C . ALA B 1 73 ? 3 -26.641 3.686 1 97.31 73 ALA B C 1
ATOM 3078 O O . ALA B 1 73 ? 3.418 -27.656 3.125 1 97.31 73 ALA B O 1
ATOM 3079 N N . ASP B 1 74 ? 2.197 -26.656 4.699 1 97.12 74 ASP B N 1
ATOM 3080 C CA . ASP B 1 74 ? 1.737 -27.906 5.273 1 97.12 74 ASP B CA 1
ATOM 3081 C C . ASP B 1 74 ? 0.914 -28.703 4.262 1 97.12 74 ASP B C 1
ATOM 3083 O O . ASP B 1 74 ? 1.055 -29.922 4.16 1 97.12 74 ASP B O 1
ATOM 3087 N N . THR B 1 75 ? 0.077 -28.016 3.57 1 97.19 75 THR B N 1
ATOM 3088 C CA . THR B 1 75 ? -0.771 -28.672 2.578 1 97.19 75 THR B CA 1
ATOM 3089 C C . THR B 1 75 ? 0.072 -29.266 1.459 1 97.19 75 THR B C 1
ATOM 3091 O O . THR B 1 75 ? -0.173 -30.406 1.031 1 97.19 75 THR B O 1
ATOM 3094 N N . ILE B 1 76 ? 1.059 -28.5 1.003 1 95.56 76 ILE B N 1
ATOM 3095 C CA . ILE B 1 76 ? 1.96 -28.984 -0.039 1 95.56 76 ILE B CA 1
ATOM 3096 C C . ILE B 1 76 ? 2.691 -30.234 0.448 1 95.56 76 ILE B C 1
ATOM 3098 O O . ILE B 1 76 ? 2.783 -31.234 -0.275 1 95.56 76 ILE B O 1
ATOM 3102 N N . HIS B 1 77 ? 3.16 -30.203 1.655 1 93.12 77 HIS B N 1
ATOM 3103 C CA . HIS B 1 77 ? 3.885 -31.328 2.23 1 93.12 77 HIS B CA 1
ATOM 3104 C C . HIS B 1 77 ? 2.994 -32.562 2.328 1 93.12 77 HIS B C 1
ATOM 3106 O O . HIS B 1 77 ? 3.432 -33.656 2.021 1 93.12 77 HIS B O 1
ATOM 3112 N N . ARG B 1 78 ? 1.843 -32.375 2.705 1 92.62 78 ARG B N 1
ATOM 3113 C CA . ARG B 1 78 ? 0.908 -33.5 2.893 1 92.62 78 ARG B CA 1
ATOM 3114 C C . ARG B 1 78 ? 0.537 -34.125 1.556 1 92.62 78 ARG B C 1
ATOM 3116 O O . ARG B 1 78 ? 0.491 -35.344 1.435 1 92.62 78 ARG B O 1
ATOM 3123 N N . GLU B 1 79 ? 0.302 -33.312 0.571 1 90.12 79 GLU B N 1
ATOM 3124 C CA . GLU B 1 79 ? -0.17 -33.781 -0.722 1 90.12 79 GLU B CA 1
ATOM 3125 C C . GLU B 1 79 ? 0.964 -34.438 -1.514 1 90.12 79 GLU B C 1
ATOM 3127 O O . GLU B 1 79 ? 0.73 -35.344 -2.314 1 90.12 79 GLU B O 1
ATOM 3132 N N . CYS B 1 80 ? 2.145 -33.969 -1.467 1 78.75 80 CYS B N 1
ATOM 3133 C CA . CYS B 1 80 ? 3.258 -34.5 -2.256 1 78.75 80 CYS B CA 1
ATOM 3134 C C . CYS B 1 80 ? 3.904 -35.688 -1.572 1 78.75 80 CYS B C 1
ATOM 3136 O O . CYS B 1 80 ? 4.523 -36.531 -2.232 1 78.75 80 CYS B O 1
ATOM 3138 N N . HIS B 1 81 ? 4.074 -35.844 -0.308 1 64.69 81 HIS B N 1
ATOM 3139 C CA . HIS B 1 81 ? 4.562 -37.062 0.331 1 64.69 81 HIS B CA 1
ATOM 3140 C C . HIS B 1 81 ? 3.742 -38.25 -0.099 1 64.69 81 HIS B C 1
ATOM 3142 O O . HIS B 1 81 ? 4.238 -39.375 -0.073 1 64.69 81 HIS B O 1
ATOM 3148 N N . THR B 1 82 ? 2.645 -38.094 -0.43 1 50 82 THR B N 1
ATOM 3149 C CA . THR B 1 82 ? 1.833 -39.219 -0.822 1 50 82 THR B CA 1
ATOM 3150 C C . THR B 1 82 ? 2.252 -39.75 -2.197 1 50 82 THR B C 1
ATOM 3152 O O . THR B 1 82 ? 2.002 -40.906 -2.533 1 50 82 THR B O 1
ATOM 3155 N N . ASP B 1 83 ? 2.873 -38.844 -3.029 1 48.06 83 ASP B N 1
ATOM 3156 C CA . ASP B 1 83 ? 3.395 -39.25 -4.324 1 48.06 83 ASP B CA 1
ATOM 3157 C C . ASP B 1 83 ? 4.895 -39 -4.422 1 48.06 83 ASP B C 1
ATOM 3159 O O . ASP B 1 83 ? 5.332 -37.875 -4.543 1 48.06 83 ASP B O 1
ATOM 3163 N N . PHE B 1 84 ? 5.793 -40.062 -3.934 1 42.81 84 PHE B N 1
ATOM 3164 C CA . PHE B 1 84 ? 7.25 -40.031 -3.832 1 42.81 84 PHE B CA 1
ATOM 3165 C C . PHE B 1 84 ? 7.867 -39.438 -5.098 1 42.81 84 PHE B C 1
ATOM 3167 O O . PHE B 1 84 ? 9.047 -39.094 -5.105 1 42.81 84 PHE B O 1
ATOM 3174 N N . SER B 1 85 ? 7.281 -39.594 -6.203 1 43.47 85 SER B N 1
ATOM 3175 C CA . SER B 1 85 ? 7.906 -39.25 -7.477 1 43.47 85 SER B CA 1
ATOM 3176 C C . SER B 1 85 ? 7.867 -37.75 -7.727 1 43.47 85 SER B C 1
ATOM 3178 O O . SER B 1 85 ? 8.5 -37.25 -8.664 1 43.47 85 SER B O 1
ATOM 3180 N N . SER B 1 86 ? 7.039 -37.031 -6.953 1 52.31 86 SER B N 1
ATOM 3181 C CA . SER B 1 86 ? 6.652 -35.719 -7.461 1 52.31 86 SER B CA 1
ATOM 3182 C C . SER B 1 86 ? 7.305 -34.594 -6.648 1 52.31 86 SER B C 1
ATOM 3184 O O . SER B 1 86 ? 7.434 -34.688 -5.43 1 52.31 86 SER B O 1
ATOM 3186 N N . HIS B 1 87 ? 8.211 -33.875 -7.207 1 61.44 87 HIS B N 1
ATOM 3187 C CA . HIS B 1 87 ? 8.781 -32.656 -6.629 1 61.44 87 HIS B CA 1
ATOM 3188 C C . HIS B 1 87 ? 7.699 -31.781 -6 1 61.44 87 HIS B C 1
ATOM 3190 O O . HIS B 1 87 ? 6.598 -31.672 -6.543 1 61.44 87 HIS B O 1
ATOM 3196 N N . ASN B 1 88 ? 7.816 -31.531 -4.723 1 80.69 88 ASN B N 1
ATOM 3197 C CA . ASN B 1 88 ? 6.938 -30.578 -4.051 1 80.69 88 ASN B CA 1
ATOM 3198 C C . ASN B 1 88 ? 6.906 -29.234 -4.766 1 80.69 88 ASN B C 1
ATOM 3200 O O . ASN B 1 88 ? 7.953 -28.625 -4.996 1 80.69 88 ASN B O 1
ATOM 3204 N N . PRO B 1 89 ? 5.68 -28.938 -5.258 1 89 89 PRO B N 1
ATOM 3205 C CA . PRO B 1 89 ? 5.641 -27.594 -5.863 1 89 89 PRO B CA 1
ATOM 3206 C C . PRO B 1 89 ? 6.172 -26.516 -4.926 1 89 89 PRO B C 1
ATOM 3208 O O . PRO B 1 89 ? 5.785 -26.453 -3.756 1 89 89 PRO B O 1
ATOM 3211 N N . PRO B 1 90 ? 7.094 -25.812 -5.398 1 91.62 90 PRO B N 1
ATOM 3212 C CA . PRO B 1 90 ? 7.613 -24.734 -4.559 1 91.62 90 PRO B CA 1
ATOM 3213 C C . PRO B 1 90 ? 6.539 -23.703 -4.18 1 91.62 90 PRO B C 1
ATOM 3215 O O . PRO B 1 90 ? 5.656 -23.406 -4.984 1 91.62 90 PRO B O 1
ATOM 3218 N N . LEU B 1 91 ? 6.652 -23.281 -2.939 1 95.25 91 LEU B N 1
ATOM 3219 C CA . LEU B 1 91 ? 5.809 -22.203 -2.441 1 95.25 91 LEU B CA 1
ATOM 3220 C C . LEU B 1 91 ? 6.535 -20.875 -2.52 1 95.25 91 LEU B C 1
ATOM 3222 O O . LEU B 1 91 ? 7.594 -20.703 -1.909 1 95.25 91 LEU B O 1
ATOM 3226 N N . ILE B 1 92 ? 6 -19.984 -3.33 1 94.31 92 ILE B N 1
ATOM 3227 C CA . ILE B 1 92 ? 6.535 -18.625 -3.484 1 94.31 92 ILE B CA 1
ATOM 3228 C C . ILE B 1 92 ? 5.645 -17.641 -2.744 1 94.31 92 ILE B C 1
ATOM 3230 O O . ILE B 1 92 ? 4.441 -17.562 -2.998 1 94.31 92 ILE B O 1
ATOM 3234 N N . ALA B 1 93 ? 6.219 -16.906 -1.826 1 96.94 93 ALA B N 1
ATOM 3235 C CA . ALA B 1 93 ? 5.441 -15.914 -1.086 1 96.94 93 ALA B CA 1
ATOM 3236 C C . ALA B 1 93 ? 5.797 -14.5 -1.528 1 96.94 93 ALA B C 1
ATOM 3238 O O . ALA B 1 93 ? 6.973 -14.148 -1.625 1 96.94 93 ALA B O 1
ATOM 3239 N N . ALA B 1 94 ? 4.762 -13.734 -1.829 1 95.5 94 ALA B N 1
ATOM 3240 C CA . ALA B 1 94 ? 5.016 -12.328 -2.123 1 95.5 94 ALA B CA 1
ATOM 3241 C C . ALA B 1 94 ? 5.402 -11.562 -0.86 1 95.5 94 ALA B C 1
ATOM 3243 O O . ALA B 1 94 ? 4.676 -11.586 0.134 1 95.5 94 ALA B O 1
ATOM 3244 N N . CYS B 1 95 ? 6.496 -10.891 -0.96 1 96.25 95 CYS B N 1
ATOM 3245 C CA . CYS B 1 95 ? 7.082 -10.234 0.204 1 96.25 95 CYS B CA 1
ATOM 3246 C C . CYS B 1 95 ? 7.379 -8.766 -0.089 1 96.25 95 CYS B C 1
ATOM 3248 O O . CYS B 1 95 ? 8.234 -8.156 0.562 1 96.25 95 CYS B O 1
ATOM 3250 N N . GLY B 1 96 ? 6.73 -8.258 -0.992 1 90.62 96 GLY B N 1
ATOM 3251 C CA . GLY B 1 96 ? 6.953 -6.855 -1.315 1 90.62 96 GLY B CA 1
ATOM 3252 C C . GLY B 1 96 ? 6.492 -5.91 -0.221 1 90.62 96 GLY B C 1
ATOM 3253 O O . GLY B 1 96 ? 5.477 -6.152 0.429 1 90.62 96 GLY B O 1
ATOM 3254 N N . ALA B 1 97 ? 7.25 -4.902 0.044 1 92 97 ALA B N 1
ATOM 3255 C CA . ALA B 1 97 ? 6.949 -3.805 0.96 1 92 97 ALA B CA 1
ATOM 3256 C C . ALA B 1 97 ? 7.504 -2.484 0.437 1 92 97 ALA B C 1
ATOM 3258 O O . ALA B 1 97 ? 8.172 -2.451 -0.599 1 92 97 ALA B O 1
ATOM 3259 N N . GLN B 1 98 ? 7.188 -1.452 1.181 1 91.88 98 GLN B N 1
ATOM 3260 C CA . GLN B 1 98 ? 7.578 -0.138 0.679 1 91.88 98 GLN B CA 1
ATOM 3261 C C . GLN B 1 98 ? 8.93 0.285 1.238 1 91.88 98 GLN B C 1
ATOM 3263 O O . GLN B 1 98 ? 9.547 1.23 0.74 1 91.88 98 GLN B O 1
ATOM 3268 N N . SER B 1 99 ? 9.398 -0.418 2.242 1 95.06 99 SER B N 1
ATOM 3269 C CA . SER B 1 99 ? 10.742 -0.188 2.762 1 95.06 99 SER B CA 1
ATOM 3270 C C . SER B 1 99 ? 11.609 -1.434 2.621 1 95.06 99 SER B C 1
ATOM 3272 O O . SER B 1 99 ? 11.094 -2.553 2.574 1 95.06 99 SER B O 1
ATOM 3274 N N . THR B 1 100 ? 12.922 -1.212 2.52 1 96.62 100 THR B N 1
ATOM 3275 C CA . THR B 1 100 ? 13.859 -2.328 2.465 1 96.62 100 THR B CA 1
ATOM 3276 C C . THR B 1 100 ? 13.742 -3.195 3.715 1 96.62 100 THR B C 1
ATOM 3278 O O . THR B 1 100 ? 13.672 -4.422 3.621 1 96.62 100 THR B O 1
ATOM 3281 N N . ARG B 1 101 ? 13.672 -2.533 4.82 1 96.88 101 ARG B N 1
ATOM 3282 C CA . ARG B 1 101 ? 13.523 -3.236 6.09 1 96.88 101 ARG B CA 1
ATOM 3283 C C . ARG B 1 101 ? 12.234 -4.055 6.113 1 96.88 101 ARG B C 1
ATOM 3285 O O . ARG B 1 101 ? 12.227 -5.195 6.586 1 96.88 101 ARG B O 1
ATOM 3292 N N . GLY B 1 102 ? 11.188 -3.459 5.652 1 96.5 102 GLY B N 1
ATOM 3293 C CA . GLY B 1 102 ? 9.914 -4.156 5.605 1 96.5 102 GLY B CA 1
ATOM 3294 C C . GLY B 1 102 ? 9.93 -5.367 4.691 1 96.5 102 GLY B C 1
ATOM 3295 O O . GLY B 1 102 ? 9.414 -6.43 5.051 1 96.5 102 GLY B O 1
ATOM 3296 N N . ALA B 1 103 ? 10.508 -5.223 3.523 1 97.06 103 ALA B N 1
ATOM 3297 C CA . ALA B 1 103 ? 10.609 -6.332 2.58 1 97.06 103 ALA B CA 1
ATOM 3298 C C . ALA B 1 103 ? 11.43 -7.477 3.166 1 97.06 103 ALA B C 1
ATOM 3300 O O . ALA B 1 103 ? 11.055 -8.648 3.039 1 97.06 103 ALA B O 1
ATOM 3301 N N . LEU B 1 104 ? 12.523 -7.086 3.777 1 97.81 104 LEU B N 1
ATOM 3302 C CA . LEU B 1 104 ? 13.391 -8.094 4.379 1 97.81 104 LEU B CA 1
ATOM 3303 C C . LEU B 1 104 ? 12.656 -8.844 5.488 1 97.81 104 LEU B C 1
ATOM 3305 O O . LEU B 1 104 ? 12.781 -10.07 5.598 1 97.81 104 LEU B O 1
ATOM 3309 N N . GLN B 1 105 ? 11.922 -8.141 6.266 1 97.94 105 GLN B N 1
ATOM 3310 C CA . GLN B 1 105 ? 11.164 -8.789 7.332 1 97.94 105 GLN B CA 1
ATOM 3311 C C . GLN B 1 105 ? 10.148 -9.781 6.766 1 97.94 105 GLN B C 1
ATOM 3313 O O . GLN B 1 105 ? 9.984 -10.875 7.297 1 97.94 105 GLN B O 1
ATOM 3318 N N . LEU B 1 106 ? 9.508 -9.398 5.746 1 98.12 106 LEU B N 1
ATOM 3319 C CA . LEU B 1 106 ? 8.531 -10.289 5.125 1 98.12 106 LEU B CA 1
ATOM 3320 C C . LEU B 1 106 ? 9.219 -11.523 4.547 1 98.12 106 LEU B C 1
ATOM 3322 O O . LEU B 1 106 ? 8.664 -12.625 4.598 1 98.12 106 LEU B O 1
ATOM 3326 N N . CYS B 1 107 ? 10.391 -11.352 3.971 1 97.88 107 CYS B N 1
ATOM 3327 C CA . CYS B 1 107 ? 11.148 -12.484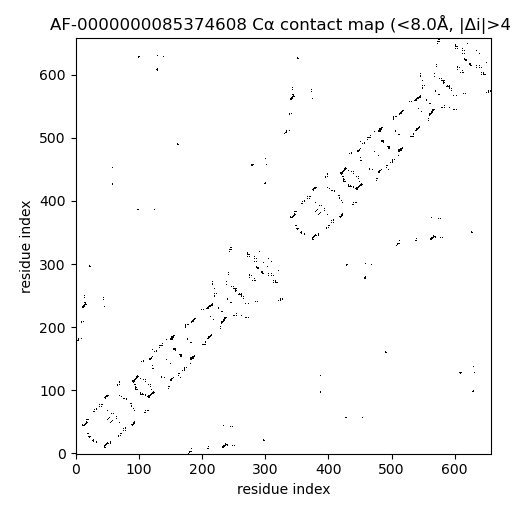 3.467 1 97.88 107 CYS B CA 1
ATOM 3328 C C . CYS B 1 107 ? 11.492 -13.453 4.59 1 97.88 107 CYS B C 1
ATOM 3330 O O . CYS B 1 107 ? 11.367 -14.672 4.43 1 97.88 107 CYS B O 1
ATOM 3332 N N . LYS B 1 108 ? 11.922 -12.914 5.73 1 98.44 108 LYS B N 1
ATOM 3333 C CA . LYS B 1 108 ? 12.25 -13.742 6.887 1 98.44 108 LYS B CA 1
ATOM 3334 C C . LYS B 1 108 ? 11.023 -14.484 7.402 1 98.44 108 LYS B C 1
ATOM 3336 O O . LYS B 1 108 ? 11.086 -15.68 7.688 1 98.44 108 LYS B O 1
ATOM 3341 N N . ASP B 1 109 ? 9.914 -13.758 7.484 1 98.44 109 ASP B N 1
ATOM 3342 C CA . ASP B 1 109 ? 8.656 -14.367 7.91 1 98.44 109 ASP B CA 1
ATOM 3343 C C . ASP B 1 109 ? 8.25 -15.5 6.973 1 98.44 109 ASP B C 1
ATOM 3345 O O . ASP B 1 109 ? 7.82 -16.562 7.43 1 98.44 109 ASP B O 1
ATOM 3349 N N . ALA B 1 110 ? 8.367 -15.219 5.719 1 98.38 110 ALA B N 1
ATOM 3350 C CA . ALA B 1 110 ? 7.984 -16.203 4.711 1 98.38 110 ALA B CA 1
ATOM 3351 C C . ALA B 1 110 ? 8.828 -17.469 4.832 1 98.38 110 ALA B C 1
ATOM 3353 O O . ALA B 1 110 ? 8.305 -18.578 4.812 1 98.38 110 ALA B O 1
ATOM 3354 N N . ALA B 1 111 ? 10.109 -17.281 4.984 1 97.94 111 ALA B N 1
ATOM 3355 C CA . ALA B 1 111 ? 11.016 -18.406 5.137 1 97.94 111 ALA B CA 1
ATOM 3356 C C . ALA B 1 111 ? 10.664 -19.234 6.371 1 97.94 111 ALA B C 1
ATOM 3358 O O . ALA B 1 111 ? 10.562 -20.469 6.297 1 97.94 111 ALA B O 1
ATOM 3359 N N . GLU B 1 112 ? 10.438 -18.562 7.449 1 98.31 112 GLU B N 1
ATOM 3360 C CA . GLU B 1 112 ? 10.125 -19.219 8.711 1 98.31 112 GLU B CA 1
ATOM 3361 C C . GLU B 1 112 ? 8.789 -19.953 8.633 1 98.31 112 GLU B C 1
ATOM 3363 O O . GLU B 1 112 ? 8.586 -20.953 9.328 1 98.31 112 GLU B O 1
ATOM 3368 N N . SER B 1 113 ? 7.945 -19.484 7.777 1 98.44 113 SER B N 1
ATOM 3369 C CA . SER B 1 113 ? 6.602 -20.047 7.68 1 98.44 113 SER B CA 1
ATOM 3370 C C . SER B 1 113 ? 6.539 -21.156 6.637 1 98.44 113 SER B C 1
ATOM 3372 O O . SER B 1 113 ? 5.508 -21.812 6.48 1 98.44 113 SER B O 1
ATOM 3374 N N . GLY B 1 114 ? 7.582 -21.328 5.809 1 97.12 114 GLY B N 1
ATOM 3375 C CA . GLY B 1 114 ? 7.641 -22.5 4.965 1 97.12 114 GLY B CA 1
ATOM 3376 C C . GLY B 1 114 ? 7.738 -22.172 3.486 1 97.12 114 GLY B C 1
ATOM 3377 O O . GLY B 1 114 ? 7.727 -23.078 2.645 1 97.12 114 GLY B O 1
ATOM 3378 N N . ALA B 1 115 ? 7.879 -20.875 3.129 1 96.5 115 ALA B N 1
ATOM 3379 C CA . ALA B 1 115 ? 8.062 -20.531 1.723 1 96.5 115 ALA B CA 1
ATOM 3380 C C . ALA B 1 115 ? 9.484 -20.844 1.262 1 96.5 115 ALA B C 1
ATOM 3382 O O . ALA B 1 115 ? 10.43 -20.75 2.045 1 96.5 115 ALA B O 1
ATOM 3383 N N . TYR B 1 116 ? 9.562 -21.125 0 1 92.81 116 TYR B N 1
ATOM 3384 C CA . TYR B 1 116 ? 10.852 -21.469 -0.587 1 92.81 116 TYR B CA 1
ATOM 3385 C C . TYR B 1 116 ? 11.453 -20.266 -1.324 1 92.81 116 TYR B C 1
ATOM 3387 O O . TYR B 1 116 ? 12.672 -20.188 -1.483 1 92.81 116 TYR B O 1
ATOM 3395 N N . HIS B 1 117 ? 10.641 -19.469 -1.816 1 93.06 117 HIS B N 1
ATOM 3396 C CA . HIS B 1 117 ? 11.039 -18.266 -2.525 1 93.06 117 HIS B CA 1
ATOM 3397 C C . HIS B 1 117 ? 10.219 -17.062 -2.074 1 93.06 117 HIS B C 1
ATOM 3399 O O . HIS B 1 117 ? 9.094 -17.219 -1.597 1 93.06 117 HIS B O 1
ATOM 3405 N N . ALA B 1 118 ? 10.875 -15.906 -2.189 1 94.88 118 ALA B N 1
ATOM 3406 C CA . ALA B 1 118 ? 10.195 -14.648 -1.917 1 94.88 118 ALA B CA 1
ATOM 3407 C C . ALA B 1 118 ? 10.047 -13.812 -3.189 1 94.88 118 ALA B C 1
ATOM 3409 O O . ALA B 1 118 ? 11.039 -13.523 -3.863 1 94.88 118 ALA B O 1
ATOM 3410 N N . LEU B 1 119 ? 8.828 -13.57 -3.521 1 92.88 119 LEU B N 1
ATOM 3411 C CA . LEU B 1 119 ? 8.547 -12.672 -4.633 1 92.88 119 LEU B CA 1
ATOM 3412 C C . LEU B 1 119 ? 8.531 -11.219 -4.168 1 92.88 119 LEU B C 1
ATOM 3414 O O . LEU B 1 119 ? 7.773 -10.859 -3.264 1 92.88 119 LEU B O 1
ATOM 3418 N N . VAL B 1 120 ? 9.367 -10.398 -4.758 1 92.12 120 VAL B N 1
ATOM 3419 C CA . VAL B 1 120 ? 9.484 -9.023 -4.285 1 92.12 120 VAL B CA 1
ATOM 3420 C C . VAL B 1 120 ? 9.25 -8.055 -5.445 1 92.12 120 VAL B C 1
ATOM 3422 O O . VAL B 1 120 ? 9.906 -8.148 -6.484 1 92.12 120 VAL B O 1
ATOM 3425 N N . LEU B 1 121 ? 8.305 -7.137 -5.262 1 88.31 121 LEU B N 1
ATOM 3426 C CA . LEU B 1 121 ? 8.062 -6.016 -6.164 1 88.31 121 LEU B CA 1
ATOM 3427 C C . LEU B 1 121 ? 8.867 -4.793 -5.738 1 88.31 121 LEU B C 1
ATOM 3429 O O . LEU B 1 121 ? 9.141 -4.605 -4.551 1 88.31 121 LEU B O 1
ATOM 3433 N N . PRO B 1 122 ? 9.242 -4.008 -6.734 1 87.31 122 PRO B N 1
ATOM 3434 C CA . PRO B 1 122 ? 9.844 -2.74 -6.324 1 87.31 122 PRO B CA 1
ATOM 3435 C C . PRO B 1 122 ? 8.891 -1.864 -5.52 1 87.31 122 PRO B C 1
ATOM 3437 O O . PRO B 1 122 ? 7.695 -1.812 -5.824 1 87.31 122 PRO B O 1
ATOM 3440 N N . PRO B 1 123 ? 9.484 -1.226 -4.461 1 88.12 123 PRO B N 1
ATOM 3441 C CA . PRO B 1 123 ? 8.633 -0.224 -3.807 1 88.12 123 PRO B CA 1
ATOM 3442 C C . PRO B 1 123 ? 8.172 0.874 -4.762 1 88.12 123 PRO B C 1
ATOM 3444 O O . PRO B 1 123 ? 8.938 1.295 -5.637 1 88.12 123 PRO B O 1
ATOM 3447 N N . SER B 1 124 ? 6.867 1.285 -4.586 1 79.69 124 SER B N 1
ATOM 3448 C CA . SER B 1 124 ? 6.34 2.182 -5.609 1 79.69 124 SER B CA 1
ATOM 3449 C C . SER B 1 124 ? 5.531 3.316 -4.984 1 79.69 124 SER B C 1
ATOM 3451 O O . SER B 1 124 ? 5.16 4.27 -5.672 1 79.69 124 SER B O 1
ATOM 3453 N N . TYR B 1 125 ? 5.27 3.309 -3.789 1 76.75 125 TYR B N 1
ATOM 3454 C CA . TYR B 1 125 ? 4.41 4.316 -3.18 1 76.75 125 TYR B CA 1
ATOM 3455 C C . TYR B 1 125 ? 5.035 5.703 -3.291 1 76.75 125 TYR B C 1
ATOM 3457 O O . TYR B 1 125 ? 4.336 6.688 -3.543 1 76.75 125 TYR B O 1
ATOM 3465 N N . TYR B 1 126 ? 6.324 5.77 -3.07 1 77.56 126 TYR B N 1
ATOM 3466 C CA . TYR B 1 126 ? 7.055 7.031 -3.133 1 77.56 126 TYR B CA 1
ATOM 3467 C C . TYR B 1 126 ? 7.879 7.121 -4.41 1 77.56 126 TYR B C 1
ATOM 3469 O O . TYR B 1 126 ? 9.062 7.457 -4.367 1 77.56 126 TYR B O 1
ATOM 3477 N N . ALA B 1 127 ? 7.285 6.863 -5.52 1 71.25 127 ALA B N 1
ATOM 3478 C CA . ALA B 1 127 ? 7.949 6.676 -6.805 1 71.25 127 ALA B CA 1
ATOM 3479 C C . ALA B 1 127 ? 8.781 7.902 -7.176 1 71.25 127 ALA B C 1
ATOM 3481 O O . ALA B 1 127 ? 9.875 7.777 -7.723 1 71.25 127 ALA B O 1
ATOM 3482 N N . SER B 1 128 ? 8.312 9.109 -6.809 1 70.38 128 SER B N 1
ATOM 3483 C CA . SER B 1 128 ? 9.008 10.336 -7.172 1 70.38 128 SER B CA 1
ATOM 3484 C C . SER B 1 128 ? 10.367 10.43 -6.488 1 70.38 128 SER B C 1
ATOM 3486 O O . SER B 1 128 ? 11.281 11.094 -6.988 1 70.38 128 SER B O 1
ATOM 3488 N N . SER B 1 129 ? 10.469 9.688 -5.434 1 74.38 129 SER B N 1
ATOM 3489 C CA . SER B 1 129 ? 11.727 9.719 -4.688 1 74.38 129 SER B CA 1
ATOM 3490 C C . SER B 1 129 ? 12.625 8.547 -5.066 1 74.38 129 SER B C 1
ATOM 3492 O O . SER B 1 129 ? 13.742 8.43 -4.566 1 74.38 129 SER B O 1
ATOM 3494 N N . LEU B 1 130 ? 12.109 7.727 -5.969 1 75.44 130 LEU B N 1
ATOM 3495 C CA . LEU B 1 130 ? 12.82 6.52 -6.367 1 75.44 130 LEU B CA 1
ATOM 3496 C C . LEU B 1 130 ? 13.102 6.527 -7.867 1 75.44 130 LEU B C 1
ATOM 3498 O O . LEU B 1 130 ? 13.07 5.477 -8.516 1 75.44 130 LEU B O 1
ATOM 3502 N N . ASP B 1 131 ? 13.406 7.652 -8.375 1 72.94 131 ASP B N 1
ATOM 3503 C CA . ASP B 1 131 ? 13.508 7.836 -9.82 1 72.94 131 ASP B CA 1
ATOM 3504 C C . ASP B 1 131 ? 14.875 7.395 -10.336 1 72.94 131 ASP B C 1
ATOM 3506 O O . ASP B 1 131 ? 15.117 7.387 -11.547 1 72.94 131 ASP B O 1
ATOM 3510 N N . ASP B 1 132 ? 15.656 6.961 -9.5 1 81.31 132 ASP B N 1
ATOM 3511 C CA . ASP B 1 132 ? 16.984 6.48 -9.836 1 81.31 132 ASP B CA 1
ATOM 3512 C C . ASP B 1 132 ? 17.062 4.957 -9.773 1 81.31 132 ASP B C 1
ATOM 3514 O O . ASP B 1 132 ? 16.859 4.363 -8.711 1 81.31 132 ASP B O 1
ATOM 3518 N N . ASP B 1 133 ? 17.516 4.363 -10.938 1 86.06 133 ASP B N 1
ATOM 3519 C CA . ASP B 1 133 ? 17.609 2.908 -11.008 1 86.06 133 ASP B CA 1
ATOM 3520 C C . ASP B 1 133 ? 18.547 2.355 -9.953 1 86.06 133 ASP B C 1
ATOM 3522 O O . ASP B 1 133 ? 18.344 1.26 -9.43 1 86.06 133 ASP B O 1
ATOM 3526 N N . ASP B 1 134 ? 19.5 3.162 -9.664 1 91.25 134 ASP B N 1
ATOM 3527 C CA . ASP B 1 134 ? 20.5 2.684 -8.711 1 91.25 134 ASP B CA 1
ATOM 3528 C C . ASP B 1 134 ? 19.891 2.482 -7.328 1 91.25 134 ASP B C 1
ATOM 3530 O O . ASP B 1 134 ? 20.297 1.59 -6.586 1 91.25 134 ASP B O 1
ATOM 3534 N N . ILE B 1 135 ? 18.938 3.268 -7.008 1 91.06 135 ILE B N 1
ATOM 3535 C CA . ILE B 1 135 ? 18.281 3.166 -5.711 1 91.06 135 ILE B CA 1
ATOM 3536 C C . ILE B 1 135 ? 17.484 1.865 -5.637 1 91.06 135 ILE B C 1
ATOM 3538 O O . ILE B 1 135 ? 17.562 1.138 -4.645 1 91.06 135 ILE B O 1
ATOM 3542 N N . ILE B 1 136 ? 16.828 1.588 -6.699 1 90.81 136 ILE B N 1
ATOM 3543 C CA . ILE B 1 136 ? 15.992 0.392 -6.754 1 90.81 136 ILE B CA 1
ATOM 3544 C C . ILE B 1 136 ? 16.875 -0.852 -6.789 1 90.81 136 ILE B C 1
ATOM 3546 O O . ILE B 1 136 ? 16.578 -1.854 -6.137 1 90.81 136 ILE B O 1
ATOM 3550 N N . ILE B 1 137 ? 17.969 -0.798 -7.566 1 92.5 137 ILE B N 1
ATOM 3551 C CA . ILE B 1 137 ? 18.906 -1.91 -7.641 1 92.5 137 ILE B CA 1
ATOM 3552 C C . ILE B 1 137 ? 19.484 -2.193 -6.258 1 92.5 137 ILE B C 1
ATOM 3554 O O . ILE B 1 137 ? 19.531 -3.346 -5.82 1 92.5 137 ILE B O 1
ATOM 3558 N N . GLN B 1 138 ? 19.844 -1.131 -5.582 1 94.75 138 GLN B N 1
ATOM 3559 C CA . GLN B 1 138 ? 20.406 -1.297 -4.25 1 94.75 138 GLN B CA 1
ATOM 3560 C C . GLN B 1 138 ? 19.391 -1.888 -3.283 1 94.75 138 GLN B C 1
ATOM 3562 O O . GLN B 1 138 ? 19.734 -2.691 -2.416 1 94.75 138 GLN B O 1
ATOM 3567 N N . HIS B 1 139 ? 18.156 -1.475 -3.414 1 94.88 139 HIS B N 1
ATOM 3568 C CA . HIS B 1 139 ? 17.094 -2.066 -2.625 1 94.88 139 HIS B CA 1
ATOM 3569 C C . HIS B 1 139 ? 17.047 -3.582 -2.791 1 94.88 139 HIS B C 1
ATOM 3571 O O . HIS B 1 139 ? 17.062 -4.32 -1.804 1 94.88 139 HIS B O 1
ATOM 3577 N N . PHE B 1 140 ? 17.125 -4.062 -3.992 1 94.38 140 PHE B N 1
ATOM 3578 C CA . PHE B 1 140 ? 17.062 -5.492 -4.266 1 94.38 140 PHE B CA 1
ATOM 3579 C C . PHE B 1 140 ? 18.312 -6.195 -3.764 1 94.38 140 PHE B C 1
ATOM 3581 O O . PHE B 1 140 ? 18.234 -7.312 -3.248 1 94.38 140 PHE B O 1
ATOM 3588 N N . TYR B 1 141 ? 19.422 -5.547 -3.895 1 96.06 141 TYR B N 1
ATOM 3589 C CA . TYR B 1 141 ? 20.656 -6.125 -3.373 1 96.06 141 TYR B CA 1
ATOM 3590 C C . TYR B 1 141 ? 20.578 -6.273 -1.858 1 96.06 141 TYR B C 1
ATOM 3592 O O . TYR B 1 141 ? 20.922 -7.328 -1.317 1 96.06 141 TYR B O 1
ATOM 3600 N N . ASP B 1 142 ? 20.109 -5.219 -1.185 1 96.94 142 ASP B N 1
ATOM 3601 C CA . ASP B 1 142 ? 20.016 -5.246 0.272 1 96.94 142 ASP B CA 1
ATOM 3602 C C . ASP B 1 142 ? 19.109 -6.383 0.741 1 96.94 142 ASP B C 1
ATOM 3604 O O . ASP B 1 142 ? 19.422 -7.078 1.707 1 96.94 142 ASP B O 1
ATOM 3608 N N . VAL B 1 143 ? 18.016 -6.59 0.072 1 97.38 143 VAL B N 1
ATOM 3609 C CA . VAL B 1 143 ? 17.078 -7.641 0.443 1 97.38 143 VAL B CA 1
ATOM 3610 C C . VAL B 1 143 ? 17.656 -9.008 0.109 1 97.38 143 VAL B C 1
ATOM 3612 O O . VAL B 1 143 ? 17.641 -9.922 0.938 1 97.38 143 VAL B O 1
ATOM 3615 N N . ALA B 1 144 ? 18.234 -9.141 -1.106 1 95.31 144 ALA B N 1
ATOM 3616 C CA . ALA B 1 144 ? 18.781 -10.422 -1.564 1 95.31 144 ALA B CA 1
ATOM 3617 C C . ALA B 1 144 ? 19.938 -10.875 -0.686 1 95.31 144 ALA B C 1
ATOM 3619 O O . ALA B 1 144 ? 20.094 -12.07 -0.422 1 95.31 144 ALA B O 1
ATOM 3620 N N . ASP B 1 145 ? 20.719 -9.914 -0.231 1 96.75 145 ASP B N 1
ATOM 3621 C CA . ASP B 1 145 ? 21.891 -10.219 0.59 1 96.75 145 ASP B CA 1
ATOM 3622 C C . ASP B 1 145 ? 21.484 -10.867 1.908 1 96.75 145 ASP B C 1
ATOM 3624 O O . ASP B 1 145 ? 22.203 -11.711 2.443 1 96.75 145 ASP B O 1
ATOM 3628 N N . LYS B 1 146 ? 20.344 -10.492 2.377 1 97.44 146 LYS B N 1
ATOM 3629 C CA . LYS B 1 146 ? 20.016 -10.867 3.746 1 97.44 146 LYS B CA 1
ATOM 3630 C C . LYS B 1 146 ? 18.828 -11.836 3.775 1 97.44 146 LYS B C 1
ATOM 3632 O O . LYS B 1 146 ? 18.562 -12.461 4.805 1 97.44 146 LYS B O 1
ATOM 3637 N N . SER B 1 147 ? 18.141 -11.969 2.684 1 96.56 147 SER B N 1
ATOM 3638 C CA . SER B 1 147 ? 17.016 -12.883 2.646 1 96.56 147 SER B CA 1
ATOM 3639 C C . SER B 1 147 ? 17.453 -14.328 2.836 1 96.56 147 SER B C 1
ATOM 3641 O O . SER B 1 147 ? 18.406 -14.781 2.197 1 96.56 147 SER B O 1
ATOM 3643 N N . PRO B 1 148 ? 16.797 -15.094 3.674 1 96.62 148 PRO B N 1
ATOM 3644 C CA . PRO B 1 148 ? 17.141 -16.516 3.865 1 96.62 148 PRO B CA 1
ATOM 3645 C C . PRO B 1 148 ? 16.703 -17.391 2.689 1 96.62 148 PRO B C 1
ATOM 3647 O O . PRO B 1 148 ? 17.125 -18.547 2.594 1 96.62 148 PRO B O 1
ATOM 3650 N N . ILE B 1 149 ? 15.836 -16.891 1.862 1 93.88 149 ILE B N 1
ATOM 3651 C CA . ILE B 1 149 ? 15.383 -17.625 0.69 1 93.88 149 ILE B CA 1
ATOM 3652 C C . ILE B 1 149 ? 15.586 -16.781 -0.565 1 93.88 149 ILE B C 1
ATOM 3654 O O . ILE B 1 149 ? 15.617 -15.547 -0.496 1 93.88 149 ILE B O 1
ATOM 3658 N N . PRO B 1 150 ? 15.68 -17.391 -1.73 1 91.75 150 PRO B N 1
ATOM 3659 C CA . PRO B 1 150 ? 15.945 -16.656 -2.969 1 91.75 150 PRO B CA 1
ATOM 3660 C C . PRO B 1 150 ? 14.797 -15.734 -3.367 1 91.75 150 PRO B C 1
ATOM 3662 O O . PRO B 1 150 ? 13.633 -16.031 -3.072 1 91.75 150 PRO B O 1
ATOM 3665 N N . LEU B 1 151 ? 15.188 -14.703 -4.121 1 91.5 151 LEU B N 1
ATOM 3666 C CA . LEU B 1 151 ? 14.219 -13.703 -4.543 1 91.5 151 LEU B CA 1
ATOM 3667 C C . LEU B 1 151 ? 13.75 -13.961 -5.973 1 91.5 151 LEU B C 1
ATOM 3669 O O . LEU B 1 151 ? 14.562 -14.297 -6.84 1 91.5 151 LEU B O 1
ATOM 3673 N N . VAL B 1 152 ? 12.477 -13.852 -6.094 1 86.88 152 VAL B N 1
ATOM 3674 C CA . VAL B 1 152 ? 11.852 -13.703 -7.406 1 86.88 152 VAL B CA 1
ATOM 3675 C C . VAL B 1 152 ? 11.438 -12.25 -7.617 1 86.88 152 VAL B C 1
ATOM 3677 O O . VAL B 1 152 ? 10.711 -11.68 -6.809 1 86.88 152 VAL B O 1
ATOM 3680 N N . ILE B 1 153 ? 11.914 -11.664 -8.711 1 84.06 153 ILE B N 1
ATOM 3681 C CA . ILE B 1 153 ? 11.578 -10.266 -8.969 1 84.06 153 ILE B CA 1
ATOM 3682 C C . ILE B 1 153 ? 10.32 -10.188 -9.828 1 84.06 153 ILE B C 1
ATOM 3684 O O . ILE B 1 153 ? 10.227 -10.852 -10.867 1 84.06 153 ILE B O 1
ATOM 3688 N N . GLN B 1 154 ? 9.422 -9.461 -9.297 1 79.56 154 GLN B N 1
ATOM 3689 C CA . GLN B 1 154 ? 8.219 -9.195 -10.07 1 79.56 154 GLN B CA 1
ATOM 3690 C C . GLN B 1 154 ? 8.195 -7.754 -10.57 1 79.56 154 GLN B C 1
ATOM 3692 O O . GLN B 1 154 ? 8.312 -6.816 -9.773 1 79.56 154 GLN B O 1
ATOM 3697 N N . ASN B 1 155 ? 8.125 -7.648 -11.883 1 71.25 155 ASN B N 1
ATOM 3698 C CA . ASN B 1 155 ? 8.016 -6.324 -12.492 1 71.25 155 ASN B CA 1
ATOM 3699 C C . ASN B 1 155 ? 6.559 -5.961 -12.766 1 71.25 155 ASN B C 1
ATOM 3701 O O . ASN B 1 155 ? 5.887 -6.621 -13.562 1 71.25 155 ASN B O 1
ATOM 3705 N N . PRO B 1 156 ? 5.98 -5.031 -11.961 1 60.94 156 PRO B N 1
ATOM 3706 C CA . PRO B 1 156 ? 4.578 -4.695 -12.219 1 60.94 156 PRO B CA 1
ATOM 3707 C C . PRO B 1 156 ? 4.383 -3.996 -13.562 1 60.94 156 PRO B C 1
ATOM 3709 O O . PRO B 1 156 ? 5.324 -3.412 -14.102 1 60.94 156 PRO B O 1
ATOM 3712 N N . PRO B 1 157 ? 3.064 -4.387 -14.234 1 52.25 157 PRO B N 1
ATOM 3713 C CA . PRO B 1 157 ? 2.828 -3.656 -15.477 1 52.25 157 PRO B CA 1
ATOM 3714 C C . PRO B 1 157 ? 2.943 -2.143 -15.305 1 52.25 157 PRO B C 1
ATOM 3716 O O . PRO B 1 157 ? 2.773 -1.629 -14.203 1 52.25 157 PRO B O 1
ATOM 3719 N N . MET B 1 158 ? 3.521 -1.521 -16.375 1 43.62 158 MET B N 1
ATOM 3720 C CA . MET B 1 158 ? 3.559 -0.063 -16.422 1 43.62 158 MET B CA 1
ATOM 3721 C C . MET B 1 158 ? 2.229 0.53 -15.969 1 43.62 158 MET B C 1
ATOM 3723 O O . MET B 1 158 ? 2.117 1.742 -15.773 1 43.62 158 MET B O 1
ATOM 3727 N N . VAL B 1 159 ? 1.181 -0.224 -16.172 1 36.91 159 VAL B N 1
ATOM 3728 C CA . VAL B 1 159 ? -0.048 0.558 -16.078 1 36.91 159 VAL B CA 1
ATOM 3729 C C . VAL B 1 159 ? -0.141 1.218 -14.703 1 36.91 159 VAL B C 1
ATOM 3731 O O . VAL B 1 159 ? -0.957 2.119 -14.492 1 36.91 159 VAL B O 1
ATOM 3734 N N . ALA B 1 160 ? -0.205 0.264 -13.914 1 34.03 160 ALA B N 1
ATOM 3735 C CA . ALA B 1 160 ? -1.028 0.587 -12.75 1 34.03 160 ALA B CA 1
ATOM 3736 C C . ALA B 1 160 ? -0.68 1.965 -12.195 1 34.03 160 ALA B C 1
ATOM 3738 O O . ALA B 1 160 ? -1.565 2.791 -11.969 1 34.03 160 ALA B O 1
ATOM 3739 N N . ALA B 1 161 ? -0.018 2.01 -11.031 1 32.84 161 ALA B N 1
ATOM 3740 C CA . ALA B 1 161 ? -0.132 3.199 -10.188 1 32.84 161 ALA B CA 1
ATOM 3741 C C . ALA B 1 161 ? 0.59 4.387 -10.82 1 32.84 161 ALA B C 1
ATOM 3743 O O . ALA B 1 161 ? 1.685 4.234 -11.367 1 32.84 161 ALA B O 1
ATOM 3744 N N . GLY B 1 162 ? -0.135 5.398 -11.453 1 32.97 162 GLY B N 1
ATOM 3745 C CA . GLY B 1 162 ? 0.345 6.734 -11.773 1 32.97 162 GLY B CA 1
ATOM 3746 C C . GLY B 1 162 ? 1.854 6.859 -11.695 1 32.97 162 GLY B C 1
ATOM 3747 O O . GLY B 1 162 ? 2.396 7.965 -11.766 1 32.97 162 GLY B O 1
ATOM 3748 N N . LEU B 1 163 ? 2.377 6.012 -11.016 1 36.62 163 LEU B N 1
ATOM 3749 C CA . LEU B 1 163 ? 3.805 6.262 -10.852 1 36.62 163 LEU B CA 1
ATOM 3750 C C . LEU B 1 163 ? 4.543 6.086 -12.18 1 36.62 163 LEU B C 1
ATOM 3752 O O . LEU B 1 163 ? 4.102 5.32 -13.039 1 36.62 163 LEU B O 1
ATOM 3756 N N . LYS B 1 164 ? 5.379 6.816 -12.539 1 41.84 164 LYS B N 1
ATOM 3757 C CA . LYS B 1 164 ? 6.43 6.492 -13.508 1 41.84 164 LYS B CA 1
ATOM 3758 C C . LYS B 1 164 ? 6.59 4.984 -13.656 1 41.84 164 LYS B C 1
ATOM 3760 O O . LYS B 1 164 ? 6.266 4.227 -12.734 1 41.84 164 LYS B O 1
ATOM 3765 N N . PRO B 1 165 ? 6.871 4.547 -14.961 1 43.59 165 PRO B N 1
ATOM 3766 C CA . PRO B 1 165 ? 7.148 3.152 -15.305 1 43.59 165 PRO B CA 1
ATOM 3767 C C . PRO B 1 165 ? 7.887 2.408 -14.195 1 43.59 165 PRO B C 1
ATOM 3769 O O . PRO B 1 165 ? 9.062 2.688 -13.938 1 43.59 165 PRO B O 1
ATOM 3772 N N . THR B 1 166 ? 7.262 2.326 -12.961 1 53.41 166 THR B N 1
ATOM 3773 C CA . THR B 1 166 ? 7.98 1.6 -11.922 1 53.41 166 THR B CA 1
ATOM 3774 C C . THR B 1 166 ? 8.484 0.259 -12.445 1 53.41 166 THR B C 1
ATOM 3776 O O . THR B 1 166 ? 9.016 -0.554 -11.688 1 53.41 166 THR B O 1
ATOM 3779 N N . ALA B 1 167 ? 8.258 0.217 -13.641 1 66.06 167 ALA B N 1
ATOM 3780 C CA . ALA B 1 167 ? 8.836 -1.002 -14.203 1 66.06 167 ALA B CA 1
ATOM 3781 C C . ALA B 1 167 ? 10.359 -0.913 -14.25 1 66.06 167 ALA B C 1
ATOM 3783 O O . ALA B 1 167 ? 10.914 0.152 -14.531 1 66.06 167 ALA B O 1
ATOM 3784 N N . LEU B 1 168 ? 10.852 -1.859 -13.734 1 77.56 168 LEU B N 1
ATOM 3785 C CA . LEU B 1 168 ? 12.305 -1.945 -13.797 1 77.56 168 LEU B CA 1
ATOM 3786 C C . LEU B 1 168 ? 12.789 -1.855 -15.242 1 77.56 168 LEU B C 1
ATOM 3788 O O . LEU B 1 168 ? 12.195 -2.449 -16.141 1 77.56 168 LEU B O 1
ATOM 3792 N N . THR B 1 169 ? 13.75 -1.05 -15.453 1 77.31 169 THR B N 1
ATOM 3793 C CA . THR B 1 169 ? 14.391 -1.02 -16.766 1 77.31 169 THR B CA 1
ATOM 3794 C C . THR B 1 169 ? 15.102 -2.338 -17.047 1 77.31 169 THR B C 1
ATOM 3796 O O . THR B 1 169 ? 15.414 -3.092 -16.125 1 77.31 169 THR B O 1
ATOM 3799 N N . SER B 1 170 ? 15.32 -2.592 -18.344 1 75.44 170 SER B N 1
ATOM 3800 C CA . SER B 1 170 ? 16.062 -3.785 -18.734 1 75.44 170 SER B CA 1
ATOM 3801 C C . SER B 1 170 ? 17.438 -3.812 -18.078 1 75.44 170 SER B C 1
ATOM 3803 O O . SER B 1 170 ? 17.922 -4.871 -17.672 1 75.44 170 SER B O 1
ATOM 3805 N N . ASP B 1 171 ? 18.047 -2.658 -18.016 1 80.31 171 ASP B N 1
ATOM 3806 C CA . ASP B 1 171 ? 19.375 -2.564 -17.422 1 80.31 171 ASP B CA 1
ATOM 3807 C C . ASP B 1 171 ? 19.312 -2.877 -15.922 1 80.31 171 ASP B C 1
ATOM 3809 O O . ASP B 1 171 ? 20.156 -3.611 -15.406 1 80.31 171 ASP B O 1
ATOM 3813 N N . ALA B 1 172 ? 18.328 -2.369 -15.227 1 83.88 172 ALA B N 1
ATOM 3814 C CA . ALA B 1 172 ? 18.156 -2.65 -13.805 1 83.88 172 ALA B CA 1
ATOM 3815 C C . ALA B 1 172 ? 17.922 -4.141 -13.562 1 83.88 172 ALA B C 1
ATOM 3817 O O . ALA B 1 172 ? 18.516 -4.73 -12.664 1 83.88 172 ALA B O 1
ATOM 3818 N N . LEU B 1 173 ? 17.109 -4.633 -14.391 1 80.38 173 LEU B N 1
ATOM 3819 C CA . LEU B 1 173 ? 16.797 -6.051 -14.258 1 80.38 173 LEU B CA 1
ATOM 3820 C C . LEU B 1 173 ? 18.047 -6.91 -14.461 1 80.38 173 LEU B C 1
ATOM 3822 O O . LEU B 1 173 ? 18.266 -7.875 -13.734 1 80.38 173 LEU B O 1
ATOM 3826 N N . ARG B 1 174 ? 18.781 -6.594 -15.445 1 80 174 ARG B N 1
ATOM 3827 C CA . ARG B 1 174 ? 20.016 -7.332 -15.727 1 80 174 ARG B CA 1
ATOM 3828 C C . ARG B 1 174 ? 20.984 -7.27 -14.547 1 80 174 ARG B C 1
ATOM 3830 O O . ARG B 1 174 ? 21.625 -8.266 -14.211 1 80 174 ARG B O 1
ATOM 3837 N N . ARG B 1 175 ? 21.078 -6.184 -14 1 85.94 175 ARG B N 1
ATOM 3838 C CA . ARG B 1 175 ? 21.984 -6.008 -12.875 1 85.94 175 ARG B CA 1
ATOM 3839 C C . ARG B 1 175 ? 21.5 -6.777 -11.648 1 85.94 175 ARG B C 1
ATOM 3841 O O . ARG B 1 175 ? 22.266 -7.484 -11.008 1 85.94 175 ARG B O 1
ATOM 3848 N N . ILE B 1 176 ? 20.25 -6.688 -11.398 1 87.69 176 ILE B N 1
ATOM 3849 C CA . ILE B 1 176 ? 19.672 -7.367 -10.242 1 87.69 176 ILE B CA 1
ATOM 3850 C C . ILE B 1 176 ? 19.797 -8.883 -10.422 1 87.69 176 ILE B C 1
ATOM 3852 O O . ILE B 1 176 ? 20.094 -9.602 -9.469 1 87.69 176 ILE B O 1
ATOM 3856 N N . ALA B 1 177 ? 19.609 -9.32 -11.609 1 80.31 177 ALA B N 1
ATOM 3857 C CA . ALA B 1 177 ? 19.609 -10.75 -11.922 1 80.31 177 ALA B CA 1
ATOM 3858 C C . ALA B 1 177 ? 20.969 -11.375 -11.688 1 80.31 177 ALA B C 1
ATOM 3860 O O . ALA B 1 177 ? 21.094 -12.594 -11.547 1 80.31 177 ALA B O 1
ATOM 3861 N N . LYS B 1 178 ? 21.984 -10.562 -11.68 1 82.38 178 LYS B N 1
ATOM 3862 C CA . LYS B 1 178 ? 23.344 -11.07 -11.484 1 82.38 178 LYS B CA 1
ATOM 3863 C C . LYS B 1 178 ? 23.578 -11.469 -10.023 1 82.38 178 LYS B C 1
ATOM 3865 O O . LYS B 1 178 ? 24.531 -12.188 -9.719 1 82.38 178 LYS B O 1
ATOM 3870 N N . HIS B 1 179 ? 22.766 -10.984 -9.172 1 88 179 HIS B N 1
ATOM 3871 C CA . HIS B 1 179 ? 22.922 -11.336 -7.766 1 88 179 HIS B CA 1
ATOM 3872 C C . HIS B 1 179 ? 22.672 -12.828 -7.539 1 88 179 HIS B C 1
ATOM 3874 O O . HIS B 1 179 ? 21.672 -13.367 -8.016 1 88 179 HIS B O 1
ATOM 3880 N N . PRO B 1 180 ? 23.422 -13.531 -6.848 1 84.38 180 PRO B N 1
ATOM 3881 C CA . PRO B 1 180 ? 23.312 -14.984 -6.715 1 84.38 180 PRO B CA 1
ATOM 3882 C C . PRO B 1 180 ? 22.016 -15.406 -6.031 1 84.38 180 PRO B C 1
ATOM 3884 O O . PRO B 1 180 ? 21.531 -16.531 -6.242 1 84.38 180 PRO B O 1
ATOM 3887 N N . ASN B 1 181 ? 21.422 -14.531 -5.266 1 88.94 181 ASN B N 1
ATOM 3888 C CA . ASN B 1 181 ? 20.219 -14.883 -4.535 1 88.94 181 ASN B CA 1
ATOM 3889 C C . ASN B 1 181 ? 18.953 -14.438 -5.285 1 88.94 181 ASN B C 1
ATOM 3891 O O . ASN B 1 181 ? 17.875 -14.406 -4.715 1 88.94 181 ASN B O 1
ATOM 3895 N N . VAL B 1 182 ? 19.156 -14.047 -6.508 1 85.12 182 VAL B N 1
ATOM 3896 C CA . VAL B 1 182 ? 18.031 -13.664 -7.348 1 85.12 182 VAL B CA 1
ATOM 3897 C C . VAL B 1 182 ? 17.828 -14.695 -8.453 1 85.12 182 VAL B C 1
ATOM 3899 O O . VAL B 1 182 ? 18.781 -15.031 -9.172 1 85.12 182 VAL B O 1
ATOM 3902 N N . VAL B 1 183 ? 16.703 -15.25 -8.578 1 71.19 183 VAL B N 1
ATOM 3903 C CA . VAL B 1 183 ? 16.516 -16.344 -9.516 1 71.19 183 VAL B CA 1
ATOM 3904 C C . VAL B 1 183 ? 15.555 -15.914 -10.625 1 71.19 183 VAL B C 1
ATOM 3906 O O . VAL B 1 183 ? 15.562 -16.484 -11.719 1 71.19 183 VAL B O 1
ATOM 3909 N N . VAL B 1 184 ? 14.461 -14.922 -10.32 1 62.59 184 VAL B N 1
ATOM 3910 C CA . VAL B 1 184 ? 13.32 -14.914 -11.227 1 62.59 184 VAL B CA 1
ATOM 3911 C C . VAL B 1 184 ? 12.859 -13.484 -11.477 1 62.59 184 VAL B C 1
ATOM 3913 O O . VAL B 1 184 ? 12.977 -12.625 -10.594 1 62.59 184 VAL B O 1
ATOM 3916 N N . VAL B 1 185 ? 12.469 -13.367 -12.875 1 58.5 185 VAL B N 1
ATOM 3917 C CA . VAL B 1 185 ? 11.703 -12.156 -13.164 1 58.5 185 VAL B CA 1
ATOM 3918 C C . VAL B 1 185 ? 10.312 -12.531 -13.664 1 58.5 185 VAL B C 1
ATOM 3920 O O . VAL B 1 185 ? 10.164 -13.445 -14.484 1 58.5 185 VAL B O 1
ATOM 3923 N N . THR B 1 186 ? 9.328 -12.305 -12.914 1 60.22 186 THR B N 1
ATOM 3924 C CA . THR B 1 186 ? 7.969 -12.438 -13.43 1 60.22 186 THR B CA 1
ATOM 3925 C C . THR B 1 186 ? 7.523 -11.156 -14.117 1 60.22 186 THR B C 1
ATOM 3927 O O . THR B 1 186 ? 7.684 -10.062 -13.578 1 60.22 186 THR B O 1
ATOM 3930 N N . LEU B 1 187 ? 7.168 -11.383 -15.375 1 54.5 187 LEU B N 1
ATOM 3931 C CA . LEU B 1 187 ? 6.727 -10.242 -16.172 1 54.5 187 LEU B CA 1
ATOM 3932 C C . LEU B 1 187 ? 5.203 -10.156 -16.203 1 54.5 187 LEU B C 1
ATOM 3934 O O . LEU B 1 187 ? 4.531 -11.148 -16.516 1 54.5 187 LEU B O 1
ATOM 3938 N N . GLU B 1 188 ? 4.652 -9.195 -15.469 1 50.72 188 GLU B N 1
ATOM 3939 C CA . GLU B 1 188 ? 3.197 -9.078 -15.438 1 50.72 188 GLU B CA 1
ATOM 3940 C C . GLU B 1 188 ? 2.674 -8.328 -16.656 1 50.72 188 GLU B C 1
ATOM 3942 O O . GLU B 1 188 ? 1.467 -8.117 -16.797 1 50.72 188 GLU B O 1
ATOM 3947 N N . ASP B 1 189 ? 3.434 -7.906 -17.625 1 51.28 189 ASP B N 1
ATOM 3948 C CA . ASP B 1 189 ? 2.768 -6.91 -18.453 1 51.28 189 ASP B CA 1
ATOM 3949 C C . ASP B 1 189 ? 2.322 -7.516 -19.781 1 51.28 189 ASP B C 1
ATOM 3951 O O . ASP B 1 189 ? 2.941 -8.461 -20.281 1 51.28 189 ASP B O 1
ATOM 3955 N N . ASP B 1 190 ? 1.016 -7.316 -20 1 48.84 190 ASP B N 1
ATOM 3956 C CA . ASP B 1 190 ? 0.456 -7.523 -21.328 1 48.84 190 ASP B CA 1
ATOM 3957 C C . ASP B 1 190 ? 1.271 -6.785 -22.391 1 48.84 190 ASP B C 1
ATOM 3959 O O . ASP B 1 190 ? 0.896 -6.758 -23.562 1 48.84 190 ASP B O 1
ATOM 3963 N N . ASN B 1 191 ? 2.283 -6.254 -21.844 1 52.25 191 ASN B N 1
ATOM 3964 C CA . ASN B 1 191 ? 3.07 -5.527 -22.828 1 52.25 191 ASN B CA 1
ATOM 3965 C C . ASN B 1 191 ? 4.086 -6.438 -23.516 1 52.25 191 ASN B C 1
ATOM 3967 O O . ASN B 1 191 ? 5.215 -6.578 -23.047 1 52.25 191 ASN B O 1
ATOM 3971 N N . LEU B 1 192 ? 3.625 -7 -24.562 1 54.81 192 LEU B N 1
ATOM 3972 C CA . LEU B 1 192 ? 4.402 -7.977 -25.312 1 54.81 192 LEU B CA 1
ATOM 3973 C C . LEU B 1 192 ? 5.789 -7.434 -25.641 1 54.81 192 LEU B C 1
ATOM 3975 O O . LEU B 1 192 ? 6.789 -8.133 -25.484 1 54.81 192 LEU B O 1
ATOM 3979 N N . PRO B 1 193 ? 5.805 -6.152 -26.078 1 56.78 193 PRO B N 1
ATOM 3980 C CA . PRO B 1 193 ? 7.141 -5.637 -26.375 1 56.78 193 PRO B CA 1
ATOM 3981 C C . PRO B 1 193 ? 8.07 -5.633 -25.172 1 56.78 193 PRO B C 1
ATOM 3983 O O . PRO B 1 193 ? 9.25 -5.957 -25.297 1 56.78 193 PRO B O 1
ATOM 3986 N N . TYR B 1 194 ? 7.426 -5.332 -24.141 1 59.69 194 TYR B N 1
ATOM 3987 C CA . TYR B 1 194 ? 8.242 -5.289 -22.938 1 59.69 194 TYR B CA 1
ATOM 3988 C C . TYR B 1 194 ? 8.656 -6.695 -22.516 1 59.69 194 TYR B C 1
ATOM 3990 O O . TYR B 1 194 ? 9.805 -6.918 -22.125 1 59.69 194 TYR B O 1
ATOM 3998 N N . THR B 1 195 ? 7.734 -7.555 -22.656 1 59.09 195 THR B N 1
ATOM 3999 C CA . THR B 1 195 ? 8.023 -8.945 -22.328 1 59.09 195 THR B CA 1
ATOM 4000 C C . THR B 1 195 ? 9.148 -9.484 -23.203 1 59.09 195 THR B C 1
ATOM 4002 O O . THR B 1 195 ? 10.023 -10.211 -22.719 1 59.09 195 THR B O 1
ATOM 4005 N N . CYS B 1 196 ? 9.102 -9.039 -24.391 1 59.47 196 CYS B N 1
ATOM 4006 C CA . CYS B 1 196 ? 10.133 -9.492 -25.328 1 59.47 196 CYS B CA 1
ATOM 4007 C C . CYS B 1 196 ? 11.492 -8.914 -24.953 1 59.47 196 CYS B C 1
ATOM 4009 O O . CYS B 1 196 ? 12.508 -9.594 -25.047 1 59.47 196 CYS B O 1
ATOM 4011 N N . THR B 1 197 ? 11.391 -7.715 -24.609 1 62.19 197 THR B N 1
ATOM 4012 C CA . THR B 1 197 ? 12.633 -7.047 -24.234 1 62.19 197 THR B CA 1
ATOM 4013 C C . THR B 1 197 ? 13.25 -7.703 -23 1 62.19 197 THR B C 1
ATOM 4015 O O . THR B 1 197 ? 14.461 -7.922 -22.953 1 62.19 197 THR B O 1
ATOM 4018 N N . ILE B 1 198 ? 12.406 -8.039 -22.156 1 61.06 198 ILE B N 1
ATOM 4019 C CA . ILE B 1 198 ? 12.891 -8.656 -20.922 1 61.06 198 ILE B CA 1
ATOM 4020 C C . ILE B 1 198 ? 13.367 -10.078 -21.203 1 61.06 198 ILE B C 1
ATOM 4022 O O . ILE B 1 198 ? 14.383 -10.516 -20.672 1 61.06 198 ILE B O 1
ATOM 4026 N N . ALA B 1 199 ? 12.633 -10.688 -22.094 1 59.81 199 ALA B N 1
ATOM 4027 C CA . ALA B 1 199 ? 13.031 -12.031 -22.484 1 59.81 199 ALA B CA 1
ATOM 4028 C C . ALA B 1 199 ? 14.414 -12.031 -23.141 1 59.81 199 ALA B C 1
ATOM 4030 O O . ALA B 1 199 ? 15.227 -12.922 -22.891 1 59.81 199 ALA B O 1
ATOM 4031 N N . ARG B 1 200 ? 14.633 -11.031 -23.875 1 61.84 200 ARG B N 1
ATOM 4032 C CA . ARG B 1 200 ? 15.938 -10.906 -24.516 1 61.84 200 ARG B CA 1
ATOM 4033 C C . ARG B 1 200 ? 17.031 -10.641 -23.484 1 61.84 200 ARG B C 1
ATOM 4035 O O . ARG B 1 200 ? 18.141 -11.172 -23.594 1 61.84 200 ARG B O 1
ATOM 4042 N N . ALA B 1 201 ? 16.625 -9.789 -22.594 1 61.22 201 ALA B N 1
ATOM 4043 C CA . ALA B 1 201 ? 17.578 -9.492 -21.531 1 61.22 201 ALA B CA 1
ATOM 4044 C C . ALA B 1 201 ? 17.922 -10.75 -20.734 1 61.22 201 ALA B C 1
ATOM 4046 O O . ALA B 1 201 ? 19.031 -10.898 -20.234 1 61.22 201 ALA B O 1
ATOM 4047 N N . ALA B 1 202 ? 16.938 -11.562 -20.719 1 57.91 202 ALA B N 1
ATOM 4048 C CA . ALA B 1 202 ? 17.109 -12.805 -19.984 1 57.91 202 ALA B CA 1
ATOM 4049 C C . ALA B 1 202 ? 18.125 -13.711 -20.672 1 57.91 202 ALA B C 1
ATOM 4051 O O . ALA B 1 202 ? 18.766 -14.547 -20.016 1 57.91 202 ALA B O 1
ATOM 4052 N N . TYR B 1 203 ? 18.25 -13.477 -21.953 1 58.69 203 TYR B N 1
ATOM 4053 C CA . TYR B 1 203 ? 19.234 -14.266 -22.688 1 58.69 203 TYR B CA 1
ATOM 4054 C C . TYR B 1 203 ? 20.641 -13.977 -22.172 1 58.69 203 TYR B C 1
ATOM 4056 O O . TYR B 1 203 ? 21.531 -14.844 -22.234 1 58.69 203 TYR B O 1
ATOM 4064 N N . ASP B 1 204 ? 20.656 -12.773 -21.719 1 61.66 204 ASP B N 1
ATOM 4065 C CA . ASP B 1 204 ? 21.969 -12.391 -21.219 1 61.66 204 ASP B CA 1
ATOM 4066 C C . ASP B 1 204 ? 22.141 -12.766 -19.75 1 61.66 204 ASP B C 1
ATOM 4068 O O . ASP B 1 204 ? 23.188 -12.523 -19.156 1 61.66 204 ASP B O 1
ATOM 4072 N N . LEU B 1 205 ? 21.062 -13.398 -19.328 1 60.88 205 LEU B N 1
ATOM 4073 C CA . LEU B 1 205 ? 21.078 -13.727 -17.922 1 60.88 205 LEU B CA 1
ATOM 4074 C C . LEU B 1 205 ? 21.719 -15.094 -17.688 1 60.88 205 LEU B C 1
ATOM 4076 O O . LEU B 1 205 ? 21.797 -15.914 -18.594 1 60.88 205 LEU B O 1
ATOM 4080 N N . PRO B 1 206 ? 22.312 -15.266 -16.469 1 59.75 206 PRO B N 1
ATOM 4081 C CA . PRO B 1 206 ? 22.891 -16.578 -16.141 1 59.75 206 PRO B CA 1
ATOM 4082 C C . PRO B 1 206 ? 21.891 -17.719 -16.344 1 59.75 206 PRO B C 1
ATOM 4084 O O . PRO B 1 206 ? 20.688 -17.5 -16.328 1 59.75 206 PRO B O 1
ATOM 4087 N N . LYS B 1 207 ? 22.422 -18.828 -16.719 1 59.22 207 LYS B N 1
ATOM 4088 C CA . LYS B 1 207 ? 21.609 -20.031 -16.844 1 59.22 207 LYS B CA 1
ATOM 4089 C C . LYS B 1 207 ? 20.797 -20.297 -15.562 1 59.22 207 LYS B C 1
ATOM 4091 O O . LYS B 1 207 ? 21.281 -20.047 -14.461 1 59.22 207 LYS B O 1
ATOM 4096 N N . GLY B 1 208 ? 19.516 -20.562 -15.703 1 59.53 208 GLY B N 1
ATOM 4097 C CA . GLY B 1 208 ? 18.703 -20.922 -14.547 1 59.53 208 GLY B CA 1
ATOM 4098 C C . GLY B 1 208 ? 17.688 -19.859 -14.18 1 59.53 208 GLY B C 1
ATOM 4099 O O . GLY B 1 208 ? 16.969 -20 -13.18 1 59.53 208 GLY B O 1
ATOM 4100 N N . PHE B 1 209 ? 17.594 -18.859 -14.945 1 63.28 209 PHE B N 1
ATOM 4101 C CA . PHE B 1 209 ? 16.609 -17.828 -14.609 1 63.28 209 PHE B CA 1
ATOM 4102 C C . PHE B 1 209 ? 15.211 -18.266 -15.039 1 63.28 209 PHE B C 1
ATOM 4104 O O . PHE B 1 209 ? 15.031 -18.828 -16.109 1 63.28 209 PHE B O 1
ATOM 4111 N N . PHE B 1 210 ? 14.375 -18.172 -14.086 1 67.75 210 PHE B N 1
ATOM 4112 C CA . PHE B 1 210 ? 12.961 -18.453 -14.305 1 67.75 210 PHE B CA 1
ATOM 4113 C C . PHE B 1 210 ? 12.234 -17.203 -14.789 1 67.75 210 PHE B C 1
ATOM 4115 O O . PHE B 1 210 ? 12.352 -16.141 -14.18 1 67.75 210 PHE B O 1
ATOM 4122 N N . VAL B 1 211 ? 11.695 -17.344 -15.984 1 67.5 211 VAL B N 1
ATOM 4123 C CA . VAL B 1 211 ? 10.867 -16.25 -16.484 1 67.5 211 VAL B CA 1
ATOM 4124 C C . VAL B 1 211 ? 9.406 -16.703 -16.547 1 67.5 211 VAL B C 1
ATOM 4126 O O . VAL B 1 211 ? 9.102 -17.766 -17.078 1 67.5 211 VAL B O 1
ATOM 4129 N N . ALA B 1 212 ? 8.625 -15.953 -15.82 1 70.44 212 ALA B N 1
ATOM 4130 C CA . ALA B 1 212 ? 7.207 -16.297 -15.812 1 70.44 212 ALA B CA 1
ATOM 4131 C C . ALA B 1 212 ? 6.367 -15.148 -16.375 1 70.44 212 ALA B C 1
ATOM 4133 O O . ALA B 1 212 ? 6.664 -13.977 -16.125 1 70.44 212 ALA B O 1
ATOM 4134 N N . SER B 1 213 ? 5.426 -15.547 -17.172 1 66.19 213 SER B N 1
ATOM 4135 C CA . SER B 1 213 ? 4.445 -14.578 -17.641 1 66.19 213 SER B CA 1
ATOM 4136 C C . SER B 1 213 ? 3.188 -14.602 -16.781 1 66.19 213 SER B C 1
ATOM 4138 O O . SER B 1 213 ? 2.887 -15.609 -16.141 1 66.19 213 SER B O 1
ATOM 4140 N N . SER B 1 214 ? 2.473 -13.383 -16.656 1 62.97 214 SER B N 1
ATOM 4141 C CA . SER B 1 214 ? 1.309 -13.305 -15.781 1 62.97 214 SER B CA 1
ATOM 4142 C C . SER B 1 214 ? 0.012 -13.312 -16.578 1 62.97 214 SER B C 1
ATOM 4144 O O . SER B 1 214 ? -1.05 -12.969 -16.062 1 62.97 214 SER B O 1
ATOM 4146 N N . SER B 1 215 ? -0.001 -13.805 -17.812 1 59.44 215 SER B N 1
ATOM 4147 C CA . SER B 1 215 ? -1.301 -13.758 -18.469 1 59.44 215 SER B CA 1
ATOM 4148 C C . SER B 1 215 ? -1.72 -15.133 -18.969 1 59.44 215 SER B C 1
ATOM 4150 O O . SER B 1 215 ? -0.905 -15.875 -19.531 1 59.44 215 SER B O 1
ATOM 4152 N N . ALA B 1 216 ? -3.02 -15.367 -18.516 1 57.38 216 ALA B N 1
ATOM 4153 C CA . ALA B 1 216 ? -3.604 -16.609 -19.016 1 57.38 216 ALA B CA 1
ATOM 4154 C C . ALA B 1 216 ? -3.648 -16.625 -20.547 1 57.38 216 ALA B C 1
ATOM 4156 O O . ALA B 1 216 ? -3.65 -17.688 -21.172 1 57.38 216 ALA B O 1
ATOM 4157 N N . ARG B 1 217 ? -3.643 -15.383 -21 1 58.56 217 ARG B N 1
ATOM 4158 C CA . ARG B 1 217 ? -3.824 -15.258 -22.438 1 58.56 217 ARG B CA 1
ATOM 4159 C C . ARG B 1 217 ? -2.547 -15.625 -23.188 1 58.56 217 ARG B C 1
ATOM 4161 O O . ARG B 1 217 ? -2.574 -15.852 -24.406 1 58.56 217 ARG B O 1
ATOM 4168 N N . TYR B 1 218 ? -1.64 -15.781 -22.359 1 60.06 218 TYR B N 1
ATOM 4169 C CA . TYR B 1 218 ? -0.395 -15.914 -23.109 1 60.06 218 TYR B CA 1
ATOM 4170 C C . TYR B 1 218 ? 0.345 -17.188 -22.719 1 60.06 218 TYR B C 1
ATOM 4172 O O . TYR B 1 218 ? 1.57 -17.266 -22.828 1 60.06 218 TYR B O 1
ATOM 4180 N N . ILE B 1 219 ? -0.394 -18.078 -22.297 1 60.81 219 ILE B N 1
ATOM 4181 C CA . ILE B 1 219 ? 0.26 -19.328 -21.922 1 60.81 219 ILE B CA 1
ATOM 4182 C C . ILE B 1 219 ? 0.996 -19.906 -23.125 1 60.81 219 ILE B C 1
ATOM 4184 O O . ILE B 1 219 ? 2.131 -20.375 -22.984 1 60.81 219 ILE B O 1
ATOM 4188 N N . LEU B 1 220 ? 0.319 -19.75 -24.234 1 61.06 220 LEU B N 1
ATOM 4189 C CA . LEU B 1 220 ? 0.905 -20.297 -25.453 1 61.06 220 LEU B CA 1
ATOM 4190 C C . LEU B 1 220 ? 2.043 -19.422 -25.953 1 61.06 220 LEU B C 1
ATOM 4192 O O . LEU B 1 220 ? 3.07 -19.922 -26.406 1 61.06 220 LEU B O 1
ATOM 4196 N N . GLN B 1 221 ? 1.788 -18.141 -25.844 1 57.19 221 GLN B N 1
ATOM 4197 C CA . GLN B 1 221 ? 2.748 -17.203 -26.406 1 57.19 221 GLN B CA 1
ATOM 4198 C C . GLN B 1 221 ? 4.07 -17.234 -25.641 1 57.19 221 GLN B C 1
ATOM 4200 O O . GLN B 1 221 ? 5.133 -17.016 -26.234 1 57.19 221 GLN B O 1
ATOM 4205 N N . HIS B 1 222 ? 3.924 -17.516 -24.484 1 56.88 222 HIS B N 1
ATOM 4206 C CA . HIS B 1 222 ? 5.137 -17.469 -23.672 1 56.88 222 HIS B CA 1
ATOM 4207 C C . HIS B 1 222 ? 6.023 -18.672 -23.938 1 56.88 222 HIS B C 1
ATOM 4209 O O . HIS B 1 222 ? 7.215 -18.656 -23.625 1 56.88 222 HIS B O 1
ATOM 4215 N N . GLN B 1 223 ? 5.43 -19.719 -24.453 1 52.88 223 GLN B N 1
ATOM 4216 C CA . GLN B 1 223 ? 6.238 -20.875 -24.797 1 52.88 223 GLN B CA 1
ATOM 4217 C C . GLN B 1 223 ? 7.332 -20.5 -25.797 1 52.88 22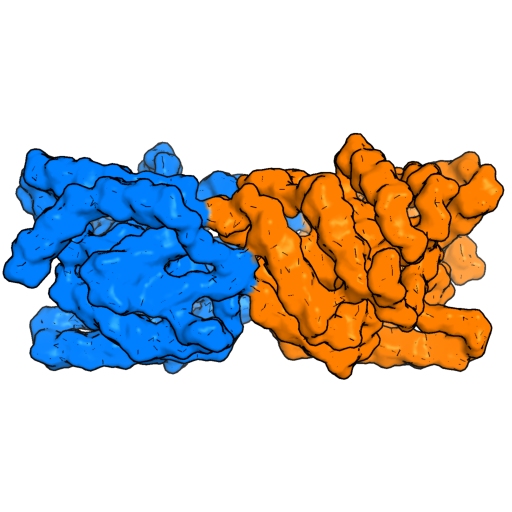3 GLN B C 1
ATOM 4219 O O . GLN B 1 223 ? 8.414 -21.094 -25.797 1 52.88 223 GLN B O 1
ATOM 4224 N N . VAL B 1 224 ? 6.949 -19.562 -26.5 1 46.72 224 VAL B N 1
ATOM 4225 C CA . VAL B 1 224 ? 7.934 -19.156 -27.5 1 46.72 224 VAL B CA 1
ATOM 4226 C C . VAL B 1 224 ? 9.172 -18.594 -26.812 1 46.72 224 VAL B C 1
ATOM 4228 O O . VAL B 1 224 ? 10.297 -18.812 -27.25 1 46.72 224 VAL B O 1
ATOM 4231 N N . PHE B 1 225 ? 8.875 -17.969 -25.734 1 50.38 225 PHE B N 1
ATOM 4232 C CA . PHE B 1 225 ? 10.016 -17.406 -25.016 1 50.38 225 PHE B CA 1
ATOM 4233 C C . PHE B 1 225 ? 10.797 -18.516 -24.312 1 50.38 225 PHE B C 1
ATOM 4235 O O . PHE B 1 225 ? 12.016 -18.406 -24.141 1 50.38 225 PHE B O 1
ATOM 4242 N N . GLU B 1 226 ? 10.07 -19.562 -23.953 1 51.97 226 GLU B N 1
ATOM 4243 C CA . GLU B 1 226 ? 10.664 -20.719 -23.281 1 51.97 226 GLU B CA 1
ATOM 4244 C C . GLU B 1 226 ? 11.742 -21.359 -24.141 1 51.97 226 GLU B C 1
ATOM 4246 O O . GLU B 1 226 ? 12.758 -21.828 -23.641 1 51.97 226 GLU B O 1
ATOM 4251 N N . ALA B 1 227 ? 11.352 -21.516 -25.344 1 47.12 227 ALA B N 1
ATOM 4252 C CA . ALA B 1 227 ? 12.258 -22.219 -26.25 1 47.12 227 ALA B CA 1
ATOM 4253 C C . ALA B 1 227 ? 13.617 -21.516 -26.312 1 47.12 227 ALA B C 1
ATOM 4255 O O . ALA B 1 227 ? 14.641 -22.156 -26.578 1 47.12 227 ALA B O 1
ATOM 4256 N N . LYS B 1 228 ? 13.508 -20.344 -26.109 1 47.19 228 LYS B N 1
ATOM 4257 C CA . LYS B 1 228 ? 14.781 -19.656 -26.297 1 47.19 228 LYS B CA 1
ATOM 4258 C C . LYS B 1 228 ? 15.57 -19.594 -24.984 1 47.19 228 LYS B C 1
ATOM 4260 O O . LYS B 1 228 ? 16.797 -19.594 -25 1 47.19 228 LYS B O 1
ATOM 4265 N N . ALA B 1 229 ? 14.836 -19.375 -23.891 1 48.34 229 ALA B N 1
ATOM 4266 C CA . ALA B 1 229 ? 15.594 -19.219 -22.656 1 48.34 229 ALA B CA 1
ATOM 4267 C C . ALA B 1 229 ? 15.891 -20.562 -22 1 48.34 229 ALA B C 1
ATOM 4269 O O . ALA B 1 229 ? 15.07 -21.484 -22.078 1 48.34 229 ALA B O 1
ATOM 4270 N N . ASP B 1 230 ? 16.938 -21.297 -22.297 1 47.22 230 ASP B N 1
ATOM 4271 C CA . ASP B 1 230 ? 17.328 -22.5 -21.578 1 47.22 230 ASP B CA 1
ATOM 4272 C C . ASP B 1 230 ? 16.656 -22.578 -20.219 1 47.22 230 ASP B C 1
ATOM 4274 O O . ASP B 1 230 ? 16.906 -23.516 -19.438 1 47.22 230 ASP B O 1
ATOM 4278 N N . GLY B 1 231 ? 15.969 -21.578 -19.766 1 50.31 231 GLY B N 1
ATOM 4279 C CA . GLY B 1 231 ? 15.367 -21.625 -18.453 1 50.31 231 GLY B CA 1
ATOM 4280 C C . GLY B 1 231 ? 13.891 -21.969 -18.469 1 50.31 231 GLY B C 1
ATOM 4281 O O . GLY B 1 231 ? 13.258 -21.922 -19.531 1 50.31 231 GLY B O 1
ATOM 4282 N N . SER B 1 232 ? 13.531 -22.812 -17.406 1 55.19 232 SER B N 1
ATOM 4283 C CA . SER B 1 232 ? 12.133 -23.219 -17.281 1 55.19 232 SER B CA 1
ATOM 4284 C C . SER B 1 232 ? 11.219 -22 -17.203 1 55.19 232 SER B C 1
ATOM 4286 O O . SER B 1 232 ? 11.586 -20.969 -16.625 1 55.19 232 SER B O 1
ATOM 4288 N N . ASN B 1 233 ? 10.258 -21.781 -18.094 1 66.5 233 ASN B N 1
ATOM 4289 C CA . ASN B 1 233 ? 9.305 -20.672 -18.141 1 66.5 233 ASN B CA 1
ATOM 4290 C C . ASN B 1 233 ? 7.988 -21.031 -17.469 1 66.5 233 ASN B C 1
ATOM 4292 O O . ASN B 1 233 ? 7.504 -22.156 -17.594 1 66.5 233 ASN B O 1
ATOM 4296 N N . GLY B 1 234 ? 7.695 -20.406 -16.453 1 75.44 234 GLY B N 1
ATOM 4297 C CA . GLY B 1 234 ? 6.406 -20.562 -15.805 1 75.44 234 GLY B CA 1
ATOM 4298 C C . GLY B 1 234 ? 5.434 -19.438 -16.125 1 75.44 234 GLY B C 1
ATOM 4299 O O . GLY B 1 234 ? 5.785 -18.5 -16.828 1 75.44 234 GLY B O 1
ATOM 4300 N N . SER B 1 235 ? 4.188 -19.781 -16 1 79.06 235 SER B N 1
ATOM 4301 C CA . SER B 1 235 ? 3.139 -18.781 -16.125 1 79.06 235 SER B CA 1
ATOM 4302 C C . SER B 1 235 ? 2.336 -18.656 -14.844 1 79.06 235 SER B C 1
ATOM 4304 O O . SER B 1 235 ? 1.845 -19.656 -14.305 1 79.06 235 SER B O 1
ATOM 4306 N N . THR B 1 236 ? 2.373 -17.453 -14.359 1 84.25 236 THR B N 1
ATOM 4307 C CA . THR B 1 236 ? 1.444 -17.188 -13.266 1 84.25 236 THR B CA 1
ATOM 4308 C C . THR B 1 236 ? 0.04 -16.922 -13.805 1 84.25 236 THR B C 1
ATOM 4310 O O . THR B 1 236 ? -0.19 -15.93 -14.492 1 84.25 236 THR B O 1
ATOM 4313 N N . VAL B 1 237 ? -0.855 -17.797 -13.492 1 85.25 237 VAL B N 1
ATOM 4314 C CA . VAL B 1 237 ? -2.191 -17.734 -14.078 1 85.25 237 VAL B CA 1
ATOM 4315 C C . VAL B 1 237 ? -3.24 -17.703 -12.969 1 85.25 237 VAL B C 1
ATOM 4317 O O . VAL B 1 237 ? -3.467 -18.703 -12.289 1 85.25 237 VAL B O 1
ATOM 4320 N N . GLU B 1 238 ? -3.914 -16.656 -12.867 1 88.44 238 GLU B N 1
ATOM 4321 C CA . GLU B 1 238 ? -4.938 -16.5 -11.836 1 88.44 238 GLU B CA 1
ATOM 4322 C C . GLU B 1 238 ? -6.094 -17.469 -12.062 1 88.44 238 GLU B C 1
ATOM 4324 O O . GLU B 1 238 ? -6.668 -17.984 -11.102 1 88.44 238 GLU B O 1
ATOM 4329 N N . LEU B 1 239 ? -6.422 -17.75 -13.312 1 90.69 239 LEU B N 1
ATOM 4330 C CA . LEU B 1 239 ? -7.57 -18.594 -13.641 1 90.69 239 LEU B CA 1
ATOM 4331 C C . LEU B 1 239 ? -7.32 -20.047 -13.258 1 90.69 239 LEU B C 1
ATOM 4333 O O . LEU B 1 239 ? -8.25 -20.844 -13.227 1 90.69 239 LEU B O 1
ATOM 4337 N N . ALA B 1 240 ? -6.094 -20.344 -12.992 1 92.5 240 ALA B N 1
ATOM 4338 C CA . ALA B 1 240 ? -5.777 -21.688 -12.539 1 92.5 240 ALA B CA 1
ATOM 4339 C C . ALA B 1 240 ? -6.359 -21.953 -11.156 1 92.5 240 ALA B C 1
ATOM 4341 O O . ALA B 1 240 ? -6.414 -23.109 -10.711 1 92.5 240 ALA B O 1
ATOM 4342 N N . ASN B 1 241 ? -6.805 -20.938 -10.461 1 94.5 241 ASN B N 1
ATOM 4343 C CA . ASN B 1 241 ? -7.562 -21.141 -9.234 1 94.5 241 ASN B CA 1
ATOM 4344 C C . ASN B 1 241 ? -8.922 -21.766 -9.508 1 94.5 241 ASN B C 1
ATOM 4346 O O . ASN B 1 241 ? -9.43 -22.531 -8.68 1 94.5 241 ASN B O 1
ATOM 4350 N N . LEU B 1 242 ? -9.477 -21.422 -10.617 1 93.88 242 LEU B N 1
ATOM 4351 C CA . LEU B 1 242 ? -10.789 -21.922 -11 1 93.88 242 LEU B CA 1
ATOM 4352 C C . LEU B 1 242 ? -10.664 -23.188 -11.828 1 93.88 242 LEU B C 1
ATOM 4354 O O . LEU B 1 242 ? -11.383 -24.156 -11.586 1 93.88 242 LEU B O 1
ATOM 4358 N N . ALA B 1 243 ? -9.703 -23.156 -12.797 1 94.31 243 ALA B N 1
ATOM 4359 C CA . ALA B 1 243 ? -9.578 -24.266 -13.734 1 94.31 243 ALA B CA 1
ATOM 4360 C C . ALA B 1 243 ? -8.125 -24.719 -13.859 1 94.31 243 ALA B C 1
ATOM 4362 O O . ALA B 1 243 ? -7.535 -24.641 -14.945 1 94.31 243 ALA B O 1
ATOM 4363 N N . PRO B 1 244 ? -7.648 -25.312 -12.758 1 95 244 PRO B N 1
ATOM 4364 C CA . PRO B 1 244 ? -6.242 -25.719 -12.781 1 95 244 PRO B CA 1
ATOM 4365 C C . PRO B 1 244 ? -5.957 -26.828 -13.797 1 95 244 PRO B C 1
ATOM 4367 O O . PRO B 1 244 ? -4.91 -26.812 -14.445 1 95 244 PRO B O 1
ATOM 4370 N N . TYR B 1 245 ? -6.828 -27.766 -14.008 1 95.31 245 TYR B N 1
ATOM 4371 C CA . TYR B 1 245 ? -6.605 -28.844 -14.961 1 95.31 245 TYR B CA 1
ATOM 4372 C C . TYR B 1 245 ? -6.52 -28.312 -16.391 1 95.31 245 TYR B C 1
ATOM 4374 O O . TYR B 1 245 ? -5.645 -28.719 -17.156 1 95.31 245 TYR B O 1
ATOM 4382 N N . THR B 1 246 ? -7.414 -27.422 -16.703 1 93.88 246 THR B N 1
ATOM 4383 C CA . THR B 1 246 ? -7.43 -26.859 -18.031 1 93.88 246 THR B CA 1
ATOM 4384 C C . THR B 1 246 ? -6.148 -26.062 -18.312 1 93.88 246 THR B C 1
ATOM 4386 O O . THR B 1 246 ? -5.547 -26.188 -19.375 1 93.88 246 THR B O 1
ATOM 4389 N N . CYS B 1 247 ? -5.738 -25.281 -17.344 1 91.5 247 CYS B N 1
ATOM 4390 C CA . CYS B 1 247 ? -4.535 -24.484 -17.516 1 91.5 247 CYS B CA 1
ATOM 4391 C C . CYS B 1 247 ? -3.301 -25.359 -17.656 1 91.5 247 CYS B C 1
ATOM 4393 O O . CYS B 1 247 ? -2.449 -25.109 -18.516 1 91.5 247 CYS B O 1
ATOM 4395 N N . VAL B 1 248 ? -3.191 -26.359 -16.844 1 91.75 248 VAL B N 1
ATOM 4396 C CA . VAL B 1 248 ? -2.068 -27.297 -16.922 1 91.75 248 VAL B CA 1
ATOM 4397 C C . VAL B 1 248 ? -2.088 -28.016 -18.266 1 91.75 248 VAL B C 1
ATOM 4399 O O . VAL B 1 248 ? -1.044 -28.203 -18.891 1 91.75 248 VAL B O 1
ATOM 4402 N N . ARG B 1 249 ? -3.271 -28.375 -18.75 1 92.06 249 ARG B N 1
ATOM 4403 C CA . ARG B 1 249 ? -3.406 -29.094 -20.016 1 92.06 249 ARG B CA 1
ATOM 4404 C C . ARG B 1 249 ? -2.943 -28.219 -21.188 1 92.06 249 ARG B C 1
ATOM 4406 O O . ARG B 1 249 ? -2.287 -28.703 -22.109 1 92.06 249 ARG B O 1
ATOM 4413 N N . VAL B 1 250 ? -3.322 -26.984 -21.141 1 88.69 250 VAL B N 1
ATOM 4414 C CA . VAL B 1 250 ? -2.9 -26.078 -22.188 1 88.69 250 VAL B CA 1
ATOM 4415 C C . VAL B 1 250 ? -1.376 -26.016 -22.25 1 88.69 250 VAL B C 1
ATOM 4417 O O . VAL B 1 250 ? -0.792 -26.047 -23.344 1 88.69 250 VAL B O 1
ATOM 4420 N N . ARG B 1 251 ? -0.835 -25.969 -21.109 1 86.06 251 ARG B N 1
ATOM 4421 C CA . ARG B 1 251 ? 0.623 -25.953 -21.047 1 86.06 251 ARG B CA 1
ATOM 4422 C C . ARG B 1 251 ? 1.212 -27.25 -21.594 1 86.06 251 ARG B C 1
ATOM 4424 O O . ARG B 1 251 ? 2.188 -27.219 -22.359 1 86.06 251 ARG B O 1
ATOM 4431 N N . GLU B 1 252 ? 0.694 -28.344 -21.234 1 87 252 GLU B N 1
ATOM 4432 C CA . GLU B 1 252 ? 1.16 -29.641 -21.719 1 87 252 GLU B CA 1
ATOM 4433 C C . GLU B 1 252 ? 1.042 -29.75 -23.234 1 87 252 GLU B C 1
ATOM 4435 O O . GLU B 1 252 ? 1.97 -30.203 -23.906 1 87 252 GLU B O 1
ATOM 4440 N N . LEU B 1 253 ? -0.082 -29.344 -23.703 1 86.94 253 LEU B N 1
ATOM 4441 C CA . LEU B 1 253 ? -0.327 -29.375 -25.141 1 86.94 253 LEU B CA 1
ATOM 4442 C C . LEU B 1 253 ? 0.649 -28.484 -25.891 1 86.94 253 LEU B C 1
ATOM 4444 O O . LEU B 1 253 ? 1.156 -28.844 -26.953 1 86.94 253 LEU B O 1
ATOM 4448 N N . SER B 1 254 ? 0.855 -27.344 -25.297 1 81.38 254 SER B N 1
ATOM 4449 C CA . SER B 1 254 ? 1.8 -26.406 -25.906 1 81.38 254 SER B CA 1
ATOM 4450 C C . SER B 1 254 ? 3.205 -26.984 -25.953 1 81.38 254 SER B C 1
ATOM 4452 O O . SER B 1 254 ? 3.914 -26.844 -26.953 1 81.38 254 SER B O 1
ATOM 4454 N N . CYS B 1 255 ? 3.629 -27.656 -24.922 1 79.19 255 CYS B N 1
ATOM 4455 C CA . CYS B 1 255 ? 4.949 -28.281 -24.844 1 79.19 255 CYS B CA 1
ATOM 4456 C C . CYS B 1 255 ? 5.074 -29.391 -25.875 1 79.19 255 CYS B C 1
ATOM 4458 O O . CYS B 1 255 ? 6.16 -29.625 -26.422 1 79.19 255 CYS B O 1
ATOM 4460 N N . ARG B 1 256 ? 3.965 -29.969 -26.234 1 83.69 256 ARG B N 1
ATOM 4461 C CA . ARG B 1 256 ? 3.939 -31.047 -27.219 1 83.69 256 ARG B CA 1
ATOM 4462 C C . ARG B 1 256 ? 3.678 -30.5 -28.609 1 83.69 256 ARG B C 1
ATOM 4464 O O . ARG B 1 256 ? 3.521 -31.266 -29.562 1 83.69 256 ARG B O 1
ATOM 4471 N N . ARG B 1 257 ? 3.473 -29.219 -28.672 1 81.5 257 ARG B N 1
ATOM 4472 C CA . ARG B 1 257 ? 3.25 -28.5 -29.922 1 81.5 257 ARG B CA 1
ATOM 4473 C C . ARG B 1 257 ? 1.915 -28.891 -30.547 1 81.5 257 ARG B C 1
ATOM 4475 O O . ARG B 1 257 ? 1.791 -28.953 -31.766 1 81.5 257 ARG B O 1
ATOM 4482 N N . GLU B 1 258 ? 1.084 -29.297 -29.75 1 86.81 258 GLU B N 1
ATOM 4483 C CA . GLU B 1 258 ? -0.294 -29.516 -30.172 1 86.81 258 GLU B CA 1
ATOM 4484 C C . GLU B 1 258 ? -1.121 -28.25 -30.078 1 86.81 258 GLU B C 1
ATOM 4486 O O . GLU B 1 258 ? -2.066 -28.172 -29.297 1 86.81 258 GLU B O 1
ATOM 4491 N N . PHE B 1 259 ? -0.908 -27.375 -30.938 1 83.94 259 PHE B N 1
ATOM 4492 C CA . PHE B 1 259 ? -1.355 -26 -30.828 1 83.94 259 PHE B CA 1
ATOM 4493 C C . PHE B 1 259 ? -2.846 -25.875 -31.125 1 83.94 259 PHE B C 1
ATOM 4495 O O . PHE B 1 259 ? -3.537 -25.047 -30.547 1 83.94 259 PHE B O 1
ATOM 4502 N N . SER B 1 260 ? -3.328 -26.672 -32.031 1 86.94 260 SER B N 1
ATOM 4503 C CA . SER B 1 260 ? -4.742 -26.578 -32.375 1 86.94 260 SER B CA 1
ATOM 4504 C C . SER B 1 260 ? -5.629 -26.859 -31.156 1 86.94 260 SER B C 1
ATOM 4506 O O . SER B 1 260 ? -6.547 -26.094 -30.859 1 86.94 260 SER B O 1
ATOM 4508 N N . GLU B 1 261 ? -5.305 -27.922 -30.516 1 87.25 261 GLU B N 1
ATOM 4509 C CA . GLU B 1 261 ? -6.082 -28.266 -29.328 1 87.25 261 GLU B CA 1
ATOM 4510 C C . GLU B 1 261 ? -5.84 -27.25 -28.203 1 87.25 261 GLU B C 1
ATOM 4512 O O . GLU B 1 261 ? -6.766 -26.906 -27.469 1 87.25 261 GLU B O 1
ATOM 4517 N N . ALA B 1 262 ? -4.648 -26.875 -28.047 1 87.5 262 ALA B N 1
ATOM 4518 C CA . ALA B 1 262 ? -4.305 -25.875 -27.047 1 87.5 262 ALA B CA 1
ATOM 4519 C C . ALA B 1 262 ? -5.086 -24.578 -27.266 1 87.5 262 ALA B C 1
ATOM 4521 O O . ALA B 1 262 ? -5.566 -23.969 -26.312 1 87.5 262 ALA B O 1
ATOM 4522 N N . ALA B 1 263 ? -5.234 -24.219 -28.453 1 85.12 263 ALA B N 1
ATOM 4523 C CA . ALA B 1 263 ? -5.918 -22.984 -28.797 1 85.12 263 ALA B CA 1
ATOM 4524 C C . ALA B 1 263 ? -7.398 -23.047 -28.438 1 85.12 263 ALA B C 1
ATOM 4526 O O . ALA B 1 263 ? -7.988 -22.047 -28.016 1 85.12 263 ALA B O 1
ATOM 4527 N N . ARG B 1 264 ? -7.938 -24.141 -28.656 1 87.69 264 ARG B N 1
ATOM 4528 C CA . ARG B 1 264 ? -9.344 -24.312 -28.312 1 87.69 264 ARG B CA 1
ATOM 4529 C C . ARG B 1 264 ? -9.562 -24.094 -26.812 1 87.69 264 ARG B C 1
ATOM 4531 O O . ARG B 1 264 ? -10.477 -23.375 -26.406 1 87.69 264 ARG B O 1
ATOM 4538 N N . LEU B 1 265 ? -8.75 -24.703 -26 1 88.19 265 LEU B N 1
ATOM 4539 C CA . LEU B 1 265 ? -8.844 -24.547 -24.562 1 88.19 265 LEU B CA 1
ATOM 4540 C C . LEU B 1 265 ? -8.539 -23.109 -24.141 1 88.19 265 LEU B C 1
ATOM 4542 O O . LEU B 1 265 ? -9.156 -22.578 -23.219 1 88.19 265 LEU B O 1
ATOM 4546 N N . GLU B 1 266 ? -7.676 -22.484 -24.812 1 84.62 266 GLU B N 1
ATOM 4547 C CA . GLU B 1 266 ? -7.297 -21.109 -24.531 1 84.62 266 GLU B CA 1
ATOM 4548 C C . GLU B 1 266 ? -8.453 -20.156 -24.781 1 84.62 266 GLU B C 1
ATOM 4550 O O . GLU B 1 266 ? -8.594 -19.141 -24.078 1 84.62 266 GLU B O 1
ATOM 4555 N N . GLU B 1 267 ? -9.227 -20.453 -25.781 1 85.56 267 GLU B N 1
ATOM 4556 C CA . GLU B 1 267 ? -10.398 -19.641 -26.047 1 85.56 267 GLU B CA 1
ATOM 4557 C C . GLU B 1 267 ? -11.352 -19.641 -24.844 1 85.56 267 GLU B C 1
ATOM 4559 O O . GLU B 1 267 ? -11.93 -18.609 -24.5 1 85.56 267 GLU B O 1
ATOM 4564 N N . ASP B 1 268 ? -11.523 -20.797 -24.266 1 87.69 268 ASP B N 1
ATOM 4565 C CA . ASP B 1 268 ? -12.352 -20.891 -23.062 1 87.69 268 ASP B CA 1
ATOM 4566 C C . ASP B 1 268 ? -11.75 -20.078 -21.922 1 87.69 268 ASP B C 1
ATOM 4568 O O . ASP B 1 268 ? -12.477 -19.422 -21.172 1 87.69 268 ASP B O 1
ATOM 4572 N N . ILE B 1 269 ? -10.508 -20.172 -21.828 1 86.88 269 ILE B N 1
ATOM 4573 C CA . ILE B 1 269 ? -9.781 -19.438 -20.797 1 86.88 269 ILE B CA 1
ATOM 4574 C C . ILE B 1 269 ? -9.938 -17.938 -21.031 1 86.88 269 ILE B C 1
ATOM 4576 O O . ILE B 1 269 ? -10.234 -17.188 -20.094 1 86.88 269 ILE B O 1
ATOM 4580 N N . ALA B 1 270 ? -9.797 -17.5 -22.219 1 83.12 270 ALA B N 1
ATOM 4581 C CA . ALA B 1 270 ? -9.891 -16.094 -22.578 1 83.12 270 ALA B CA 1
ATOM 4582 C C . ALA B 1 270 ? -11.289 -15.547 -22.281 1 83.12 270 ALA B C 1
ATOM 4584 O O . ALA B 1 270 ? -11.43 -14.414 -21.812 1 83.12 270 ALA B O 1
ATOM 4585 N N . THR B 1 271 ? -12.258 -16.297 -22.594 1 86.19 271 THR B N 1
ATOM 4586 C CA . THR B 1 271 ? -13.625 -15.883 -22.344 1 86.19 271 THR B CA 1
ATOM 4587 C C . THR B 1 271 ? -13.883 -15.75 -20.844 1 86.19 271 THR B C 1
ATOM 4589 O O . THR B 1 271 ? -14.484 -14.773 -20.391 1 86.19 271 THR B O 1
ATOM 4592 N N . ALA B 1 272 ? -13.391 -16.703 -20.109 1 87.5 272 ALA B N 1
ATOM 4593 C CA . ALA B 1 272 ? -13.578 -16.688 -18.656 1 87.5 272 ALA B CA 1
ATOM 4594 C C . ALA B 1 272 ? -12.836 -15.516 -18.031 1 87.5 272 ALA B C 1
ATOM 4596 O O . ALA B 1 272 ? -13.289 -14.953 -17.016 1 87.5 272 ALA B O 1
ATOM 4597 N N . ASP B 1 273 ? -11.742 -15.133 -18.594 1 80.31 273 ASP B N 1
ATOM 4598 C CA . ASP B 1 273 ? -10.906 -14.062 -18.062 1 80.31 273 ASP B CA 1
ATOM 4599 C C . ASP B 1 273 ? -11.633 -12.719 -18.125 1 80.31 273 ASP B C 1
ATOM 4601 O O . ASP B 1 273 ? -11.219 -11.758 -17.469 1 80.31 273 ASP B O 1
ATOM 4605 N N . LEU B 1 274 ? -12.727 -12.609 -18.781 1 75.81 274 LEU B N 1
ATOM 4606 C CA . LEU B 1 274 ? -13.508 -11.383 -18.906 1 75.81 274 LEU B CA 1
ATOM 4607 C C . LEU B 1 274 ? -14.07 -10.961 -17.547 1 75.81 274 LEU B C 1
ATOM 4609 O O . LEU B 1 274 ? -14.445 -9.805 -17.359 1 75.81 274 LEU B O 1
ATOM 4613 N N . PHE B 1 275 ? -14.039 -11.914 -16.703 1 75.69 275 PHE B N 1
ATOM 4614 C CA . PHE B 1 275 ? -14.602 -11.516 -15.414 1 75.69 275 PHE B CA 1
ATOM 4615 C C . PHE B 1 275 ? -13.688 -10.539 -14.695 1 75.69 275 PHE B C 1
ATOM 4617 O O . PHE B 1 275 ? -14.117 -9.82 -13.797 1 75.69 275 PHE B O 1
ATOM 4624 N N . GLY B 1 276 ? -12.375 -10.562 -15.086 1 68.69 276 GLY B N 1
ATOM 4625 C CA . GLY B 1 276 ? -11.453 -9.555 -14.586 1 68.69 276 GLY B CA 1
ATOM 4626 C C . GLY B 1 276 ? -11.961 -8.141 -14.773 1 68.69 276 GLY B C 1
ATOM 4627 O O . GLY B 1 276 ? -11.617 -7.246 -13.992 1 68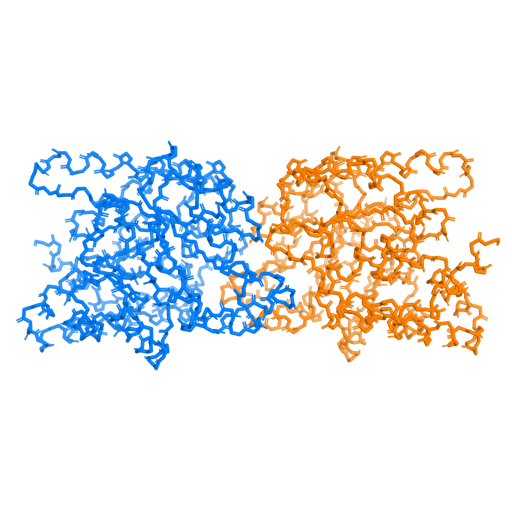.69 276 GLY B O 1
ATOM 4628 N N . SER B 1 277 ? -12.758 -8.023 -15.734 1 62.44 277 SER B N 1
ATOM 4629 C CA . SER B 1 277 ? -13.352 -6.727 -16.016 1 62.44 277 SER B CA 1
ATOM 4630 C C . SER B 1 277 ? -14.484 -6.414 -15.031 1 62.44 277 SER B C 1
ATOM 4632 O O . SER B 1 277 ? -14.922 -5.266 -14.93 1 62.44 277 SER B O 1
ATOM 4634 N N . VAL B 1 278 ? -14.883 -7.379 -14.43 1 67.31 278 VAL B N 1
ATOM 4635 C CA . VAL B 1 278 ? -15.961 -7.234 -13.453 1 67.31 278 VAL B CA 1
ATOM 4636 C C . VAL B 1 278 ? -15.43 -7.543 -12.055 1 67.31 278 VAL B C 1
ATOM 4638 O O . VAL B 1 278 ? -15.727 -8.594 -11.492 1 67.31 278 VAL B O 1
ATOM 4641 N N . LYS B 1 279 ? -14.836 -6.68 -11.328 1 76.56 279 LYS B N 1
ATOM 4642 C CA . LYS B 1 279 ? -14.391 -6.664 -9.938 1 76.56 279 LYS B CA 1
ATOM 4643 C C . LYS B 1 279 ? -13.414 -7.801 -9.656 1 76.56 279 LYS B C 1
ATOM 4645 O O . LYS B 1 279 ? -13.484 -8.453 -8.609 1 76.56 279 LYS B O 1
ATOM 4650 N N . GLY B 1 280 ? -12.547 -8.234 -10.438 1 82.62 280 GLY B N 1
ATOM 4651 C CA . GLY B 1 280 ? -11.414 -9.141 -10.422 1 82.62 280 GLY B CA 1
ATOM 4652 C C . GLY B 1 280 ? -11.5 -10.195 -9.336 1 82.62 280 GLY B C 1
ATOM 4653 O O . GLY B 1 280 ? -12.047 -11.273 -9.547 1 82.62 280 GLY B O 1
ATOM 4654 N N . ILE B 1 281 ? -11.242 -9.867 -8.039 1 88.44 281 ILE B N 1
ATOM 4655 C CA . ILE B 1 281 ? -11.141 -10.773 -6.902 1 88.44 281 ILE B CA 1
ATOM 4656 C C . ILE B 1 281 ? -12.523 -11.273 -6.508 1 88.44 281 ILE B C 1
ATOM 4658 O O . ILE B 1 281 ? -12.711 -12.461 -6.238 1 88.44 281 ILE B O 1
ATOM 4662 N N . VAL B 1 282 ? -13.469 -10.414 -6.562 1 90.56 282 VAL B N 1
ATOM 4663 C CA . VAL B 1 282 ? -14.828 -10.742 -6.141 1 90.56 282 VAL B CA 1
ATOM 4664 C C . VAL B 1 282 ? -15.43 -11.758 -7.113 1 90.56 282 VAL B C 1
ATOM 4666 O O . VAL B 1 282 ? -16.047 -12.742 -6.691 1 90.56 282 VAL B O 1
ATOM 4669 N N . SER B 1 283 ? -15.219 -11.516 -8.375 1 91.62 283 SER B N 1
ATOM 4670 C CA . SER B 1 283 ? -15.742 -12.406 -9.406 1 91.62 283 SER B CA 1
ATOM 4671 C C . SER B 1 283 ? -15.086 -13.781 -9.328 1 91.62 283 SER B C 1
ATOM 4673 O O . SER B 1 283 ? -15.758 -14.805 -9.508 1 91.62 283 SER B O 1
ATOM 4675 N N . MET B 1 284 ? -13.852 -13.844 -9.125 1 92 284 MET B N 1
ATOM 4676 C CA . MET B 1 284 ? -13.133 -15.109 -9.008 1 92 284 MET B CA 1
ATOM 4677 C C . MET B 1 284 ? -13.664 -15.938 -7.84 1 92 284 MET B C 1
ATOM 4679 O O . MET B 1 284 ? -13.93 -17.125 -7.988 1 92 284 MET B O 1
ATOM 4683 N N . LYS B 1 285 ? -13.805 -15.305 -6.738 1 92.94 285 LYS B N 1
ATOM 4684 C CA . LYS B 1 285 ? -14.305 -16.016 -5.562 1 92.94 285 LYS B CA 1
ATOM 4685 C C . LYS B 1 285 ? -15.742 -16.469 -5.77 1 92.94 285 LYS B C 1
ATOM 4687 O O . LYS B 1 285 ? -16.109 -17.562 -5.336 1 92.94 285 LYS B O 1
ATOM 4692 N N . ALA B 1 286 ? -16.5 -15.648 -6.41 1 91.94 286 ALA B N 1
ATOM 4693 C CA . ALA B 1 286 ? -17.875 -16.031 -6.727 1 91.94 286 ALA B CA 1
ATOM 4694 C C . ALA B 1 286 ? -17.906 -17.234 -7.668 1 91.94 286 ALA B C 1
ATOM 4696 O O . ALA B 1 286 ? -18.719 -18.156 -7.496 1 91.94 286 ALA B O 1
ATOM 4697 N N . ALA B 1 287 ? -17.062 -17.219 -8.648 1 92.94 287 ALA B N 1
ATOM 4698 C CA . ALA B 1 287 ? -16.984 -18.312 -9.617 1 92.94 287 ALA B CA 1
ATOM 4699 C C . ALA B 1 287 ? -16.594 -19.625 -8.938 1 92.94 287 ALA B C 1
ATOM 4701 O O . ALA B 1 287 ? -17.172 -20.672 -9.203 1 92.94 287 ALA B O 1
ATOM 4702 N N . ILE B 1 288 ? -15.641 -19.547 -8.086 1 93.88 288 ILE B N 1
ATOM 4703 C CA . ILE B 1 288 ? -15.18 -20.734 -7.375 1 93.88 288 ILE B CA 1
ATOM 4704 C C . ILE B 1 288 ? -16.312 -21.297 -6.508 1 93.88 288 ILE B C 1
ATOM 4706 O O . ILE B 1 288 ? -16.562 -22.5 -6.504 1 93.88 288 ILE B O 1
ATOM 4710 N N . ARG B 1 289 ? -16.953 -20.422 -5.809 1 92.69 289 ARG B N 1
ATOM 4711 C CA . ARG B 1 289 ? -18.062 -20.844 -4.969 1 92.69 289 ARG B CA 1
ATOM 4712 C C . ARG B 1 289 ? -19.156 -21.5 -5.809 1 92.69 289 ARG B C 1
ATOM 4714 O O . ARG B 1 289 ? -19.719 -22.531 -5.418 1 92.69 289 ARG B O 1
ATOM 4721 N N . TYR B 1 290 ? -19.453 -20.938 -6.848 1 90.38 290 TYR B N 1
ATOM 4722 C CA . TYR B 1 290 ? -20.5 -21.438 -7.738 1 90.38 290 TYR B CA 1
ATOM 4723 C C . TYR B 1 290 ? -20.156 -22.828 -8.266 1 90.38 290 TYR B C 1
ATOM 4725 O O . TYR B 1 290 ? -21 -23.703 -8.312 1 90.38 290 TYR B O 1
ATOM 4733 N N . TRP B 1 291 ? -18.953 -22.984 -8.578 1 90.5 291 TRP B N 1
ATOM 4734 C CA . TRP B 1 291 ? -18.547 -24.203 -9.266 1 90.5 291 TRP B CA 1
ATOM 4735 C C . TRP B 1 291 ? -18.188 -25.297 -8.266 1 90.5 291 TRP B C 1
ATOM 4737 O O . TRP B 1 291 ? -18.484 -26.484 -8.492 1 90.5 291 TRP B O 1
ATOM 4747 N N . THR B 1 292 ? -17.531 -24.922 -7.164 1 91.31 292 THR B N 1
ATOM 4748 C CA . THR B 1 292 ? -16.953 -25.938 -6.297 1 91.31 292 THR B CA 1
ATOM 4749 C C . THR B 1 292 ? -17.766 -26.062 -5.008 1 91.31 292 THR B C 1
ATOM 4751 O O . THR B 1 292 ? -17.641 -27.062 -4.293 1 91.31 292 THR B O 1
ATOM 4754 N N . GLY B 1 293 ? -18.453 -25.125 -4.703 1 91.12 293 GLY B N 1
ATOM 4755 C CA . GLY B 1 293 ? -19.266 -25.125 -3.496 1 91.12 293 GLY B CA 1
ATOM 4756 C C . GLY B 1 293 ? -18.562 -24.531 -2.299 1 91.12 293 GLY B C 1
ATOM 4757 O O . GLY B 1 293 ? -19.203 -24.219 -1.288 1 91.12 293 GLY B O 1
ATOM 4758 N N . TYR B 1 294 ? -17.219 -24.438 -2.453 1 92.81 294 TYR B N 1
ATOM 4759 C CA . TYR B 1 294 ? -16.516 -23.766 -1.368 1 92.81 294 TYR B CA 1
ATOM 4760 C C . TYR B 1 294 ? -16.062 -22.375 -1.794 1 92.81 294 TYR B C 1
ATOM 4762 O O . TYR B 1 294 ? -16.125 -22.031 -2.977 1 92.81 294 TYR B O 1
ATOM 4770 N N . GLY B 1 295 ? -15.688 -21.625 -0.917 1 87.5 295 GLY B N 1
ATOM 4771 C CA . GLY B 1 295 ? -15.203 -20.281 -1.165 1 87.5 295 GLY B CA 1
ATOM 4772 C C . GLY B 1 295 ? -15.5 -19.312 -0.029 1 87.5 295 GLY B C 1
ATOM 4773 O O . GLY B 1 295 ? -15.477 -19.703 1.142 1 87.5 295 GLY B O 1
ATOM 4774 N N . GLY B 1 296 ? -15.773 -18.141 -0.343 1 80.31 296 GLY B N 1
ATOM 4775 C CA . GLY B 1 296 ? -16.031 -17.094 0.621 1 80.31 296 GLY B CA 1
ATOM 4776 C C . GLY B 1 296 ? -16.062 -15.703 -0.001 1 80.31 296 GLY B C 1
ATOM 4777 O O . GLY B 1 296 ? -15.859 -15.562 -1.21 1 80.31 296 GLY B O 1
ATOM 4778 N N . VAL B 1 297 ? -16.391 -14.805 0.85 1 84.62 297 VAL B N 1
ATOM 4779 C CA . VAL B 1 297 ? -16.469 -13.414 0.41 1 84.62 297 VAL B CA 1
ATOM 4780 C C . VAL B 1 297 ? -15.141 -12.711 0.681 1 84.62 297 VAL B C 1
ATOM 4782 O O . VAL B 1 297 ? -14.414 -13.07 1.611 1 84.62 297 VAL B O 1
ATOM 4785 N N . PRO B 1 298 ? -14.836 -11.812 -0.252 1 91.31 298 PRO B N 1
ATOM 4786 C CA . PRO B 1 298 ? -13.641 -11.016 0.033 1 91.31 298 PRO B CA 1
ATOM 4787 C C . PRO B 1 298 ? -13.797 -10.141 1.274 1 91.31 298 PRO B C 1
ATOM 4789 O O . PRO B 1 298 ? -14.914 -9.953 1.767 1 91.31 298 PRO B O 1
ATOM 4792 N N . ARG B 1 299 ? -12.758 -9.711 1.814 1 94.12 299 ARG B N 1
ATOM 4793 C CA . ARG B 1 299 ? -12.797 -8.781 2.941 1 94.12 299 ARG B CA 1
ATOM 4794 C C . ARG B 1 299 ? -13.32 -7.422 2.512 1 94.12 299 ARG B C 1
ATOM 4796 O O . ARG B 1 299 ? -13.016 -6.945 1.416 1 94.12 299 ARG B O 1
ATOM 4803 N N . LYS B 1 300 ? -14.039 -6.887 3.445 1 94.19 300 LYS B N 1
ATOM 4804 C CA . LYS B 1 300 ? -14.484 -5.516 3.211 1 94.19 300 LYS B CA 1
ATOM 4805 C C . LYS B 1 300 ? -13.297 -4.578 3.02 1 94.19 300 LYS B C 1
ATOM 4807 O O . LYS B 1 300 ? -12.25 -4.758 3.648 1 94.19 300 LYS B O 1
ATOM 4812 N N . PRO B 1 301 ? -13.453 -3.631 2.055 1 92.69 301 PRO B N 1
ATOM 4813 C CA . PRO B 1 301 ? -14.719 -3.035 1.631 1 92.69 301 PRO B CA 1
ATOM 4814 C C . PRO B 1 301 ? -15.305 -3.717 0.396 1 92.69 301 PRO B C 1
ATOM 4816 O O . PRO B 1 301 ? -16.344 -3.275 -0.125 1 92.69 301 PRO B O 1
ATOM 4819 N N . TYR B 1 302 ? -14.711 -4.82 -0.035 1 90.38 302 TYR B N 1
ATOM 4820 C CA . TYR B 1 302 ? -15.281 -5.492 -1.198 1 90.38 302 TYR B CA 1
ATOM 4821 C C . TYR B 1 302 ? -16.734 -5.895 -0.945 1 90.38 302 TYR B C 1
ATOM 4823 O O . TYR B 1 302 ? -17.078 -6.344 0.15 1 90.38 302 TYR B O 1
ATOM 4831 N N . ALA B 1 303 ? -17.438 -5.656 -1.965 1 87.12 303 ALA B N 1
ATOM 4832 C CA . ALA B 1 303 ? -18.828 -6.066 -1.887 1 87.12 303 ALA B CA 1
ATOM 4833 C C . ALA B 1 303 ? -19.094 -7.293 -2.752 1 87.12 303 ALA B C 1
ATOM 4835 O O . ALA B 1 303 ? -18.375 -7.543 -3.725 1 87.12 303 ALA B O 1
ATOM 4836 N N . GLU B 1 304 ? -20.109 -7.961 -2.342 1 87 304 GLU B N 1
ATOM 4837 C CA . GLU B 1 304 ? -20.516 -9.109 -3.148 1 87 304 GLU B CA 1
ATOM 4838 C C . GLU B 1 304 ? -21.078 -8.656 -4.496 1 87 304 GLU B C 1
ATOM 4840 O O . GLU B 1 304 ? -21.516 -7.516 -4.645 1 87 304 GLU B O 1
ATOM 4845 N N . LEU B 1 305 ? -21.031 -9.594 -5.426 1 89.25 305 LEU B N 1
ATOM 4846 C CA . LEU B 1 305 ? -21.578 -9.312 -6.746 1 89.25 305 LEU B CA 1
ATOM 4847 C C . LEU B 1 305 ? -23.094 -9.156 -6.676 1 89.25 305 LEU B C 1
ATOM 4849 O O . LEU B 1 305 ? -23.766 -9.867 -5.922 1 89.25 305 LEU B O 1
ATOM 4853 N N . SER B 1 306 ? -23.516 -8.211 -7.477 1 88.56 306 SER B N 1
ATOM 4854 C CA . SER B 1 306 ? -24.953 -8.18 -7.684 1 88.56 306 SER B CA 1
ATOM 4855 C C . SER B 1 306 ? -25.438 -9.43 -8.414 1 88.56 306 SER B C 1
ATOM 4857 O O . SER B 1 306 ? -24.641 -10.141 -9.031 1 88.56 306 SER B O 1
ATOM 4859 N N . PRO B 1 307 ? -26.734 -9.656 -8.352 1 92.75 307 PRO B N 1
ATOM 4860 C CA . PRO B 1 307 ? -27.266 -10.805 -9.094 1 92.75 307 PRO B CA 1
ATOM 4861 C C . PRO B 1 307 ? -26.938 -10.75 -10.586 1 92.75 307 PRO B C 1
ATOM 4863 O O . PRO B 1 307 ? -26.625 -11.773 -11.188 1 92.75 307 PRO B O 1
ATOM 4866 N N . LYS B 1 308 ? -27.047 -9.586 -11.102 1 92.75 308 LYS B N 1
ATOM 4867 C CA . LYS B 1 308 ? -26.75 -9.414 -12.523 1 92.75 308 LYS B CA 1
ATOM 4868 C C . LYS B 1 308 ? -25.281 -9.695 -12.82 1 92.75 308 LYS B C 1
ATOM 4870 O O . LYS B 1 308 ? -24.953 -10.344 -13.812 1 92.75 308 LYS B O 1
ATOM 4875 N N . GLU B 1 309 ? -24.391 -9.227 -11.992 1 89.19 309 GLU B N 1
ATOM 4876 C CA . GLU B 1 309 ? -22.953 -9.477 -12.156 1 89.19 309 GLU B CA 1
ATOM 4877 C C . GLU B 1 309 ? -22.641 -10.969 -12.023 1 89.19 309 GLU B C 1
ATOM 4879 O O . GLU B 1 309 ? -21.812 -11.5 -12.773 1 89.19 309 GLU B O 1
ATOM 4884 N N . LEU B 1 310 ? -23.312 -11.578 -11.07 1 91.31 310 LEU B N 1
ATOM 4885 C CA . LEU B 1 310 ? -23.109 -13 -10.852 1 91.31 310 LEU B CA 1
ATOM 4886 C C . LEU B 1 310 ? -23.531 -13.805 -12.078 1 91.31 310 LEU B C 1
ATOM 4888 O O . LEU B 1 310 ? -22.859 -14.758 -12.461 1 91.31 310 LEU B O 1
ATOM 4892 N N . GLN B 1 311 ? -24.578 -13.43 -12.641 1 93.25 311 GLN B N 1
ATOM 4893 C CA . GLN B 1 311 ? -25.047 -14.102 -13.852 1 93.25 311 GLN B CA 1
ATOM 4894 C C . GLN B 1 311 ? -24.047 -13.969 -14.984 1 93.25 311 GLN B C 1
ATOM 4896 O O . GLN B 1 311 ? -23.797 -14.93 -15.719 1 93.25 311 GLN B O 1
ATOM 4901 N N . SER B 1 312 ? -23.516 -12.828 -15.117 1 91.44 312 SER B N 1
ATOM 4902 C CA . SER B 1 312 ? -22.5 -12.602 -16.141 1 91.44 312 SER B CA 1
ATOM 4903 C C . SER B 1 312 ? -21.281 -13.492 -15.922 1 91.44 312 SER B C 1
ATOM 4905 O O . SER B 1 312 ? -20.766 -14.086 -16.875 1 91.44 312 SER B O 1
ATOM 4907 N N . VAL B 1 313 ? -20.891 -13.578 -14.703 1 91.12 313 VAL B N 1
ATOM 4908 C CA . VAL B 1 313 ? -19.719 -14.398 -14.367 1 91.12 313 VAL B CA 1
ATOM 4909 C C . VAL B 1 313 ? -20 -15.859 -14.695 1 91.12 313 VAL B C 1
ATOM 4911 O O . VAL B 1 313 ? -19.172 -16.531 -15.305 1 91.12 313 VAL B O 1
ATOM 4914 N N . GLU B 1 314 ? -21.141 -16.312 -14.398 1 91.62 314 GLU B N 1
ATOM 4915 C CA . GLU B 1 314 ? -21.531 -17.688 -14.656 1 91.62 314 GLU B CA 1
ATOM 4916 C C . GLU B 1 314 ? -21.531 -17.984 -16.156 1 91.62 314 GLU B C 1
ATOM 4918 O O . GLU B 1 314 ? -21.141 -19.078 -16.578 1 91.62 314 GLU B O 1
ATOM 4923 N N . GLU B 1 315 ? -21.938 -17.047 -16.875 1 91.88 315 GLU B N 1
ATOM 4924 C CA . GLU B 1 315 ? -21.984 -17.203 -18.312 1 91.88 315 GLU B CA 1
ATOM 4925 C C . GLU B 1 315 ? -20.578 -17.266 -18.906 1 91.88 315 GLU B C 1
ATOM 4927 O O . GLU B 1 315 ? -20.281 -18.094 -19.766 1 91.88 315 GLU B O 1
ATOM 4932 N N . TRP B 1 316 ? -19.75 -16.438 -18.391 1 90.94 316 TRP B N 1
ATOM 4933 C CA . TRP B 1 316 ? -18.406 -16.328 -18.938 1 90.94 316 TRP B CA 1
ATOM 4934 C C . TRP B 1 316 ? -17.594 -17.578 -18.625 1 90.94 316 TRP B C 1
ATOM 4936 O O . TRP B 1 316 ? -16.734 -17.984 -19.422 1 90.94 316 TRP B O 1
ATOM 4946 N N . ILE B 1 317 ? -17.938 -18.25 -17.531 1 92.25 317 ILE B N 1
ATOM 4947 C CA . ILE B 1 317 ? -17.062 -19.344 -17.109 1 92.25 317 ILE B CA 1
ATOM 4948 C C . ILE B 1 317 ? -17.641 -20.672 -17.578 1 92.25 317 ILE B C 1
ATOM 4950 O O . ILE B 1 317 ? -17.047 -21.734 -17.375 1 92.25 317 ILE B O 1
ATOM 4954 N N . GLY B 1 318 ? -18.797 -20.656 -18.297 1 91.25 318 GLY B N 1
ATOM 4955 C CA . GLY B 1 318 ? -19.484 -21.859 -18.688 1 91.25 318 GLY B CA 1
ATOM 4956 C C . GLY B 1 318 ? -18.625 -22.797 -19.516 1 91.25 318 GLY B C 1
ATOM 4957 O O . GLY B 1 318 ? -18.484 -23.984 -19.172 1 91.25 318 GLY B O 1
ATOM 4958 N N . GLY B 1 319 ? -18.047 -22.328 -20.562 1 89.25 319 GLY B N 1
ATOM 4959 C CA . GLY B 1 319 ? -17.188 -23.141 -21.406 1 89.25 319 GLY B CA 1
ATOM 4960 C C . GLY B 1 319 ? -15.984 -23.703 -20.656 1 89.25 319 GLY B C 1
ATOM 4961 O O . GLY B 1 319 ? -15.633 -24.859 -20.828 1 89.25 319 GLY B O 1
ATOM 4962 N N . LEU B 1 320 ? -15.414 -22.938 -19.859 1 91.25 320 LEU B N 1
ATOM 4963 C CA . LEU B 1 320 ? -14.25 -23.359 -19.078 1 91.25 320 LEU B CA 1
ATOM 4964 C C . LEU B 1 320 ? -14.617 -24.438 -18.078 1 91.25 320 LEU B C 1
ATOM 4966 O O . LEU B 1 320 ? -13.852 -25.391 -17.875 1 91.25 320 LEU B O 1
ATOM 4970 N N . ASN B 1 321 ? -15.75 -24.234 -17.5 1 90.25 321 ASN B N 1
ATOM 4971 C CA . ASN B 1 321 ? -16.234 -25.234 -16.547 1 90.25 321 ASN B CA 1
ATOM 4972 C C . ASN B 1 321 ? -16.391 -26.594 -17.203 1 90.25 321 ASN B C 1
ATOM 4974 O O . ASN B 1 321 ? -16.047 -27.625 -16.625 1 90.25 321 ASN B O 1
ATOM 4978 N N . GLN B 1 322 ? -16.875 -26.609 -18.391 1 90.75 322 GLN B N 1
ATOM 4979 C CA . GLN B 1 322 ? -17.047 -27.859 -19.125 1 90.75 322 GLN B CA 1
ATOM 4980 C C . GLN B 1 322 ? -15.695 -28.516 -19.438 1 90.75 322 GLN B C 1
ATOM 4982 O O . GLN B 1 322 ? -15.523 -29.719 -19.234 1 90.75 322 GLN B O 1
ATOM 4987 N N . ALA B 1 323 ? -14.836 -27.719 -19.844 1 91.62 323 ALA B N 1
ATOM 4988 C CA . ALA B 1 323 ? -13.508 -28.234 -20.141 1 91.62 323 ALA B CA 1
ATOM 4989 C C . ALA B 1 323 ? -12.836 -28.797 -18.891 1 91.62 323 ALA B C 1
ATOM 4991 O O . ALA B 1 323 ? -12.234 -29.875 -18.922 1 91.62 323 ALA B O 1
ATOM 4992 N N . GLU B 1 324 ? -12.93 -28.094 -17.812 1 94.12 324 GLU B N 1
ATOM 4993 C CA . GLU B 1 324 ? -12.32 -28.469 -16.547 1 94.12 324 GLU B CA 1
ATOM 4994 C C . GLU B 1 324 ? -12.891 -29.781 -16.031 1 94.12 324 GLU B C 1
ATOM 4996 O O . GLU B 1 324 ? -12.156 -30.641 -15.539 1 94.12 324 GLU B O 1
ATOM 5001 N N . ARG B 1 325 ? -14.141 -29.969 -16.156 1 91 325 ARG B N 1
ATOM 5002 C CA . ARG B 1 325 ? -14.805 -31.172 -15.664 1 91 325 ARG B CA 1
ATOM 5003 C C . ARG B 1 325 ? -14.352 -32.406 -16.438 1 91 325 ARG B C 1
ATOM 5005 O O . ARG B 1 325 ? -14.195 -33.5 -15.859 1 91 325 ARG B O 1
ATOM 5012 N N . VAL B 1 326 ? -14.141 -32.25 -17.672 1 89.25 326 VAL B N 1
ATOM 5013 C CA . VAL B 1 326 ? -13.719 -33.344 -18.516 1 89.25 326 VAL B CA 1
ATOM 5014 C C . VAL B 1 326 ? -12.305 -33.781 -18.125 1 89.25 326 VAL B C 1
ATOM 5016 O O . VAL B 1 326 ? -11.992 -34.969 -18.125 1 89.25 326 VAL B O 1
ATOM 5019 N N . LEU B 1 327 ? -11.539 -32.812 -17.75 1 87.5 327 LEU B N 1
ATOM 5020 C CA . LEU B 1 327 ? -10.133 -33.094 -17.469 1 87.5 327 LEU B CA 1
ATOM 5021 C C . LEU B 1 327 ? -9.953 -33.594 -16.047 1 87.5 327 LEU B C 1
ATOM 5023 O O . LEU B 1 327 ? -8.984 -34.312 -15.75 1 87.5 327 LEU B O 1
ATOM 5027 N N . ASP B 1 328 ? -10.758 -33.156 -15.133 1 81.31 328 ASP B N 1
ATOM 5028 C CA . ASP B 1 328 ? -10.695 -33.594 -13.734 1 81.31 328 ASP B CA 1
ATOM 5029 C C . ASP B 1 328 ? -11.125 -35.062 -13.586 1 81.31 328 ASP B C 1
ATOM 5031 O O . ASP B 1 328 ? -10.75 -35.719 -12.617 1 81.31 328 ASP B O 1
ATOM 5035 N N . LEU B 1 329 ? -11.734 -35.625 -14.625 1 67.5 329 LEU B N 1
ATOM 5036 C CA . LEU B 1 329 ? -12.156 -37.031 -14.625 1 67.5 329 LEU B CA 1
ATOM 5037 C C . LEU B 1 329 ? -11 -37.938 -15 1 67.5 329 LEU B C 1
ATOM 5039 O O . LEU B 1 329 ? -10.172 -37.594 -15.844 1 67.5 329 LEU B O 1
#

Nearest PDB structures (foldseek):
  5c54-assembly2_G  TM=8.888E-01  e=3.214E-18  Corynebacterium glutamicum ATCC 13032
  3n2x-assembly1_C  TM=9.148E-01  e=3.214E-18  Escherichia coli K-12
  3si9-assembly1_C  TM=9.162E-01  e=4.360E-17  Bartonella henselae
  7c0c-assembly1_B  TM=8.612E-01  e=5.914E-16  Azospirillum brasilense
  3fkk-assembly1_A  TM=8.520E-01  e=3.690E-15  Azospirillum brasilense

Foldseek 3Di:
DPAQPPQDFQAFFEEEAAAFFADPVRHTDLVLLLVLLLVLVVLPGSAYEYLDVLNVVVVDDLVSLLVNLLSNQVSLVVNCVVPVVDPRRAYEYEQEDQDLVSSLVSLQSNVVSHHQEYEYEFRFPPLVVVVDLVSSLVSLVSSLVRRPHAYAYEADECPPDPHGSSGRDLVSVLSSLQDSRYAEYEYADPPVVVLVSNLVSLQVGDQRHEYEYAELLCLLVCVVSVVRRNYRYYYHYNCCSVQSNLSRVLNVCSVVVVVVVSVVSSVLVVLLCCCCVVVNSQLSQLSNCVQPVDGHGHDPPDDHDDPVSSVSNCVSNVVVSVVRVVRVD/DPAQPPQDFQAFFEEEAAAFFADPVRATDLVLVLVLLLVLVVLPGSAYEYLDVLNVVVVDDLVSLLVNLLSNQVSLVVNCVVPVVDPRRAYEYEQEDQDLVSSLVSLQSNVVSHHQEYEYEFRFPVLVVVVDLVSRLVSLVSSLVRRPHAYAYEADECPPDPHGSSGRDLVSVLSSLQRSRYAEYEYEYPPVVVLVSNLVSLQVGDQRHEYEYAELLCLLVCVVSVVRRNYRYYYHYNCCSVQSNLRRVLNVCSVVVVVVVSVVSSVLVVLLCCCCVVVNSQLSQLSNCVLPVDGHGHDPPDDHDDPVSSVSNCVSNVVVSVVRVVRVD

InterPro domains:
  IPR002220 DapA-like [PF00701] (12-315)
  IPR002220 DapA-like [PIRSF001365] (13-324)
  IPR002220 DapA-like [PTHR12128] (12-322)
  IPR002220 DapA-like [SM01130] (10-321)
  IPR013785 Aldolase-type TIM barrel [G3DSA:3.20.20.70] (4-319)

pLDDT: mean 81.5, std 17.08, range [30.14, 98.69]

Sequence (658 aa):
GAPKATHPRLPGGIYPPTLAFFTESEDIDTRTLETHLTRIIKAGVAGIVIHSSIGEAEHLTREERNTMIRCAADTIHRECHTDFSSHNPPLIAACGAQSTRGALQLCKDAAESGAYHALVLPPSYYASSLDDDDIIIQHFYDVADKSPIPLVIQNPPMVAAGLKPTALTSDALRRIAKHPNVVVVTLEDDNLPYTCTIARAAYDLPKGFFVASSSARYILQHQVFEAKADGSNGSTVELANLAPYTCVRVRELSCRREFSEAARLEEDIATADLFGSVKGIVSMKAAIRYWTGYGGVPRKPYAELSPKELQSVEEWIGGLNQAERVLDLGAPKATHPRLPGGIYPPTLAFFTESEDIDTRTLETHLTRIIKAGVAGIVIHSSIGEAEHLTREERNTMIRCAADTIHRECHTDFSSHNPPLIAACGAQSTRGALQLCKDAAESGAYHALVLPPSYYASSLDDDDIIIQHFYDVADKSPIPLVIQNPPMVAAGLKPTALTSDALRRIAKHPNVVVVTLEDDNLPYTCTIARAAYDLPKGFFVASSSARYILQHQVFEAKADGSNGSTVELANLAPYTCVRVRELSCRREFSEAARLEEDIATADLFGSVKGIVSMKAAIRYWTGYGGVPRKPYAELSPKELQSVEEWIGGLNQAERVLDL

Radius of gyration: 26.25 Å; Cα contacts (8 Å, |Δi|>4): 1330; chains: 2; bounding box: 59×82×63 Å